Protein AF-0000000078645793 (afdb_homodimer)

Solvent-accessible surface area (backbone atoms only — not comparable to full-atom values): 38343 Å² total; per-residue (Å²): 142,78,81,73,80,82,79,77,81,80,77,80,79,75,75,80,79,77,73,80,72,75,76,46,71,48,50,70,85,75,34,79,73,70,82,73,74,86,77,78,80,79,82,84,76,81,78,76,81,72,83,63,52,64,26,74,40,41,60,50,63,38,78,36,68,53,36,38,90,42,68,82,79,38,34,53,32,68,38,63,77,50,53,54,65,65,53,55,33,25,36,64,69,59,82,46,79,78,39,45,24,48,43,32,33,39,36,25,44,46,21,88,83,21,25,64,30,40,50,33,31,49,29,41,52,50,51,35,42,76,71,64,75,44,47,68,75,63,25,34,40,36,41,58,41,74,51,57,53,40,47,22,38,24,31,48,26,14,47,60,44,33,51,38,40,30,18,24,30,57,71,55,28,64,60,51,51,50,54,37,39,47,20,59,34,42,77,45,69,31,58,48,91,54,33,63,63,44,8,44,53,49,34,52,50,47,46,74,71,34,88,55,42,43,69,67,48,77,39,62,30,67,39,30,21,46,40,21,35,71,39,56,19,52,47,52,38,56,29,36,62,64,54,62,39,32,41,31,31,54,33,34,40,19,19,60,55,30,10,22,35,54,38,47,33,70,76,39,72,80,43,40,25,34,37,30,30,34,56,50,15,25,49,93,79,72,51,52,60,46,81,72,73,39,64,78,31,38,74,57,65,84,36,73,36,39,49,70,83,59,46,73,44,75,46,68,37,42,48,68,58,9,46,52,37,18,47,47,34,9,35,36,42,34,40,82,45,9,38,39,25,10,31,20,49,49,50,46,46,59,53,20,43,36,76,93,33,55,77,35,31,34,38,28,50,34,22,44,105,135,82,76,74,79,78,80,75,79,80,77,80,78,78,74,81,77,79,72,84,68,75,82,63,71,62,64,70,84,64,67,76,76,70,83,74,80,84,78,80,81,83,83,83,77,82,78,76,81,74,83,57,58,66,29,74,47,40,64,52,68,38,79,36,69,51,39,35,92,42,69,85,78,38,33,53,33,71,38,63,76,56,56,56,64,71,51,56,33,26,36,65,68,59,83,44,79,78,39,46,23,48,43,33,32,38,36,24,44,46,20,89,83,20,26,64,32,40,48,33,32,49,29,42,52,49,50,35,41,75,70,63,75,45,44,67,75,64,24,32,40,35,41,58,41,76,51,58,54,39,48,20,37,23,31,48,27,13,48,60,44,34,49,38,40,29,18,24,31,58,64,56,30,66,67,53,50,52,55,37,40,47,20,58,32,42,75,46,70,31,57,49,91,54,33,64,63,43,8,44,54,50,35,52,50,46,45,75,70,35,87,54,40,44,69,67,48,77,37,63,30,67,38,30,21,45,41,20,35,72,40,56,18,51,47,54,38,55,29,37,62,64,53,61,39,32,41,32,31,53,32,32,40,20,18,61,54,31,10,23,33,53,39,46,32,72,76,39,71,81,42,40,25,33,35,30,31,33,57,50,15,26,47,92,78,71,51,53,60,46,81,72,74,39,63,79,31,37,75,58,67,84,36,72,36,39,49,71,83,60,47,73,45,76,46,70,37,43,47,67,58,9,45,53,38,18,46,46,34,11,35,35,43,34,40,82,45,9,38,38,25,9,31,20,48,49,52,46,45,59,54,20,43,35,75,94,31,52,77,35,33,34,37,28,50,33,22,43,107

Secondary structure (DSSP, 8-state):
-------------------GGGGGSS-SSS-------------------------------------SS--TT---BSSGGGG-S---EEE--TT-TT-SSEEEEEEGGGSTTSSTHHHHHHHHHHHHHHTTS--TTT-EEEEE--SHHHHHHHHHHHHHT-EEEEEEETTS-HHHHHHHHHTT-EEEEE-GGGHHHHHHHHHHHHHHHSTTEEE--TTT-THHHHHIIIIIHHHHHHHTTT---EEEEE-SSSHHHHHHHHHHHHH-TT-EEEEEEEGGG-GGGT------S-TTS--SS--TT--GGG-SEEEEE-HHHHHHHHHHHHHHH-----HHHHHHHHHHHHHHTSGGGTT-EEEEEE---/-------------------GGGGGSS-SS--------------------------------------SS--TT---BSSGGGG-S---EEE--TT-TT-SSEEEEEEGGGSTTSSTHHHHHHHHHHHHHHTTS--TTT-EEEEE--SHHHHHHHHHHHHHT-EEEEEEETTS-HHHHHHHHHTT-EEEEE-GGGHHHHHHHHHHHHHHHSTTEEE--TTT-THHHHHIIIIIHHHHHHHTTT---EEEEE-SSSHHHHHHHHHHHHH-TT-EEEEEEEGGG-GGGT------S-TTS--SS--TT--GGG-SEEEEE-HHHHHHHHHHHHHHH-----HHHHHHHHHHHHHHTSGGGTT-EEEEEE---

Foldseek 3Di:
DDCPDDPDDDDPCPPPPPPPPPVQAFDVPPGDPPVDDDPDDDDDPDPDDPDDDDDDDQDQDQPFDDDPVDPPPDPDHPFLLRQAASAAKDWDDQPQPLFQETEIARFCCPRPVWHPLLQLLSLLVVVCVVVVVADAPQAAEEEADQDPNLLSNLQVCLGRRHAYEYEFAPSHHPVSVVSSCVSPYHYDHDHVVVGSVRSVVVSVVCQVPDPRYDYSQCLAHLSLLQSLLVGVQVSVCVNCVLQAQEEFAEAASQNNLNNNLVNNCVVPVRRAGEYEAAPQQPVLVVDAGHDADQPRHRNGDRGNNHDNVSHPYYDHDHQVQLVVQCVVCCVGVVDNFGSRQSRRVVVQSVVSNDPVQRHGYYYYYTTHD/DPPDDDDDDDDPPPPPPPPPPPVPDFAPPPPPPPVDDDDDDDDDPDPDDPDDDDDDDQDQDQPFDDDPPDPPPDPDHPFLLRQAASAAKDWDDQPQPLFQETEIARFCCPRPVWHPLLQLLSLLVVVCVVVVVADAPQAAEEEADQDPNLLSNLQVCLGRRHAYEYEFAPSHHPVSVVSSCVSPYHYDHDHVVVGSVRSVVVSVVCQVPDPRYDYSQCLAHLSLLQSLLVGVQVSVCVNCVLQAQEEFAEAASQNNLNNNLVNNCVVPVRRAGEYEAAPQQPVLVPDAGHDADQPRHRNGDRGNNHDNVSHPYYDHDHQVQLVVQLVVCCVGVVDNFGSRQSRRVVVQSVVSSDPVQRHGYYYYYTTHD

Sequence (738 aa):
MASLPTPLPSAPQTRPNLSLENAIHGNLFLRSFVVFDGLKKPSPFSLSNRGIRVSRPVTCEAVSVTPQTEIEGLNIAEDVTQLIGKTPMVYLNGVVEGCVANIAAKLEIMEPCCSVKDRIGFSMISDAEQKGLITPGKSILVEPTSGNTGIGLAFIAASKGYQLILTMPASMSMERRVLLKAFGAELILTDPAKGMKAAVQKAEEILKKTPGAYMLQQFDNPANPKIHFETTGPEIWEDTNGKVDIFVAGIGTGGTVTGVGRYLKNKNPNIKVIGVEPSESNILSGGKPGPHKIQGIGAGFVPKNLDLDILDEILEISSDDAVQMAKQLALQEGLLVGISSGAAALAAIKVAKRPENAGKLVAVYVHIPMASLPTPLPSAPQTRPNLSLENAIHGNLFLRSFVVFDGLKKPSPFSLSNRGIRVSRPVTCEAVSVTPQTEIEGLNIAEDVTQLIGKTPMVYLNGVVEGCVANIAAKLEIMEPCCSVKDRIGFSMISDAEQKGLITPGKSILVEPTSGNTGIGLAFIAASKGYQLILTMPASMSMERRVLLKAFGAELILTDPAKGMKAAVQKAEEILKKTPGAYMLQQFDNPANPKIHFETTGPEIWEDTNGKVDIFVAGIGTGGTVTGVGRYLKNKNPNIKVIGVEPSESNILSGGKPGPHKIQGIGAGFVPKNLDLDILDEILEISSDDAVQMAKQLALQEGLLVGISSGAAALAAIKVAKRPENAGKLVAVYVHIP

Radius of gyration: 27.71 Å; Cα contacts (8 Å, |Δi|>4): 1630; chains: 2; bounding box: 92×67×104 Å

Organism: Amborella trichopoda (NCBI:txid13333)

InterPro domains:
  IPR001216 Cysteine synthase/cystathionine beta-synthase, pyridoxal-phosphate attachment site [PS00901] (106-124)
  IPR001926 Tryptophan synthase beta chain-like, PALP domain [PF00291] (80-364)
  IPR005856 Cysteine synthase [TIGR01136] (81-364)
  IPR005859 Cysteine synthase CysK [TIGR01139] (81-364)
  IPR036052 Tryptophan synthase beta chain-like, PALP domain superfamily [G3DSA:3.40.50.1100] (82-364)
  IPR036052 Tryptophan synthase beta chain-like, PALP domain superfamily [G3DSA:3.40.50.1100] (118-220)
  IPR036052 Tryptophan synthase beta chain-like, PALP domain superfamily [SSF53686] (76-365)
  IPR050214 Cysteine synthase/Cystathionine beta-synthase [PTHR10314] (76-365)

Structure (mmCIF, N/CA/C/O backbone):
data_AF-0000000078645793-model_v1
#
loop_
_entity.id
_entity.type
_entity.pdbx_description
1 polymer 'Cysteine synthase'
#
loop_
_atom_site.group_PDB
_atom_site.id
_atom_site.type_symbol
_atom_site.label_atom_id
_atom_site.label_alt_id
_atom_site.label_comp_id
_atom_site.label_asym_id
_atom_site.label_entity_id
_atom_site.label_seq_id
_atom_site.pdbx_PDB_ins_code
_atom_site.Cartn_x
_atom_site.Cartn_y
_atom_site.Cartn_z
_atom_site.occupancy
_atom_site.B_iso_or_equiv
_atom_site.auth_seq_id
_atom_site.auth_comp_id
_atom_site.auth_asym_id
_atom_site.auth_atom_id
_atom_site.pdbx_PDB_model_num
ATOM 1 N N . MET A 1 1 ? -16.766 -35.344 77.375 1 22.86 1 MET A N 1
ATOM 2 C CA . MET A 1 1 ? -17.266 -35.719 76 1 22.86 1 MET A CA 1
ATOM 3 C C . MET A 1 1 ? -16.891 -34.625 75 1 22.86 1 MET A C 1
ATOM 5 O O . MET A 1 1 ? -17.297 -34.688 73.812 1 22.86 1 MET A O 1
ATOM 9 N N . ALA A 1 2 ? -16.469 -33.5 75.375 1 22.14 2 ALA A N 1
ATOM 10 C CA . ALA A 1 2 ? -16.797 -32.094 75.125 1 22.14 2 ALA A CA 1
ATOM 11 C C . ALA A 1 2 ? -16.109 -31.625 73.875 1 22.14 2 ALA A C 1
ATOM 13 O O . ALA A 1 2 ? -16.391 -30.531 73.375 1 22.14 2 ALA A O 1
ATOM 14 N N . SER A 1 3 ? -14.945 -32.25 73.375 1 22.8 3 SER A N 1
ATOM 15 C CA . SER A 1 3 ? -13.766 -31.516 72.938 1 22.8 3 SER A CA 1
ATOM 16 C C . SER A 1 3 ? -13.883 -31.109 71.438 1 22.8 3 SER A C 1
ATOM 18 O O . SER A 1 3 ? -13.25 -31.703 70.562 1 22.8 3 SER A O 1
ATOM 20 N N . LEU A 1 4 ? -15.07 -30.609 71 1 26.56 4 LEU A N 1
ATOM 21 C CA . LEU A 1 4 ? -15.367 -30.641 69.625 1 26.56 4 LEU A CA 1
ATOM 22 C C . LEU A 1 4 ? -14.43 -29.734 68.812 1 26.56 4 LEU A C 1
ATOM 24 O O . LEU A 1 4 ? -14.18 -28.594 69.25 1 26.56 4 LEU A O 1
ATOM 28 N N . PRO A 1 5 ? -13.602 -30.25 67.812 1 26.31 5 PRO A N 1
ATOM 29 C CA . PRO A 1 5 ? -12.43 -29.703 67.125 1 26.31 5 PRO A CA 1
ATOM 30 C C . PRO A 1 5 ? -12.75 -28.453 66.312 1 26.31 5 PRO A C 1
ATOM 32 O O . PRO A 1 5 ? -13.914 -28.219 66 1 26.31 5 PRO A O 1
ATOM 35 N N . THR A 1 6 ? -11.836 -27.453 66.375 1 26.27 6 THR A N 1
ATOM 36 C CA . THR A 1 6 ? -11.688 -26.047 66 1 26.27 6 THR A CA 1
ATOM 37 C C . THR A 1 6 ? -11.766 -25.891 64.5 1 26.27 6 THR A C 1
ATOM 39 O O . THR A 1 6 ? -11.055 -26.578 63.75 1 26.27 6 THR A O 1
ATOM 42 N N . PRO A 1 7 ? -12.93 -25.469 63.906 1 24.33 7 PRO A N 1
ATOM 43 C CA . PRO A 1 7 ? -13.273 -25.438 62.5 1 24.33 7 PRO A CA 1
ATOM 44 C C . PRO A 1 7 ? -12.297 -24.594 61.656 1 24.33 7 PRO A C 1
ATOM 46 O O . PRO A 1 7 ? -11.719 -23.641 62.188 1 24.33 7 PRO A O 1
ATOM 49 N N . LEU A 1 8 ? -11.508 -25.203 60.75 1 25.03 8 LEU A N 1
ATOM 50 C CA . LEU A 1 8 ? -10.43 -24.75 59.906 1 25.03 8 LEU A CA 1
ATOM 51 C C . LEU A 1 8 ? -10.875 -23.547 59.062 1 25.03 8 LEU A C 1
ATOM 53 O O . LEU A 1 8 ? -11.969 -23.547 58.5 1 25.03 8 LEU A O 1
ATOM 57 N N . PRO A 1 9 ? -10.344 -22.359 59.344 1 22.59 9 PRO A N 1
ATOM 58 C CA . PRO A 1 9 ? -10.742 -21.078 58.75 1 22.59 9 PRO A CA 1
ATOM 59 C C . PRO A 1 9 ? -10.648 -21.078 57.219 1 22.59 9 PRO A C 1
ATOM 61 O O . PRO A 1 9 ? -9.836 -21.812 56.656 1 22.59 9 PRO A O 1
ATOM 64 N N . SER A 1 10 ? -11.773 -20.953 56.5 1 21.58 10 SER A N 1
ATOM 65 C CA . SER A 1 10 ? -12.062 -20.906 55.062 1 21.58 10 SER A CA 1
ATOM 66 C C . SER A 1 10 ? -11.227 -19.844 54.375 1 21.58 10 SER A C 1
ATOM 68 O O . SER A 1 10 ? -11.188 -18.703 54.781 1 21.58 10 SER A O 1
ATOM 70 N N . ALA A 1 11 ? -10.078 -20.234 53.719 1 22.81 11 ALA A N 1
ATOM 71 C CA . ALA A 1 11 ? -9.055 -19.5 52.969 1 22.81 11 ALA A CA 1
ATOM 72 C C . ALA A 1 11 ? -9.688 -18.609 51.906 1 22.81 11 ALA A C 1
ATOM 74 O O . ALA A 1 11 ? -10.508 -19.062 51.125 1 22.81 11 ALA A O 1
ATOM 75 N N . PRO A 1 12 ? -9.82 -17.297 52.156 1 21.67 12 PRO A N 1
ATOM 76 C CA . PRO A 1 12 ? -10.484 -16.359 51.25 1 21.67 12 PRO A CA 1
ATOM 77 C C . PRO A 1 12 ? -9.805 -16.281 49.875 1 21.67 12 PRO A C 1
ATOM 79 O O . PRO A 1 12 ? -8.578 -16.234 49.812 1 21.67 12 PRO A O 1
ATOM 82 N N . GLN A 1 13 ? -10.211 -17.047 48.844 1 20.7 13 GLN A N 1
ATOM 83 C CA . GLN A 1 13 ? -9.703 -17.156 47.5 1 20.7 13 GLN A CA 1
ATOM 84 C C . GLN A 1 13 ? -9.734 -15.805 46.781 1 20.7 13 GLN A C 1
ATOM 86 O O . GLN A 1 13 ? -10.805 -15.281 46.469 1 20.7 13 GLN A O 1
ATOM 91 N N . THR A 1 14 ? -8.992 -14.758 47.25 1 19.17 14 THR A N 1
ATOM 92 C CA . THR A 1 14 ? -9.055 -13.469 46.594 1 19.17 14 THR A CA 1
ATOM 93 C C . THR A 1 14 ? -8.586 -13.586 45.156 1 19.17 14 THR A C 1
ATOM 95 O O . THR A 1 14 ? -7.453 -14.008 44.875 1 19.17 14 THR A O 1
ATOM 98 N N . ARG A 1 15 ? -9.461 -13.922 44.188 1 20.86 15 ARG A N 1
ATOM 99 C CA . ARG A 1 15 ? -9.203 -14.047 42.75 1 20.86 15 ARG A CA 1
ATOM 100 C C . ARG A 1 15 ? -8.648 -12.742 42.188 1 20.86 15 ARG A C 1
ATOM 102 O O . ARG A 1 15 ? -9.281 -11.695 42.312 1 20.86 15 ARG A O 1
ATOM 109 N N . PRO A 1 16 ? -7.27 -12.578 42.188 1 20.11 16 PRO A N 1
ATOM 110 C CA . PRO A 1 16 ? -6.723 -11.336 41.656 1 20.11 16 PRO A CA 1
ATOM 111 C C . PRO A 1 16 ? -7.172 -11.062 40.219 1 20.11 16 PRO A C 1
ATOM 113 O O . PRO A 1 16 ? -7.168 -11.969 39.375 1 20.11 16 PRO A O 1
ATOM 116 N N . ASN A 1 17 ? -8.234 -10.211 39.969 1 19.77 17 ASN A N 1
ATOM 117 C CA . ASN A 1 17 ? -8.773 -9.734 38.688 1 19.77 17 ASN A CA 1
ATOM 118 C C . ASN A 1 17 ? -7.703 -9.047 37.844 1 19.77 17 ASN A C 1
ATOM 120 O O . ASN A 1 17 ? -7.234 -7.965 38.188 1 19.77 17 ASN A O 1
ATOM 124 N N . LEU A 1 18 ? -6.664 -9.789 37.406 1 21.02 18 LEU A N 1
ATOM 125 C CA . LEU A 1 18 ? -5.629 -9.219 36.531 1 21.02 18 LEU A CA 1
ATOM 126 C C . LEU A 1 18 ? -6.238 -8.578 35.281 1 21.02 18 LEU A C 1
ATOM 128 O O . LEU A 1 18 ? -6.891 -9.258 34.5 1 21.02 18 LEU A O 1
ATOM 132 N N . SER A 1 19 ? -6.648 -7.297 35.375 1 19.97 19 SER A N 1
ATOM 133 C CA . SER A 1 19 ? -7.188 -6.477 34.281 1 19.97 19 SER A CA 1
ATOM 134 C C . SER A 1 19 ? -6.223 -6.406 33.094 1 19.97 19 SER A C 1
ATOM 136 O O . SER A 1 19 ? -5.016 -6.227 33.312 1 19.97 19 SER A O 1
ATOM 138 N N . LEU A 1 20 ? -6.539 -7.016 31.922 1 20.88 20 LEU A N 1
ATOM 139 C CA . LEU A 1 20 ? -5.984 -7.129 30.578 1 20.88 20 LEU A CA 1
ATOM 140 C C . LEU A 1 20 ? -5.617 -5.754 30.031 1 20.88 20 LEU A C 1
ATOM 142 O O . LEU A 1 20 ? -5.297 -5.625 28.844 1 20.88 20 LEU A O 1
ATOM 146 N N . GLU A 1 21 ? -5.684 -4.598 30.828 1 21.8 21 GLU A N 1
ATOM 147 C CA . GLU A 1 21 ? -5.52 -3.262 30.266 1 21.8 21 GLU A CA 1
ATOM 148 C C . GLU A 1 21 ? -4.121 -3.076 29.688 1 21.8 21 GLU A C 1
ATOM 150 O O . GLU A 1 21 ? -3.883 -2.141 28.922 1 21.8 21 GLU A O 1
ATOM 155 N N . ASN A 1 22 ? -3.088 -3.701 30.203 1 21.06 22 ASN A N 1
ATOM 156 C CA . ASN A 1 22 ? -1.769 -3.121 29.984 1 21.06 22 ASN A CA 1
ATOM 157 C C . ASN A 1 22 ? -1.275 -3.389 28.562 1 21.06 22 ASN A C 1
ATOM 159 O O . ASN A 1 22 ? -0.122 -3.1 28.234 1 21.06 22 ASN A O 1
ATOM 163 N N . ALA A 1 23 ? -1.836 -4.504 28 1 23.16 23 ALA A N 1
ATOM 164 C CA . ALA A 1 23 ? -1.032 -4.949 26.875 1 23.16 23 ALA A CA 1
ATOM 165 C C . ALA A 1 23 ? -1.117 -3.951 25.719 1 23.16 23 ALA A C 1
ATOM 167 O O . ALA A 1 23 ? -0.782 -4.281 24.578 1 23.16 23 ALA A O 1
ATOM 168 N N . ILE A 1 24 ? -1.78 -2.709 25.922 1 24.02 24 ILE A N 1
ATOM 169 C CA . ILE A 1 24 ? -2.236 -1.948 24.766 1 24.02 24 ILE A CA 1
ATOM 170 C C . ILE A 1 24 ? -1.036 -1.37 24.031 1 24.02 24 ILE A C 1
ATOM 172 O O . ILE A 1 24 ? -1.195 -0.695 23 1 24.02 24 ILE A O 1
ATOM 176 N N . HIS A 1 25 ? 0.151 -1.285 24.719 1 21.39 25 HIS A N 1
ATOM 177 C CA . HIS A 1 25 ? 0.931 -0.181 24.172 1 21.39 25 HIS A CA 1
ATOM 178 C C . HIS A 1 25 ? 1.44 -0.507 22.781 1 21.39 25 HIS A C 1
ATOM 180 O O . HIS A 1 25 ? 1.477 0.366 21.906 1 21.39 25 HIS A O 1
ATOM 186 N N . GLY A 1 26 ? 2.41 -1.489 22.766 1 22.55 26 GLY A N 1
ATOM 187 C CA . GLY A 1 26 ? 3.484 -1.388 21.797 1 22.55 26 GLY A CA 1
ATOM 188 C C . GLY A 1 26 ? 3.033 -1.676 20.375 1 22.55 26 GLY A C 1
ATOM 189 O O . GLY A 1 26 ? 3.844 -1.658 19.453 1 22.55 26 GLY A O 1
ATOM 190 N N . ASN A 1 27 ? 2.014 -2.557 20.188 1 23.52 27 ASN A N 1
ATOM 191 C CA . ASN A 1 27 ? 1.844 -3.178 18.875 1 23.52 27 ASN A CA 1
ATOM 192 C C . ASN A 1 27 ? 1.309 -2.186 17.844 1 23.52 27 ASN A C 1
ATOM 194 O O . ASN A 1 27 ? 0.218 -1.637 18.016 1 23.52 27 ASN A O 1
ATOM 198 N N . LEU A 1 28 ? 2.158 -1.495 16.969 1 24.2 28 LEU A N 1
ATOM 199 C CA . LEU A 1 28 ? 1.743 -0.366 16.141 1 24.2 28 LEU A CA 1
ATOM 200 C C . LEU A 1 28 ? 0.397 -0.643 15.484 1 24.2 28 LEU A C 1
ATOM 202 O O . LEU A 1 28 ? -0.466 0.237 15.43 1 24.2 28 LEU A O 1
ATOM 206 N N . PHE A 1 29 ? 0.265 -1.67 14.523 1 23.36 29 PHE A N 1
ATOM 207 C CA . PHE A 1 29 ? -1.077 -1.676 13.953 1 23.36 29 PHE A CA 1
ATOM 208 C C . PHE A 1 29 ? -2.115 -2.014 15.016 1 23.36 29 PHE A C 1
ATOM 210 O O . PHE A 1 29 ? -3.158 -1.361 15.109 1 23.36 29 PHE A O 1
ATOM 217 N N . LEU A 1 30 ? -2.021 -3.299 15.609 1 24.69 30 LEU A N 1
ATOM 218 C CA . LEU A 1 30 ? -3.23 -4.012 16.016 1 24.69 30 LEU A CA 1
ATOM 219 C C . LEU A 1 30 ? -3.676 -3.584 17.406 1 24.69 30 LEU A C 1
ATOM 221 O O . LEU A 1 30 ? -3.949 -4.43 18.266 1 24.69 30 LEU A O 1
ATOM 225 N N . ARG A 1 31 ? -3.18 -2.514 18.062 1 22.31 31 ARG A N 1
ATOM 226 C CA . ARG A 1 31 ? -3.354 -2.689 19.5 1 22.31 31 ARG A CA 1
ATOM 227 C C . ARG A 1 31 ? -4.816 -2.943 19.844 1 22.31 31 ARG A C 1
ATOM 229 O O . ARG A 1 31 ? -5.133 -3.883 20.578 1 22.31 31 ARG A O 1
ATOM 236 N N . SER A 1 32 ? -5.582 -1.78 20.094 1 23.19 32 SER A N 1
ATOM 237 C CA . SER A 1 32 ? -6.574 -1.719 21.172 1 23.19 32 SER A CA 1
ATOM 238 C C . SER A 1 32 ? -7.832 -2.5 20.797 1 23.19 32 SER A C 1
ATOM 240 O O . SER A 1 32 ? -8.555 -2.123 19.875 1 23.19 32 SER A O 1
ATOM 242 N N . PHE A 1 33 ? -7.715 -3.746 20.891 1 24.5 33 PHE A N 1
ATOM 243 C CA . PHE A 1 33 ? -8.828 -4.66 20.656 1 24.5 33 PHE A CA 1
ATOM 244 C C . PHE A 1 33 ? -10 -4.316 21.578 1 24.5 33 PHE A C 1
ATOM 246 O O . PHE A 1 33 ? -9.914 -4.473 22.797 1 24.5 33 PHE A O 1
ATOM 253 N N . VAL A 1 34 ? -10.578 -3.133 21.422 1 22.8 34 VAL A N 1
ATOM 254 C CA . VAL A 1 34 ? -11.805 -2.977 22.188 1 22.8 34 VAL A CA 1
ATOM 255 C C . VAL A 1 34 ? -12.758 -4.133 21.891 1 22.8 34 VAL A C 1
ATOM 257 O O . VAL A 1 34 ? -12.922 -4.52 20.734 1 22.8 34 VAL A O 1
ATOM 260 N N . VAL A 1 35 ? -12.961 -4.973 22.844 1 22.67 35 VAL A N 1
ATOM 261 C CA . VAL A 1 35 ? -13.906 -6.086 22.875 1 22.67 35 VAL A CA 1
ATOM 262 C C . VAL A 1 35 ? -15.297 -5.586 22.516 1 22.67 35 VAL A C 1
ATOM 264 O O . VAL A 1 35 ? -15.875 -4.762 23.234 1 22.67 35 VAL A O 1
ATOM 267 N N . PHE A 1 36 ? -15.492 -5.16 21.266 1 22.19 36 PHE A N 1
ATOM 268 C CA . PHE A 1 36 ? -16.828 -4.707 20.906 1 22.19 36 PHE A CA 1
ATOM 269 C C . PHE A 1 36 ? -17.844 -5.84 21.047 1 22.19 36 PHE A C 1
ATOM 271 O O . PHE A 1 36 ? -17.547 -6.984 20.688 1 22.19 36 PHE A O 1
ATOM 278 N N . ASP A 1 37 ? -18.781 -5.664 22.047 1 22.91 37 ASP A N 1
ATOM 279 C CA . ASP A 1 37 ? -20 -6.461 22.234 1 22.91 37 ASP A CA 1
ATOM 280 C C . ASP A 1 37 ? -20.75 -6.629 20.922 1 22.91 37 ASP A C 1
ATOM 282 O O . ASP A 1 37 ? -20.547 -5.871 19.969 1 22.91 37 ASP A O 1
ATOM 286 N N . GLY A 1 38 ? -21.859 -7.438 20.875 1 23.92 38 GLY A N 1
ATOM 287 C CA . GLY A 1 38 ? -22.703 -8.234 19.984 1 23.92 38 GLY A CA 1
ATOM 288 C C . GLY A 1 38 ? -23.531 -7.391 19.047 1 23.92 38 GLY A C 1
ATOM 289 O O . GLY A 1 38 ? -24.547 -6.816 19.453 1 23.92 38 GLY A O 1
ATOM 290 N N . LEU A 1 39 ? -23.031 -6.426 18.297 1 21.33 39 LEU A N 1
ATOM 291 C CA . LEU A 1 39 ? -24.047 -5.656 17.578 1 21.33 39 LEU A CA 1
ATOM 292 C C . LEU A 1 39 ? -24.781 -6.539 16.578 1 21.33 39 LEU A C 1
ATOM 294 O O . LEU A 1 39 ? -24.156 -7.324 15.859 1 21.33 39 LEU A O 1
ATOM 298 N N . LYS A 1 40 ? -26.125 -6.707 16.797 1 25.86 40 LYS A N 1
ATOM 299 C CA . LYS A 1 40 ? -27.141 -7.375 15.992 1 25.86 40 LYS A CA 1
ATOM 300 C C . LYS A 1 40 ? -27.172 -6.812 14.57 1 25.86 40 LYS A C 1
ATOM 302 O O . LYS A 1 40 ? -27.125 -5.598 14.375 1 25.86 40 LYS A O 1
ATOM 307 N N . LYS A 1 41 ? -26.969 -7.645 13.586 1 26.84 41 LYS A N 1
ATOM 308 C CA . LYS A 1 41 ? -26.922 -7.438 12.148 1 26.84 41 LYS A CA 1
ATOM 309 C C . LYS A 1 41 ? -28.203 -6.766 11.641 1 26.84 41 LYS A C 1
ATOM 311 O O . LYS A 1 41 ? -29.297 -7.246 11.898 1 26.84 41 LYS A O 1
ATOM 316 N N . PRO A 1 42 ? -28.219 -5.359 11.344 1 24.3 42 PRO A N 1
ATOM 317 C CA . PRO A 1 42 ? -29.469 -4.781 10.852 1 24.3 42 PRO A CA 1
ATOM 318 C C . PRO A 1 42 ? -29.969 -5.461 9.578 1 24.3 42 PRO A C 1
ATOM 320 O O . PRO A 1 42 ? -29.203 -6.117 8.875 1 24.3 42 PRO A O 1
ATOM 323 N N . SER A 1 43 ? -31.359 -5.41 9.43 1 25.02 43 SER A N 1
ATOM 324 C CA . SER A 1 43 ? -32.281 -6.004 8.469 1 25.02 43 SER A CA 1
ATOM 325 C C . SER A 1 43 ? -31.984 -5.543 7.047 1 25.02 43 SER A C 1
ATOM 327 O O . SER A 1 43 ? -31.469 -4.438 6.844 1 25.02 43 SER A O 1
ATOM 329 N N . PRO A 1 44 ? -32 -6.441 6.047 1 27.03 44 PRO A N 1
ATOM 330 C CA . PRO A 1 44 ? -31.641 -6.477 4.629 1 27.03 44 PRO A CA 1
ATOM 331 C C . PRO A 1 44 ? -32.406 -5.457 3.793 1 27.03 44 PRO A C 1
ATOM 333 O O . PRO A 1 44 ? -33.656 -5.445 3.818 1 27.03 44 PRO A O 1
ATOM 336 N N . PHE A 1 45 ? -32.062 -4.145 3.781 1 25.78 45 PHE A N 1
ATOM 337 C CA . PHE A 1 45 ? -32.812 -3.221 2.93 1 25.78 45 PHE A CA 1
ATOM 338 C C . PHE A 1 45 ? -32.812 -3.705 1.484 1 25.78 45 PHE A C 1
ATOM 340 O O . PHE A 1 45 ? -31.859 -4.348 1.034 1 25.78 45 PHE A O 1
ATOM 347 N N . SER A 1 46 ? -34 -3.762 0.867 1 24.17 46 SER A N 1
ATOM 348 C CA . SER A 1 46 ? -34.5 -4.156 -0.449 1 24.17 46 SER A CA 1
ATOM 349 C C . SER A 1 46 ? -33.875 -3.293 -1.548 1 24.17 46 SER A C 1
ATOM 351 O O . SER A 1 46 ? -34.062 -2.072 -1.554 1 24.17 46 SER A O 1
ATOM 353 N N . LEU A 1 47 ? -32.719 -3.605 -1.997 1 25.23 47 LEU A N 1
ATOM 354 C CA . LEU A 1 47 ? -32 -2.889 -3.049 1 25.23 47 LEU A CA 1
ATOM 355 C C . LEU A 1 47 ? -32.781 -2.928 -4.359 1 25.23 47 LEU A C 1
ATOM 357 O O . LEU A 1 47 ? -33.062 -4.008 -4.875 1 25.23 47 LEU A O 1
ATOM 361 N N . SER A 1 48 ? -33.625 -1.875 -4.551 1 22.12 48 SER A N 1
ATOM 362 C CA . SER A 1 48 ? -34.281 -1.655 -5.84 1 22.12 48 SER A CA 1
ATOM 363 C C . SER A 1 48 ? -33.25 -1.591 -6.965 1 22.12 48 SER A C 1
ATOM 365 O O . SER A 1 48 ? -32.125 -1.176 -6.75 1 22.12 48 SER A O 1
ATOM 367 N N . ASN A 1 49 ? -33.5 -2.262 -8.055 1 23.12 49 ASN A N 1
ATOM 368 C CA . ASN A 1 49 ? -32.812 -2.717 -9.266 1 23.12 49 ASN A CA 1
ATOM 369 C C . ASN A 1 49 ? -32.406 -1.545 -10.156 1 23.12 49 ASN A C 1
ATOM 371 O O . ASN A 1 49 ? -33.156 -1.143 -11.039 1 23.12 49 ASN A O 1
ATOM 375 N N . ARG A 1 50 ? -32.031 -0.312 -9.688 1 23.88 50 ARG A N 1
ATOM 376 C CA . ARG A 1 50 ? -31.828 0.658 -10.766 1 23.88 50 ARG A CA 1
ATOM 377 C C . ARG A 1 50 ? -30.672 0.236 -11.664 1 23.88 50 ARG A C 1
ATOM 379 O O . ARG A 1 50 ? -29.75 -0.452 -11.227 1 23.88 50 ARG A O 1
ATOM 386 N N . GLY A 1 51 ? -30.859 0.261 -12.961 1 22.56 51 GLY A N 1
ATOM 387 C CA . GLY A 1 51 ? -30.141 -0.053 -14.188 1 22.56 51 GLY A CA 1
ATOM 388 C C . GLY A 1 51 ? -28.75 0.546 -14.234 1 22.56 51 GLY A C 1
ATOM 389 O O . GLY A 1 51 ? -28.578 1.757 -14.07 1 22.56 51 GLY A O 1
ATOM 390 N N . ILE A 1 52 ? -27.734 -0.225 -13.812 1 24.16 52 ILE A N 1
ATOM 391 C CA . ILE A 1 52 ? -26.344 0.125 -13.523 1 24.16 52 ILE A CA 1
ATOM 392 C C . ILE A 1 52 ? -25.625 0.454 -14.828 1 24.16 52 ILE A C 1
ATOM 394 O O . ILE A 1 52 ? -25.5 -0.4 -15.711 1 24.16 52 ILE A O 1
ATOM 398 N N . ARG A 1 53 ? -25.734 1.751 -15.367 1 21.75 53 ARG A N 1
ATOM 399 C CA . ARG A 1 53 ? -24.984 2.203 -16.531 1 21.75 53 ARG A CA 1
ATOM 400 C C . ARG A 1 53 ? -23.484 2.16 -16.266 1 21.75 53 ARG A C 1
ATOM 402 O O . ARG A 1 53 ? -23.031 2.58 -15.203 1 21.75 53 ARG A O 1
ATOM 409 N N . VAL A 1 54 ? -22.672 1.42 -17 1 25.03 54 VAL A N 1
ATOM 410 C CA . VAL A 1 54 ? -21.266 1.013 -16.984 1 25.03 54 VAL A CA 1
ATOM 411 C C . VAL A 1 54 ? -20.375 2.23 -17.203 1 25.03 54 VAL A C 1
ATOM 413 O O . VAL A 1 54 ? -20.453 2.887 -18.25 1 25.03 54 VAL A O 1
ATOM 416 N N . SER A 1 55 ? -20.078 3.066 -16.141 1 24.39 55 SER A N 1
ATOM 417 C CA . SER A 1 55 ? -19.234 4.25 -16.25 1 24.39 55 SER A CA 1
ATOM 418 C C . SER A 1 55 ? -17.812 3.881 -16.688 1 24.39 55 SER A C 1
ATOM 420 O O . SER A 1 55 ? -17.375 2.756 -16.453 1 24.39 55 SER A O 1
ATOM 422 N N . ARG A 1 56 ? -17.094 4.809 -17.547 1 27.56 56 ARG A N 1
ATOM 423 C CA . ARG A 1 56 ? -15.773 4.824 -18.188 1 27.56 56 ARG A CA 1
ATOM 424 C C . ARG A 1 56 ? -14.656 4.77 -17.156 1 27.56 56 ARG A C 1
ATOM 426 O O . ARG A 1 56 ? -14.773 5.363 -16.078 1 27.56 56 ARG A O 1
ATOM 433 N N . PRO A 1 57 ? -13.648 3.91 -17.281 1 29.48 57 PRO A N 1
ATOM 434 C CA . PRO A 1 57 ? -12.477 3.725 -16.422 1 29.48 57 PRO A CA 1
ATOM 435 C C . PRO A 1 57 ? -11.75 5.035 -16.125 1 29.48 57 PRO A C 1
ATOM 437 O O . PRO A 1 57 ? -11.688 5.918 -16.984 1 29.48 57 PRO A O 1
ATOM 440 N N . VAL A 1 58 ? -11.766 5.527 -14.906 1 27.67 58 VAL A N 1
ATOM 441 C CA . VAL A 1 58 ? -10.969 6.652 -14.438 1 27.67 58 VAL A CA 1
ATOM 442 C C . VAL A 1 58 ? -9.492 6.418 -14.758 1 27.67 58 VAL A C 1
ATOM 444 O O . VAL A 1 58 ? -8.914 5.406 -14.359 1 27.67 58 VAL A O 1
ATOM 447 N N . THR A 1 59 ? -8.945 7.039 -15.812 1 26.5 59 THR A N 1
ATOM 448 C CA . THR A 1 59 ? -7.539 6.988 -16.219 1 26.5 59 THR A CA 1
ATOM 449 C C . THR A 1 59 ? -6.691 7.91 -15.344 1 26.5 59 THR A C 1
ATOM 451 O O . THR A 1 59 ? -6.984 9.102 -15.227 1 26.5 59 THR A O 1
ATOM 454 N N . CYS A 1 60 ? -6.156 7.473 -14.297 1 24.98 60 CYS A N 1
ATOM 455 C CA . CYS A 1 60 ? -5.207 8.266 -13.523 1 24.98 60 CYS A CA 1
ATOM 456 C C . CYS A 1 60 ? -3.904 8.453 -14.297 1 24.98 60 CYS A C 1
ATOM 458 O O . CYS A 1 60 ? -3.236 7.473 -14.641 1 24.98 60 CYS A O 1
ATOM 460 N N . GLU A 1 61 ? -3.719 9.562 -14.891 1 26.28 61 GLU A N 1
ATOM 461 C CA . GLU A 1 61 ? -2.459 9.891 -15.547 1 26.28 61 GLU A CA 1
ATOM 462 C C . GLU A 1 61 ? -1.374 10.234 -14.531 1 26.28 61 GLU A C 1
ATOM 464 O O . GLU A 1 61 ? -1.513 11.195 -13.773 1 26.28 61 GLU A O 1
ATOM 469 N N . ALA A 1 62 ? -0.462 9.289 -14.211 1 29.12 62 ALA A N 1
ATOM 470 C CA . ALA A 1 62 ? 0.704 9.578 -13.383 1 29.12 62 ALA A CA 1
ATOM 471 C C . ALA A 1 62 ? 1.565 10.672 -14.008 1 29.12 62 ALA A C 1
ATOM 473 O O . ALA A 1 62 ? 1.928 10.586 -15.188 1 29.12 62 ALA A O 1
ATOM 474 N N . VAL A 1 63 ? 1.591 11.867 -13.438 1 26.08 63 VAL A N 1
ATOM 475 C CA . VAL A 1 63 ? 2.557 12.891 -13.828 1 26.08 63 VAL A CA 1
ATOM 476 C C . VAL A 1 63 ? 3.973 12.406 -13.539 1 26.08 63 VAL A C 1
ATOM 478 O O . VAL A 1 63 ? 4.34 12.203 -12.375 1 26.08 63 VAL A O 1
ATOM 481 N N . SER A 1 64 ? 4.594 11.602 -14.344 1 28.39 64 SER A N 1
ATOM 482 C CA . SER A 1 64 ? 5.961 11.109 -14.227 1 28.39 64 SER A CA 1
ATOM 483 C C . SER A 1 64 ? 6.973 12.242 -14.312 1 28.39 64 SER A C 1
ATOM 485 O O . SER A 1 64 ? 6.859 13.117 -15.172 1 28.39 64 SER A O 1
ATOM 487 N N . VAL A 1 65 ? 7.664 12.484 -13.273 1 28.98 65 VAL A N 1
ATOM 488 C CA . VAL A 1 65 ? 8.906 13.242 -13.375 1 28.98 65 VAL A CA 1
ATOM 489 C C . VAL A 1 65 ? 9.844 12.578 -14.375 1 28.98 65 VAL A C 1
ATOM 491 O O . VAL A 1 65 ? 9.828 11.352 -14.531 1 28.98 65 VAL A O 1
ATOM 494 N N . THR A 1 66 ? 10.539 13.273 -15.328 1 30.42 66 THR A N 1
ATOM 495 C CA . THR A 1 66 ? 11.32 12.891 -16.5 1 30.42 66 THR A CA 1
ATOM 496 C C . THR A 1 66 ? 12.484 11.992 -16.094 1 30.42 66 THR A C 1
ATOM 498 O O . THR A 1 66 ? 13.391 12.422 -15.367 1 30.42 66 THR A O 1
ATOM 501 N N . PRO A 1 67 ? 12.336 10.664 -15.969 1 33.12 67 PRO A N 1
ATOM 502 C CA . PRO A 1 67 ? 13.516 9.867 -15.617 1 33.12 67 PRO A CA 1
ATOM 503 C C . PRO A 1 67 ? 14.609 9.93 -16.672 1 33.12 67 PRO A C 1
ATOM 505 O O . PRO A 1 67 ? 14.312 10.133 -17.859 1 33.12 67 PRO A O 1
ATOM 508 N N . GLN A 1 68 ? 15.914 9.945 -16.359 1 31.33 68 GLN A N 1
ATOM 509 C CA . GLN A 1 68 ? 17.109 10.039 -17.188 1 31.33 68 GLN A CA 1
ATOM 510 C C . GLN A 1 68 ? 17.203 8.859 -18.156 1 31.33 68 GLN A C 1
ATOM 512 O O . GLN A 1 68 ? 17.562 9.039 -19.328 1 31.33 68 GLN A O 1
ATOM 517 N N . THR A 1 69 ? 17.594 7.672 -17.797 1 36.78 69 THR A N 1
ATOM 518 C CA . THR A 1 69 ? 18.031 6.652 -18.75 1 36.78 69 THR A CA 1
ATOM 519 C C . THR A 1 69 ? 16.844 6.07 -19.5 1 36.78 69 THR A C 1
ATOM 521 O O . THR A 1 69 ? 16.156 5.176 -19 1 36.78 69 THR A O 1
ATOM 524 N N . GLU A 1 70 ? 15.938 6.883 -20.078 1 40.12 70 GLU A N 1
ATOM 525 C CA . GLU A 1 70 ? 14.625 6.504 -20.578 1 40.12 70 GLU A CA 1
ATOM 526 C C . GLU A 1 70 ? 14.734 5.605 -21.797 1 40.12 70 GLU A C 1
ATOM 528 O O . GLU A 1 70 ? 15.344 5.988 -22.797 1 40.12 70 GLU A O 1
ATOM 533 N N . ILE A 1 71 ? 15.078 4.355 -21.734 1 44.66 71 ILE A N 1
ATOM 534 C CA . ILE A 1 71 ? 14.617 3.67 -22.938 1 44.66 71 ILE A CA 1
ATOM 535 C C . ILE A 1 71 ? 13.289 4.277 -23.406 1 44.66 71 ILE A C 1
ATOM 537 O O . ILE A 1 71 ? 12.312 4.293 -22.656 1 44.66 71 ILE A O 1
ATOM 541 N N . GLU A 1 72 ? 13.25 5.207 -24.391 1 55.03 72 GLU A N 1
ATOM 542 C CA . GLU A 1 72 ? 12.172 5.961 -25.016 1 55.03 72 GLU A CA 1
ATOM 543 C C . GLU A 1 72 ? 10.922 5.102 -25.203 1 55.03 72 GLU A C 1
ATOM 545 O O . GLU A 1 72 ? 11.016 3.967 -25.672 1 55.03 72 GLU A O 1
ATOM 550 N N . GLY A 1 73 ? 9.883 5.238 -24.469 1 71.19 73 GLY A N 1
ATOM 551 C CA . GLY A 1 73 ? 8.57 4.695 -24.797 1 71.19 73 GLY A CA 1
ATOM 552 C C . GLY A 1 73 ? 8.062 3.719 -23.75 1 71.19 73 GLY A C 1
ATOM 553 O O . GLY A 1 73 ? 6.914 3.273 -23.812 1 71.19 73 GLY A O 1
ATOM 554 N N . LEU A 1 74 ? 9.039 3.439 -22.641 1 90.06 74 LEU A N 1
ATOM 555 C CA . LEU A 1 74 ? 8.562 2.449 -21.688 1 90.06 74 LEU A CA 1
ATOM 556 C C . LEU A 1 74 ? 7.902 3.125 -20.484 1 90.06 74 LEU A C 1
ATOM 558 O O . LEU A 1 74 ? 8.32 4.207 -20.078 1 90.06 74 LEU A O 1
ATOM 562 N N . ASN A 1 75 ? 6.844 2.592 -20.078 1 95.31 75 ASN A N 1
ATOM 563 C CA . ASN A 1 75 ? 6.168 3.035 -18.859 1 95.31 75 ASN A CA 1
ATOM 564 C C . ASN A 1 75 ? 6.723 2.332 -17.625 1 95.31 75 ASN A C 1
ATOM 566 O O . ASN A 1 75 ? 5.996 1.608 -16.938 1 95.31 75 ASN A O 1
ATOM 570 N N . ILE A 1 76 ? 8.047 2.498 -17.375 1 97.69 76 ILE A N 1
ATOM 571 C CA . ILE A 1 76 ? 8.766 1.947 -16.234 1 97.69 76 ILE A CA 1
ATOM 572 C C . ILE A 1 76 ? 9.445 3.074 -15.461 1 97.69 76 ILE A C 1
ATOM 574 O O . ILE A 1 76 ? 10.227 3.842 -16.031 1 97.69 76 ILE A O 1
ATOM 578 N N . ALA A 1 77 ? 9.102 3.213 -14.195 1 97.81 77 ALA A N 1
ATOM 579 C CA . ALA A 1 77 ? 9.711 4.25 -13.367 1 97.81 77 ALA A CA 1
ATOM 580 C C . ALA A 1 77 ? 11.211 4.004 -13.203 1 97.81 77 ALA A C 1
ATOM 582 O O . ALA A 1 77 ? 11.648 2.859 -13.047 1 97.81 77 ALA A O 1
ATOM 583 N N . GLU A 1 78 ? 11.992 5.066 -13.18 1 96.62 78 GLU A N 1
ATOM 584 C CA . GLU A 1 78 ? 13.438 4.949 -13.008 1 96.62 78 GLU A CA 1
ATOM 585 C C . GLU A 1 78 ? 13.781 4.5 -11.586 1 96.62 78 GLU A C 1
ATOM 587 O O . GLU A 1 78 ? 14.758 3.779 -11.383 1 96.62 78 GLU A O 1
ATOM 592 N N . ASP A 1 79 ? 13.055 5.023 -10.656 1 95.75 79 ASP A N 1
ATOM 593 C CA . ASP A 1 79 ? 13.117 4.602 -9.258 1 95.75 79 ASP A CA 1
ATOM 594 C C . ASP A 1 79 ? 11.773 4.781 -8.57 1 95.75 79 ASP A C 1
ATOM 596 O O . ASP A 1 79 ? 10.852 5.383 -9.133 1 95.75 79 ASP A O 1
ATOM 600 N N . VAL A 1 80 ? 11.672 4.277 -7.398 1 96.44 80 VAL A N 1
ATOM 601 C CA . VAL A 1 80 ? 10.383 4.156 -6.73 1 96.44 80 VAL A CA 1
ATOM 602 C C . VAL A 1 80 ? 9.852 5.547 -6.379 1 96.44 80 VAL A C 1
ATOM 604 O O . VAL A 1 80 ? 8.648 5.727 -6.191 1 96.44 80 VAL A O 1
ATOM 607 N N . THR A 1 81 ? 10.719 6.586 -6.242 1 97.12 81 THR A N 1
ATOM 608 C CA . THR A 1 81 ? 10.266 7.922 -5.871 1 97.12 81 THR A CA 1
ATOM 609 C C . THR A 1 81 ? 9.406 8.531 -6.973 1 97.12 81 THR A C 1
ATOM 611 O O . THR A 1 81 ? 8.594 9.422 -6.715 1 97.12 81 THR A O 1
ATOM 614 N N . GLN A 1 82 ? 9.523 7.969 -8.227 1 97.19 82 GLN A N 1
ATOM 615 C CA . GLN A 1 82 ? 8.75 8.469 -9.359 1 97.19 82 GLN A CA 1
ATOM 616 C C . GLN A 1 82 ? 7.305 7.984 -9.297 1 97.19 82 GLN A C 1
ATOM 618 O O . GLN A 1 82 ? 6.453 8.453 -10.047 1 97.19 82 GLN A O 1
ATOM 623 N N . LEU A 1 83 ? 7.074 7.109 -8.352 1 97.44 83 LEU A N 1
ATOM 624 C CA . LEU A 1 83 ? 5.742 6.527 -8.258 1 97.44 83 LEU A CA 1
ATOM 625 C C . LEU A 1 83 ? 4.922 7.223 -7.18 1 97.44 83 LEU A C 1
ATOM 627 O O . LEU A 1 83 ? 3.777 6.84 -6.918 1 97.44 83 LEU A O 1
ATOM 631 N N . ILE A 1 84 ? 5.461 8.242 -6.586 1 98 84 ILE A N 1
ATOM 632 C CA . ILE A 1 84 ? 4.75 9.023 -5.582 1 98 84 ILE A CA 1
ATOM 633 C C . ILE A 1 84 ? 3.705 9.906 -6.262 1 98 84 ILE A C 1
ATOM 635 O O . ILE A 1 84 ? 4.012 10.609 -7.227 1 98 84 ILE A O 1
ATOM 639 N N . GLY A 1 85 ? 2.463 9.82 -5.789 1 97.31 85 GLY A N 1
ATOM 640 C CA . GLY A 1 85 ? 1.388 10.641 -6.32 1 97.31 85 GLY A CA 1
ATOM 641 C C . GLY A 1 85 ? 0.467 9.891 -7.262 1 97.31 85 GLY A C 1
ATOM 642 O O . GLY A 1 85 ? 0.544 8.664 -7.363 1 97.31 85 GLY A O 1
ATOM 643 N N . LYS A 1 86 ? -0.553 10.594 -7.758 1 96.94 86 LYS A N 1
ATOM 644 C CA . LYS A 1 86 ? -1.588 10.078 -8.648 1 96.94 86 LYS A CA 1
ATOM 645 C C . LYS A 1 86 ? -2.34 8.914 -8.008 1 96.94 86 LYS A C 1
ATOM 647 O O . LYS A 1 86 ? -2.592 7.898 -8.656 1 96.94 86 LYS A O 1
ATOM 652 N N . THR A 1 87 ? -2.518 9.102 -6.73 1 97.31 87 THR A N 1
ATOM 653 C CA . THR A 1 87 ? -3.32 8.102 -6.031 1 97.31 87 THR A CA 1
ATOM 654 C C . THR A 1 87 ? -4.785 8.203 -6.449 1 97.31 87 THR A C 1
ATOM 656 O O . THR A 1 87 ? -5.266 9.281 -6.797 1 97.31 87 THR A O 1
ATOM 659 N N . PRO A 1 88 ? -5.531 7.117 -6.422 1 97.69 88 PRO A N 1
ATOM 660 C CA . PRO A 1 88 ? -6.922 7.125 -6.883 1 97.69 88 PRO A CA 1
ATOM 661 C C . PRO A 1 88 ? -7.891 7.668 -5.832 1 97.69 88 PRO A C 1
ATOM 663 O O . PRO A 1 88 ? -7.492 7.914 -4.691 1 97.69 88 PRO A O 1
ATOM 666 N N . MET A 1 89 ? -9.086 7.969 -6.281 1 98.25 89 MET A N 1
ATOM 667 C CA . MET A 1 89 ? -10.203 8.266 -5.391 1 98.25 89 MET A CA 1
ATOM 668 C C . MET A 1 89 ? -11.258 7.172 -5.457 1 98.25 89 MET A C 1
ATOM 670 O O . MET A 1 89 ? -11.43 6.527 -6.492 1 98.25 89 MET A O 1
ATOM 674 N N . VAL A 1 90 ? -11.914 6.973 -4.352 1 97.81 90 VAL A N 1
ATOM 675 C CA . VAL A 1 90 ? -12.969 5.961 -4.285 1 97.81 90 VAL A CA 1
ATOM 676 C C . VAL A 1 90 ? -14.133 6.484 -3.449 1 97.81 90 VAL A C 1
ATOM 678 O O . VAL A 1 90 ? -13.93 7.141 -2.428 1 97.81 90 VAL A O 1
ATOM 681 N N . TYR A 1 91 ? -15.344 6.215 -3.898 1 98 91 TYR A N 1
ATOM 682 C CA . TYR A 1 91 ? -16.516 6.59 -3.117 1 98 91 TYR A CA 1
ATOM 683 C C . TYR A 1 91 ? -16.641 5.73 -1.864 1 98 91 TYR A C 1
ATOM 685 O O . TYR A 1 91 ? -16.344 4.535 -1.894 1 98 91 TYR A O 1
ATOM 693 N N . LEU A 1 92 ? -17.031 6.352 -0.775 1 97.75 92 LEU A N 1
ATOM 694 C CA . LEU A 1 92 ? -17.484 5.602 0.39 1 97.75 92 LEU A CA 1
ATOM 695 C C . LEU A 1 92 ? -18.969 5.246 0.265 1 97.75 92 LEU A C 1
ATOM 697 O O . LEU A 1 92 ? -19.766 6.066 -0.184 1 97.75 92 LEU A O 1
ATOM 701 N N . ASN A 1 93 ? -19.312 3.988 0.663 1 96.06 93 ASN A N 1
ATOM 702 C CA . ASN A 1 93 ? -20.672 3.5 0.427 1 96.06 93 ASN A CA 1
ATOM 703 C C . ASN A 1 93 ? -21.297 2.938 1.702 1 96.06 93 ASN A C 1
ATOM 705 O O . ASN A 1 93 ? -22.438 3.238 2.021 1 96.06 93 ASN A O 1
ATOM 709 N N . GLY A 1 94 ? -20.531 2.213 2.373 1 95.56 94 GLY A N 1
ATOM 710 C CA . GLY A 1 94 ? -21.062 1.465 3.498 1 95.56 94 GLY A CA 1
ATOM 711 C C . GLY A 1 94 ? -21.266 2.312 4.742 1 95.56 94 GLY A C 1
ATOM 712 O O . GLY A 1 94 ? -22.188 2.088 5.516 1 95.56 94 GLY A O 1
ATOM 713 N N . VAL A 1 95 ? -20.469 3.344 4.871 1 97.38 95 VAL A N 1
ATOM 714 C CA . VAL A 1 95 ? -20.438 4.09 6.125 1 97.38 95 VAL A CA 1
ATOM 715 C C . VAL A 1 95 ? -21.203 5.395 5.973 1 97.38 95 VAL A C 1
ATOM 717 O O . VAL A 1 95 ? -21.141 6.27 6.84 1 97.38 95 VAL A O 1
ATOM 720 N N . VAL A 1 96 ? -22.016 5.57 4.965 1 98 96 VAL A N 1
ATOM 721 C CA . VAL A 1 96 ? -22.516 6.902 4.648 1 98 96 VAL A CA 1
ATOM 722 C C . VAL A 1 96 ? -24.031 6.953 4.914 1 98 96 VAL A C 1
ATOM 724 O O . VAL A 1 96 ? -24.75 7.73 4.281 1 98 96 VAL A O 1
ATOM 727 N N . GLU A 1 97 ? -24.484 6.133 5.785 1 97 97 GLU A N 1
ATOM 728 C CA . GLU A 1 97 ? -25.906 6.188 6.109 1 97 97 GLU A CA 1
ATOM 729 C C . GLU A 1 97 ? -26.312 7.57 6.621 1 97 97 GLU A C 1
ATOM 731 O O . GLU A 1 97 ? -25.641 8.125 7.496 1 97 97 GLU A O 1
ATOM 736 N N . GLY A 1 98 ? -27.359 8.102 6.027 1 98.06 98 GLY A N 1
ATOM 737 C CA . GLY A 1 98 ? -27.875 9.391 6.461 1 98.06 98 GLY A CA 1
ATOM 738 C C . GLY A 1 98 ? -27.234 10.562 5.75 1 98.06 98 GLY A C 1
ATOM 739 O O . GLY A 1 98 ? -27.656 11.711 5.918 1 98.06 98 GLY A O 1
ATOM 740 N N . CYS A 1 99 ? -26.234 10.305 5.008 1 98.5 99 CYS A N 1
ATOM 741 C CA . CYS A 1 99 ? -25.562 11.383 4.285 1 98.5 99 CYS A CA 1
ATOM 742 C C 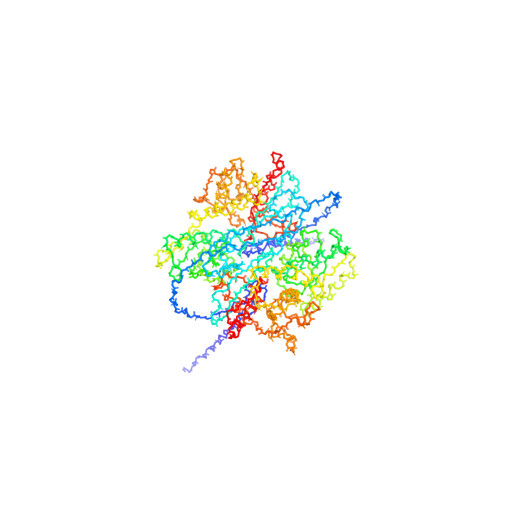. CYS A 1 99 ? -26.391 11.82 3.082 1 98.5 99 CYS A C 1
ATOM 744 O O . CYS A 1 99 ? -27.016 11 2.414 1 98.5 99 CYS A O 1
ATOM 746 N N . VAL A 1 100 ? -26.375 13.109 2.846 1 98.62 100 VAL A N 1
ATOM 747 C CA . VAL A 1 100 ? -27.094 13.664 1.705 1 98.62 100 VAL A CA 1
ATOM 748 C C . VAL A 1 100 ? -26.094 14.18 0.666 1 98.62 100 VAL A C 1
ATOM 750 O O . VAL A 1 100 ? -26.5 14.656 -0.399 1 98.62 100 VAL A O 1
ATOM 753 N N . ALA A 1 101 ? -24.828 14.188 0.927 1 98.62 101 ALA A N 1
ATOM 754 C CA . ALA A 1 101 ? -23.719 14.438 0.003 1 98.62 101 ALA A CA 1
ATOM 755 C C . ALA A 1 101 ? -22.938 13.164 -0.273 1 98.62 101 ALA A C 1
ATOM 757 O O . ALA A 1 101 ? -23 12.203 0.504 1 98.62 101 ALA A O 1
ATOM 758 N N . ASN A 1 102 ? -22.281 13.125 -1.421 1 98.31 102 ASN A N 1
ATOM 759 C CA . ASN A 1 102 ? -21.375 12.023 -1.722 1 98.31 102 ASN A CA 1
ATOM 760 C C . ASN A 1 102 ? -20 12.242 -1.109 1 98.31 102 ASN A C 1
ATOM 762 O O . ASN A 1 102 ? -19.531 13.375 -0.994 1 98.31 102 ASN A O 1
ATOM 766 N N . ILE A 1 103 ? -19.391 11.211 -0.694 1 98.69 103 ILE A N 1
ATOM 767 C CA . ILE A 1 103 ? -18.047 11.281 -0.126 1 98.69 103 ILE A CA 1
ATOM 768 C C . ILE A 1 103 ? -17.094 10.438 -0.96 1 98.69 103 ILE A C 1
ATOM 770 O O . ILE A 1 103 ? -17.359 9.266 -1.222 1 98.69 103 ILE A O 1
ATOM 774 N N . ALA A 1 104 ? -16.031 11.031 -1.414 1 98.62 104 ALA A N 1
ATOM 775 C CA . ALA A 1 104 ? -14.961 10.336 -2.119 1 98.62 104 ALA A CA 1
ATOM 776 C C . ALA A 1 104 ? -13.641 10.445 -1.357 1 98.62 104 ALA A C 1
ATOM 778 O O . ALA A 1 104 ? -13.234 11.539 -0.963 1 98.62 104 ALA A O 1
ATOM 779 N N . ALA A 1 105 ? -13.016 9.328 -1.139 1 98.25 105 ALA A N 1
ATOM 780 C CA . ALA A 1 105 ? -11.742 9.289 -0.425 1 98.25 105 ALA A CA 1
ATOM 781 C C . ALA A 1 105 ? -10.562 9.297 -1.397 1 98.25 105 ALA A C 1
ATOM 783 O O . ALA A 1 105 ? -10.547 8.539 -2.369 1 98.25 105 ALA A O 1
ATOM 784 N N . LYS A 1 106 ? -9.641 10.266 -1.231 1 98.31 106 LYS A N 1
ATOM 785 C CA . LYS A 1 106 ? -8.328 10.203 -1.87 1 98.31 106 LYS A CA 1
ATOM 786 C C . LYS A 1 106 ? -7.441 9.156 -1.2 1 98.31 106 LYS A C 1
ATOM 788 O O . LYS A 1 106 ? -7.043 9.32 -0.046 1 98.31 106 LYS A O 1
ATOM 793 N N . LEU A 1 107 ? -7.07 8.047 -1.888 1 97 107 LEU A N 1
ATOM 794 C CA . LEU A 1 107 ? -6.492 6.859 -1.26 1 97 107 LEU A CA 1
ATOM 795 C C . LEU A 1 107 ? -4.969 6.945 -1.238 1 97 107 LEU A C 1
ATOM 797 O O . LEU A 1 107 ? -4.293 6.215 -1.967 1 97 107 LEU A O 1
ATOM 801 N N . GLU A 1 108 ? -4.48 7.641 -0.275 1 96.81 108 GLU A N 1
ATOM 802 C CA . GLU A 1 108 ? -3.039 7.801 -0.111 1 96.81 108 GLU A CA 1
ATOM 803 C C . GLU A 1 108 ? -2.398 6.523 0.42 1 96.81 108 GLU A C 1
ATOM 805 O O . GLU A 1 108 ? -1.171 6.41 0.469 1 96.81 108 GLU A O 1
ATOM 810 N N . ILE A 1 109 ? -3.205 5.5 0.756 1 94 109 ILE A N 1
ATOM 811 C CA . ILE A 1 109 ? -2.693 4.188 1.14 1 94 109 ILE A CA 1
ATOM 812 C C . ILE A 1 109 ? -2.016 3.527 -0.059 1 94 109 ILE A C 1
ATOM 814 O O . ILE A 1 109 ? -1.284 2.547 0.096 1 94 109 ILE A O 1
ATOM 818 N N . MET A 1 110 ? -2.275 4.066 -1.193 1 94.81 110 MET A N 1
ATOM 819 C CA . MET A 1 110 ? -1.712 3.471 -2.402 1 94.81 110 MET A CA 1
ATOM 820 C C . MET A 1 110 ? -0.467 4.227 -2.852 1 94.81 110 MET A C 1
ATOM 822 O O . MET A 1 110 ? -0.055 4.121 -4.008 1 94.81 110 MET A O 1
ATOM 826 N N . GLU A 1 111 ? 0.116 5.02 -1.979 1 95.88 111 GLU A N 1
ATOM 827 C CA . GLU A 1 111 ? 1.494 5.48 -2.123 1 95.88 111 GLU A CA 1
ATOM 828 C C . GLU A 1 111 ? 2.482 4.336 -1.931 1 95.88 111 GLU A C 1
ATOM 830 O O . GLU A 1 111 ? 2.141 3.307 -1.342 1 95.88 111 GLU A O 1
ATOM 835 N N . PRO A 1 112 ? 3.748 4.488 -2.375 1 94.5 112 PRO A N 1
ATOM 836 C CA . PRO A 1 112 ? 4.73 3.412 -2.229 1 94.5 112 PRO A CA 1
ATOM 837 C C . PRO A 1 112 ? 4.863 2.928 -0.786 1 94.5 112 PRO A C 1
ATOM 839 O O . PRO A 1 112 ? 5.008 1.726 -0.545 1 94.5 112 PRO A O 1
ATOM 842 N N . CYS A 1 113 ? 4.785 3.85 0.136 1 93.75 113 CYS A N 1
ATOM 843 C CA . CYS A 1 113 ? 4.863 3.457 1.538 1 93.75 113 CYS A CA 1
ATOM 844 C C . CYS A 1 113 ? 3.541 3.717 2.252 1 93.75 113 CYS A C 1
ATOM 846 O O . CYS A 1 113 ? 3.516 3.928 3.465 1 93.75 113 CYS A O 1
ATOM 848 N N . CYS A 1 114 ? 2.459 3.912 1.487 1 93.38 114 CYS A N 1
ATOM 849 C CA . CYS A 1 114 ? 1.065 3.801 1.904 1 93.38 114 CYS A CA 1
ATOM 850 C C . CYS A 1 114 ? 0.646 5.012 2.732 1 93.38 114 CYS A C 1
ATOM 852 O O . CYS A 1 114 ? -0.199 4.895 3.621 1 93.38 114 CYS A O 1
ATOM 854 N N . SER A 1 115 ? 1.303 6.16 2.521 1 95.06 115 SER A N 1
ATOM 855 C CA . SER A 1 115 ? 0.865 7.332 3.27 1 95.06 115 SER A CA 1
ATOM 856 C C . SER A 1 115 ? 1.12 8.617 2.486 1 95.06 115 SER A C 1
ATOM 858 O O . SER A 1 115 ? 1.986 8.656 1.61 1 95.06 115 SER A O 1
ATOM 860 N N . VAL A 1 116 ? 0.405 9.609 2.879 1 96.69 116 VAL A N 1
ATOM 861 C CA . VAL A 1 116 ? 0.507 10.93 2.271 1 96.69 116 VAL A CA 1
ATOM 862 C C . VAL A 1 116 ? 1.894 11.516 2.535 1 96.69 116 VAL A C 1
ATOM 864 O O . VAL A 1 116 ? 2.346 12.406 1.815 1 96.69 116 VAL A O 1
ATOM 867 N N . LYS A 1 117 ? 2.605 10.93 3.51 1 97.38 117 LYS A N 1
ATOM 868 C CA . LYS A 1 117 ? 3.889 11.5 3.916 1 97.38 117 LYS A CA 1
ATOM 869 C C . LYS A 1 117 ? 4.984 11.156 2.908 1 97.38 117 LYS A C 1
ATOM 871 O O . LYS A 1 117 ? 6.047 11.781 2.902 1 97.38 117 LYS A O 1
ATOM 876 N N . ASP A 1 118 ? 4.707 10.172 2.045 1 97.62 118 ASP A N 1
ATOM 877 C CA . ASP A 1 118 ? 5.617 9.945 0.928 1 97.62 118 ASP A CA 1
ATOM 878 C C . ASP A 1 118 ? 5.809 11.219 0.109 1 97.62 118 ASP A C 1
ATOM 880 O O . ASP A 1 118 ? 6.922 11.531 -0.32 1 97.62 118 ASP A O 1
ATOM 884 N N . ARG A 1 119 ? 4.734 11.961 -0.031 1 98.44 119 ARG A N 1
ATOM 885 C CA . ARG A 1 119 ? 4.754 13.172 -0.839 1 98.44 119 ARG A CA 1
ATOM 886 C C . ARG A 1 119 ? 5.672 14.227 -0.222 1 98.44 119 ARG A C 1
ATOM 888 O O . ARG A 1 119 ? 6.523 14.797 -0.907 1 98.44 119 ARG A O 1
ATOM 895 N N . ILE A 1 120 ? 5.523 14.461 1.034 1 98.38 120 ILE A N 1
ATOM 896 C CA . ILE A 1 120 ? 6.281 15.555 1.629 1 98.38 120 ILE A CA 1
ATOM 897 C C . ILE A 1 120 ? 7.738 15.141 1.806 1 98.38 120 ILE A C 1
ATOM 899 O O . ILE A 1 120 ? 8.648 15.969 1.688 1 98.38 120 ILE A O 1
ATOM 903 N N . GLY A 1 121 ? 7.957 13.836 2.137 1 98.31 121 GLY A N 1
ATOM 904 C CA . GLY A 1 121 ? 9.336 13.367 2.146 1 98.31 121 GLY A CA 1
ATOM 905 C C . GLY A 1 121 ? 10.055 13.617 0.838 1 98.31 121 GLY A C 1
ATOM 906 O O . GLY A 1 121 ? 11.164 14.164 0.829 1 98.31 121 GLY A O 1
ATOM 907 N N . PHE A 1 122 ? 9.414 13.289 -0.232 1 98.69 122 PHE A N 1
ATOM 908 C CA . PHE A 1 122 ? 9.984 13.484 -1.56 1 98.69 122 PHE A CA 1
ATOM 909 C C . PHE A 1 122 ? 10.203 14.969 -1.84 1 98.69 122 PHE A C 1
ATOM 911 O O . PHE A 1 122 ? 11.266 15.367 -2.309 1 98.69 122 PHE A O 1
ATOM 918 N N . SER A 1 123 ? 9.242 15.773 -1.558 1 98.88 123 SER A N 1
ATOM 919 C CA . SER A 1 123 ? 9.266 17.203 -1.858 1 98.88 123 SER A CA 1
ATOM 920 C C . SER A 1 123 ? 10.375 17.906 -1.085 1 98.88 123 SER A C 1
ATOM 922 O O . SER A 1 123 ? 11.148 18.688 -1.66 1 98.88 123 SER A O 1
ATOM 924 N N . MET A 1 124 ? 10.492 17.625 0.209 1 98.81 124 MET A N 1
ATOM 925 C CA . MET A 1 124 ? 11.469 18.328 1.049 1 98.81 124 MET A CA 1
ATOM 926 C C . MET A 1 124 ? 12.891 17.938 0.663 1 98.81 124 MET A C 1
ATOM 928 O O . MET A 1 124 ? 13.773 18.797 0.579 1 98.81 124 MET A O 1
ATOM 932 N N . ILE A 1 125 ? 13.109 16.672 0.377 1 98.69 125 ILE A N 1
ATOM 933 C CA . ILE A 1 125 ? 14.438 16.219 -0.016 1 98.69 125 ILE A CA 1
ATOM 934 C C . ILE A 1 125 ? 14.773 16.766 -1.404 1 98.69 125 ILE A C 1
ATOM 936 O O . ILE A 1 125 ? 15.867 17.297 -1.621 1 98.69 125 ILE A O 1
ATOM 940 N N . SER A 1 126 ? 13.852 16.672 -2.365 1 98.5 126 SER A N 1
ATOM 941 C CA . SER A 1 126 ? 14.086 17.172 -3.719 1 98.5 126 SER A CA 1
ATOM 942 C C . SER A 1 126 ? 14.359 18.672 -3.719 1 98.5 126 SER A C 1
ATOM 944 O O . SER A 1 126 ? 15.234 19.141 -4.438 1 98.5 126 SER A O 1
ATOM 946 N N . ASP A 1 127 ? 13.562 19.406 -2.967 1 98.75 127 ASP A N 1
ATOM 947 C CA . ASP A 1 127 ? 13.75 20.844 -2.865 1 98.75 127 ASP A CA 1
ATOM 948 C C . ASP A 1 127 ? 15.148 21.188 -2.342 1 98.75 127 ASP A C 1
ATOM 950 O O . ASP A 1 127 ? 15.82 22.062 -2.879 1 98.75 127 ASP A O 1
ATOM 954 N N . ALA A 1 128 ? 15.57 20.484 -1.296 1 98.75 128 ALA A N 1
ATOM 955 C CA . ALA A 1 128 ? 16.906 20.703 -0.731 1 98.75 128 ALA A CA 1
ATOM 956 C C . ALA A 1 128 ? 17.984 20.375 -1.751 1 98.75 128 ALA A C 1
ATOM 958 O O . ALA A 1 128 ? 19 21.062 -1.833 1 98.75 128 ALA A O 1
ATOM 959 N N . GLU A 1 129 ? 17.781 19.297 -2.537 1 98.5 129 GLU A N 1
ATOM 960 C CA . GLU A 1 129 ? 18.719 18.938 -3.598 1 98.5 129 GLU A CA 1
ATOM 961 C C . GLU A 1 129 ? 18.812 20.031 -4.656 1 98.5 129 GLU A C 1
ATOM 963 O O . GLU A 1 129 ? 19.906 20.438 -5.047 1 98.5 129 GLU A O 1
ATOM 968 N N . GLN A 1 130 ? 17.703 20.469 -5.055 1 98.31 130 GLN A N 1
ATOM 969 C CA . GLN A 1 130 ? 17.625 21.484 -6.109 1 98.31 130 GLN A CA 1
ATOM 970 C C . GLN A 1 130 ? 18.312 22.781 -5.684 1 98.31 130 GLN A C 1
ATOM 972 O O . GLN A 1 130 ? 18.906 23.469 -6.508 1 98.31 130 GLN A O 1
ATOM 977 N N . LYS A 1 131 ? 18.266 23.078 -4.43 1 98.31 131 LYS A N 1
ATOM 978 C CA . LYS A 1 131 ? 18.844 24.297 -3.895 1 98.31 131 LYS A CA 1
ATOM 979 C C . LYS A 1 131 ? 20.328 24.094 -3.553 1 98.31 131 LYS A C 1
ATOM 981 O O . LYS A 1 131 ? 21 25.016 -3.088 1 98.31 131 LYS A O 1
ATOM 986 N N . GLY A 1 132 ? 20.797 22.844 -3.672 1 98.06 132 GLY A N 1
ATOM 987 C CA . GLY A 1 132 ? 22.188 22.547 -3.422 1 98.06 132 GLY A CA 1
ATOM 988 C C . GLY A 1 132 ? 22.531 22.422 -1.945 1 98.06 132 GLY A C 1
ATOM 989 O O . GLY A 1 132 ? 23.688 22.484 -1.559 1 98.06 132 GLY A O 1
ATOM 990 N N . LEU A 1 133 ? 21.531 22.25 -1.123 1 98.31 133 LEU A N 1
ATOM 991 C CA . LEU A 1 133 ? 21.734 22.188 0.321 1 98.31 133 LEU A CA 1
ATOM 992 C C . LEU A 1 133 ? 22.188 20.812 0.758 1 98.31 133 LEU A C 1
ATOM 994 O O . LEU A 1 133 ? 22.812 20.656 1.812 1 98.31 133 LEU A O 1
ATOM 998 N N . ILE A 1 134 ? 21.828 19.766 -0.103 1 98.56 134 ILE A N 1
ATOM 999 C CA . ILE A 1 134 ? 22.219 18.406 0.226 1 98.56 134 ILE A CA 1
ATOM 1000 C C . ILE A 1 134 ? 22.672 17.672 -1.038 1 98.56 134 ILE A C 1
ATOM 1002 O O . ILE A 1 134 ? 22.312 18.062 -2.15 1 98.56 134 ILE A O 1
ATOM 1006 N N . THR A 1 135 ? 23.484 16.688 -0.804 1 98 135 THR A N 1
ATOM 1007 C CA . THR A 1 135 ? 24.016 15.828 -1.853 1 98 135 THR A CA 1
ATOM 1008 C C . THR A 1 135 ? 24.047 14.375 -1.396 1 98 135 THR A C 1
ATOM 1010 O O . THR A 1 135 ? 24.562 14.062 -0.312 1 98 135 THR A O 1
ATOM 1013 N N . PRO A 1 136 ? 23.469 13.484 -2.264 1 96.19 136 PRO A N 1
ATOM 1014 C CA . PRO A 1 136 ? 23.516 12.062 -1.905 1 96.19 136 PRO A CA 1
ATOM 1015 C C . PRO A 1 136 ? 24.938 11.578 -1.633 1 96.19 136 PRO A C 1
ATOM 1017 O O . PRO A 1 136 ? 25.875 11.977 -2.326 1 96.19 136 PRO A O 1
ATOM 1020 N N . GLY A 1 137 ? 25.062 10.703 -0.639 1 95.06 137 GLY A N 1
ATOM 1021 C CA . GLY A 1 137 ? 26.359 10.141 -0.303 1 95.06 137 GLY A CA 1
ATOM 1022 C C . GLY A 1 137 ? 27.219 11.078 0.525 1 95.06 137 GLY A C 1
ATOM 1023 O O . GLY A 1 137 ? 28.234 10.664 1.087 1 95.06 137 GLY A O 1
ATOM 1024 N N . LYS A 1 138 ? 26.844 12.258 0.651 1 97 138 LYS A N 1
ATOM 1025 C CA . LYS A 1 138 ? 27.641 13.242 1.372 1 97 138 LYS A CA 1
ATOM 1026 C C . LYS A 1 138 ? 26.875 13.805 2.568 1 97 138 LYS A C 1
ATOM 1028 O O . LYS A 1 138 ? 27.422 13.891 3.672 1 97 138 LYS A O 1
ATOM 1033 N N . SER A 1 139 ? 25.719 14.195 2.285 1 98.38 139 SER A N 1
ATOM 1034 C CA . SER A 1 139 ? 24.906 14.828 3.326 1 98.38 139 SER A CA 1
ATOM 1035 C C . SER A 1 139 ? 24.203 13.781 4.184 1 98.38 139 SER A C 1
ATOM 1037 O O . SER A 1 139 ? 23.906 12.68 3.713 1 98.38 139 SER A O 1
ATOM 1039 N N . ILE A 1 140 ? 23.969 14.164 5.434 1 98.62 140 ILE A N 1
ATOM 1040 C CA . ILE A 1 140 ? 23.234 13.344 6.383 1 98.62 140 ILE A CA 1
ATOM 1041 C C . ILE A 1 140 ? 21.922 14.031 6.742 1 98.62 140 ILE A C 1
ATOM 1043 O O . ILE A 1 140 ? 21.922 15.164 7.23 1 98.62 140 ILE A O 1
ATOM 1047 N N . LEU A 1 141 ? 20.828 13.383 6.477 1 98.88 141 LEU A N 1
ATOM 1048 C CA . LEU A 1 141 ? 19.531 13.938 6.836 1 98.88 141 LEU A CA 1
ATOM 1049 C C . LEU A 1 141 ? 19.188 13.641 8.289 1 98.88 141 LEU A C 1
ATOM 1051 O O . LEU A 1 141 ? 19.453 12.539 8.781 1 98.88 141 LEU A O 1
ATOM 1055 N N . VAL A 1 142 ? 18.641 14.625 9 1 98.81 142 VAL A N 1
ATOM 1056 C CA . VAL A 1 142 ? 18.25 14.492 10.398 1 98.81 142 VAL A CA 1
ATOM 1057 C C . VAL A 1 142 ? 16.812 14.984 10.578 1 98.81 142 VAL A C 1
ATOM 1059 O O . VAL A 1 142 ? 16.438 16.031 10.047 1 98.81 142 VAL A O 1
ATOM 1062 N N . GLU A 1 143 ? 16 14.227 11.234 1 98.75 143 GLU A N 1
ATOM 1063 C CA . GLU A 1 143 ? 14.617 14.656 11.469 1 98.75 143 GLU A CA 1
ATOM 1064 C C . GLU A 1 143 ? 14.055 14.031 12.742 1 98.75 143 GLU A C 1
ATOM 1066 O O . GLU A 1 143 ? 14.18 12.828 12.953 1 98.75 143 GLU A O 1
ATOM 1071 N N . PRO A 1 144 ? 13.469 14.859 13.664 1 97.75 144 PRO A N 1
ATOM 1072 C CA . PRO A 1 144 ? 12.719 14.305 14.797 1 97.75 144 PRO A CA 1
ATOM 1073 C C . PRO A 1 144 ? 11.328 13.828 14.398 1 97.75 144 PRO A C 1
ATOM 1075 O O . PRO A 1 144 ? 10.422 14.641 14.195 1 97.75 144 PRO A O 1
ATOM 1078 N N . THR A 1 145 ? 11.125 12.547 14.219 1 94.94 145 THR A N 1
ATOM 1079 C CA . THR A 1 145 ? 9.852 11.969 13.828 1 94.94 145 THR A CA 1
ATOM 1080 C C . THR A 1 145 ? 9.844 10.461 14.047 1 94.94 145 THR A C 1
ATOM 1082 O O . THR A 1 145 ? 10.898 9.82 14.016 1 94.94 145 THR A O 1
ATOM 1085 N N . SER A 1 146 ? 8.703 9.906 14.352 1 86.62 146 SER A N 1
ATOM 1086 C CA . SER A 1 146 ? 8.594 8.469 14.578 1 86.62 146 SER A CA 1
ATOM 1087 C C . SER A 1 146 ? 7.461 7.863 13.758 1 86.62 146 SER A C 1
ATOM 1089 O O . SER A 1 146 ? 7.254 6.648 13.781 1 86.62 146 SER A O 1
ATOM 1091 N N . GLY A 1 147 ? 6.754 8.625 13.023 1 89.88 147 GLY A N 1
ATOM 1092 C CA . GLY A 1 147 ? 5.559 8.148 12.344 1 89.88 147 GLY A CA 1
ATOM 1093 C C . GLY A 1 147 ? 5.734 8.016 10.844 1 89.88 147 GLY A C 1
ATOM 1094 O O . GLY A 1 147 ? 6.797 7.609 10.375 1 89.88 147 GLY A O 1
ATOM 1095 N N . ASN A 1 148 ? 4.672 8.312 10.156 1 93.81 148 ASN A N 1
ATOM 1096 C CA . ASN A 1 148 ? 4.617 8.133 8.703 1 93.81 148 ASN A CA 1
ATOM 1097 C C . ASN A 1 148 ? 5.609 9.039 7.988 1 93.81 148 ASN A C 1
ATOM 1099 O O . ASN A 1 148 ? 6.141 8.672 6.934 1 93.81 148 ASN A O 1
ATOM 1103 N N . THR A 1 149 ? 5.891 10.203 8.562 1 96.44 149 THR A N 1
ATOM 1104 C CA . THR A 1 149 ? 6.918 11.047 7.961 1 96.44 149 THR A CA 1
ATOM 1105 C C . THR A 1 149 ? 8.273 10.344 7.988 1 96.44 149 THR A C 1
ATOM 1107 O O . THR A 1 149 ? 9.016 10.383 7.004 1 96.44 149 THR A O 1
ATOM 1110 N N . GLY A 1 150 ? 8.578 9.75 9.133 1 96.88 150 GLY A N 1
ATOM 1111 C CA . GLY A 1 150 ? 9.812 8.992 9.234 1 96.88 150 GLY A CA 1
ATOM 1112 C C . GLY A 1 150 ? 9.93 7.902 8.18 1 96.88 150 GLY A C 1
ATOM 1113 O O . GLY A 1 150 ? 10.977 7.754 7.551 1 96.88 150 GLY A O 1
ATOM 1114 N N . ILE A 1 151 ? 8.883 7.207 7.977 1 96.25 151 ILE A N 1
ATOM 1115 C CA . ILE A 1 151 ? 8.859 6.133 6.988 1 96.25 151 ILE A CA 1
ATOM 1116 C C . ILE A 1 151 ? 9.039 6.719 5.586 1 96.25 151 ILE A C 1
ATOM 1118 O O . ILE A 1 151 ? 9.844 6.215 4.797 1 96.25 151 ILE A O 1
ATOM 1122 N N . GLY A 1 152 ? 8.328 7.797 5.297 1 97.12 152 GLY A N 1
ATOM 1123 C CA . GLY A 1 152 ? 8.477 8.477 4.02 1 97.12 152 GLY A CA 1
ATOM 1124 C C . GLY A 1 152 ? 9.898 8.938 3.75 1 97.12 152 GLY A C 1
ATOM 1125 O O . GLY A 1 152 ? 10.43 8.711 2.662 1 97.12 152 GLY A O 1
ATOM 1126 N N . LEU A 1 153 ? 10.508 9.492 4.75 1 98.44 153 LEU A N 1
ATOM 1127 C CA . LEU A 1 153 ? 11.891 9.953 4.609 1 98.44 153 LEU A CA 1
ATOM 1128 C C . LEU A 1 153 ? 12.844 8.773 4.438 1 98.44 153 LEU A C 1
ATOM 1130 O O . LEU A 1 153 ? 13.781 8.836 3.645 1 98.44 153 LEU A O 1
ATOM 1134 N N . ALA A 1 154 ? 12.586 7.727 5.152 1 97.81 154 ALA A N 1
ATOM 1135 C CA . ALA A 1 154 ? 13.477 6.574 5.145 1 97.81 154 ALA A CA 1
ATOM 1136 C C . ALA A 1 154 ? 13.508 5.91 3.773 1 97.81 154 ALA A C 1
ATOM 1138 O O . ALA A 1 154 ? 14.586 5.586 3.258 1 97.81 154 ALA A O 1
ATOM 1139 N N . PHE A 1 155 ? 12.367 5.652 3.107 1 95.75 155 PHE A N 1
ATOM 1140 C CA . PHE A 1 155 ? 12.398 4.961 1.823 1 95.75 155 PHE A CA 1
ATOM 1141 C C . PHE A 1 155 ? 13.008 5.855 0.746 1 95.75 155 PHE A C 1
ATOM 1143 O O . PHE A 1 155 ? 13.719 5.371 -0.141 1 95.75 155 PHE A O 1
ATOM 1150 N N . ILE A 1 156 ? 12.773 7.223 0.887 1 97.5 156 ILE A N 1
ATOM 1151 C CA . ILE A 1 156 ? 13.352 8.133 -0.094 1 97.5 156 ILE A CA 1
ATOM 1152 C C . ILE A 1 156 ? 14.867 8.211 0.102 1 97.5 156 ILE A C 1
ATOM 1154 O O . ILE A 1 156 ? 15.625 8.195 -0.87 1 97.5 156 ILE A O 1
ATOM 1158 N N . ALA A 1 157 ? 15.281 8.328 1.354 1 97.94 157 ALA A N 1
ATOM 1159 C CA . ALA A 1 157 ? 16.703 8.352 1.649 1 97.94 157 ALA A CA 1
ATOM 1160 C C . ALA A 1 157 ? 17.406 7.098 1.126 1 97.94 157 ALA A C 1
ATOM 1162 O O . ALA A 1 157 ? 18.469 7.18 0.512 1 97.94 157 ALA A O 1
ATOM 1163 N N . ALA A 1 158 ? 16.781 5.965 1.362 1 96.12 158 ALA A N 1
ATOM 1164 C CA . ALA A 1 158 ? 17.312 4.699 0.868 1 96.12 158 ALA A CA 1
ATOM 1165 C C . ALA A 1 158 ? 17.406 4.699 -0.655 1 96.12 158 ALA A C 1
ATOM 1167 O O . ALA A 1 158 ? 18.438 4.34 -1.222 1 96.12 158 ALA A O 1
ATOM 1168 N N . SER A 1 159 ? 16.406 5.133 -1.289 1 95.75 159 SER A N 1
ATOM 1169 C CA . SER A 1 159 ? 16.328 5.133 -2.746 1 95.75 159 SER A CA 1
ATOM 1170 C C . SER A 1 159 ? 17.359 6.07 -3.354 1 95.75 159 SER A C 1
ATOM 1172 O O . SER A 1 159 ? 17.938 5.77 -4.402 1 95.75 159 SER A O 1
ATOM 1174 N N . LYS A 1 160 ? 17.656 7.184 -2.635 1 95.94 160 LYS A N 1
ATOM 1175 C CA . LYS A 1 160 ? 18.516 8.219 -3.213 1 95.94 160 LYS A CA 1
ATOM 1176 C C . LYS A 1 160 ? 19.938 8.109 -2.68 1 95.94 160 LYS A C 1
ATOM 1178 O O . LYS A 1 160 ? 20.828 8.836 -3.133 1 95.94 160 LYS A O 1
ATOM 1183 N N . GLY A 1 161 ? 20.125 7.293 -1.707 1 95.06 161 GLY A N 1
ATOM 1184 C CA . GLY A 1 161 ? 21.469 7.078 -1.202 1 95.06 161 GLY A CA 1
ATOM 1185 C C . GLY A 1 161 ? 21.859 8.055 -0.113 1 95.06 161 GLY A C 1
ATOM 1186 O O . GLY A 1 161 ? 23.016 8.5 -0.054 1 95.06 161 GLY A O 1
ATOM 1187 N N . TYR A 1 162 ? 20.922 8.508 0.705 1 97.81 162 TYR A N 1
ATOM 1188 C CA . TYR A 1 162 ? 21.203 9.375 1.845 1 97.81 162 TYR A CA 1
ATOM 1189 C C . TYR A 1 162 ? 21.281 8.562 3.135 1 97.81 162 TYR A C 1
ATOM 1191 O O . TYR A 1 162 ? 20.547 7.59 3.316 1 97.81 162 TYR A O 1
ATOM 1199 N N . GLN A 1 163 ? 22.172 8.969 3.969 1 97.94 163 GLN A N 1
ATOM 1200 C CA . GLN A 1 163 ? 22.047 8.57 5.367 1 97.94 163 GLN A CA 1
ATOM 1201 C C . GLN A 1 163 ? 20.938 9.344 6.07 1 97.94 163 GLN A C 1
ATOM 1203 O O . GLN A 1 163 ? 20.766 10.547 5.84 1 97.94 163 GLN A O 1
ATOM 1208 N N . LEU A 1 164 ? 20.219 8.672 6.926 1 98.69 164 LEU A N 1
ATOM 1209 C CA . LEU A 1 164 ? 19.109 9.289 7.645 1 98.69 164 LEU A CA 1
ATOM 1210 C C . LEU A 1 164 ? 19.172 8.953 9.133 1 98.69 164 LEU A C 1
ATOM 1212 O O . LEU A 1 164 ? 19.266 7.785 9.508 1 98.69 164 LEU A O 1
ATOM 1216 N N . ILE A 1 165 ? 19.156 9.977 9.906 1 98.75 165 ILE A N 1
ATOM 1217 C CA . ILE A 1 165 ? 19.062 9.844 11.359 1 98.75 165 ILE A CA 1
ATOM 1218 C C . ILE A 1 165 ? 17.703 10.336 11.828 1 98.75 165 ILE A C 1
ATOM 1220 O O . ILE A 1 165 ? 17.328 11.484 11.578 1 98.75 165 ILE A O 1
ATOM 1224 N N . LEU A 1 166 ? 17.031 9.492 12.492 1 98.69 166 LEU A N 1
ATOM 1225 C CA . LEU A 1 166 ? 15.75 9.852 13.102 1 98.69 166 LEU A CA 1
ATOM 1226 C C . LEU A 1 166 ? 15.852 9.852 14.617 1 98.69 166 LEU A C 1
ATOM 1228 O O . LEU A 1 166 ? 16.344 8.891 15.211 1 98.69 166 LEU A O 1
ATOM 1232 N N . THR A 1 167 ? 15.406 10.93 15.242 1 98.56 167 THR A N 1
ATOM 1233 C CA . THR A 1 167 ? 15.297 10.969 16.703 1 98.56 167 THR A CA 1
ATOM 1234 C C . THR A 1 167 ? 13.844 10.781 17.125 1 98.56 167 THR A C 1
ATOM 1236 O O . THR A 1 167 ? 12.93 11.312 16.5 1 98.56 167 THR A O 1
ATOM 1239 N N . MET A 1 168 ? 13.656 9.961 18.109 1 97.12 168 MET A N 1
ATOM 1240 C CA . MET A 1 168 ? 12.312 9.664 18.594 1 97.12 168 MET A CA 1
ATOM 1241 C C . MET A 1 168 ? 12.352 9.188 20.031 1 97.12 168 MET A C 1
ATOM 1243 O O . MET A 1 168 ? 13.375 8.688 20.5 1 97.12 168 MET A O 1
ATOM 1247 N N . PRO A 1 169 ? 11.219 9.336 20.734 1 95.19 169 PRO A N 1
ATOM 1248 C CA . PRO A 1 169 ? 11.172 8.789 22.078 1 95.19 169 PRO A CA 1
ATOM 1249 C C . PRO A 1 169 ? 11.305 7.27 22.109 1 95.19 169 PRO A C 1
ATOM 1251 O O . PRO A 1 169 ? 10.797 6.586 21.219 1 95.19 169 PRO A O 1
ATOM 1254 N N . ALA A 1 170 ? 11.828 6.734 23.156 1 95.38 170 ALA A N 1
ATOM 1255 C CA . ALA A 1 170 ? 12.047 5.297 23.312 1 95.38 170 ALA A CA 1
ATOM 1256 C C . ALA A 1 170 ? 10.727 4.559 23.484 1 95.38 170 ALA A C 1
ATOM 1258 O O . ALA A 1 170 ? 10.68 3.328 23.406 1 95.38 170 ALA A O 1
ATOM 1259 N N . SER A 1 171 ? 9.688 5.316 23.734 1 90.5 171 SER A N 1
ATOM 1260 C CA . SER A 1 171 ? 8.367 4.715 23.906 1 90.5 171 SER A CA 1
ATOM 1261 C C . SER A 1 171 ? 7.777 4.266 22.578 1 90.5 171 SER A C 1
ATOM 1263 O O . SER A 1 171 ? 6.789 3.523 22.547 1 90.5 171 SER A O 1
ATOM 1265 N N . MET A 1 172 ? 8.383 4.637 21.484 1 89.94 172 MET A N 1
ATOM 1266 C CA . MET A 1 172 ? 7.867 4.227 20.188 1 89.94 172 MET A CA 1
ATOM 1267 C C . MET A 1 172 ? 7.949 2.715 20.016 1 89.94 172 MET A C 1
ATOM 1269 O O . MET A 1 172 ? 8.883 2.08 20.5 1 89.94 172 MET A O 1
ATOM 1273 N N . SER A 1 173 ? 7.012 2.205 19.297 1 86.81 173 SER A N 1
ATOM 1274 C CA . SER A 1 173 ? 6.875 0.756 19.203 1 86.81 173 SER A CA 1
ATOM 1275 C C . SER A 1 173 ? 8.078 0.134 18.5 1 86.81 173 SER A C 1
ATOM 1277 O O . SER A 1 173 ? 8.719 0.774 17.656 1 86.81 173 SER A O 1
ATOM 1279 N N . MET A 1 174 ? 8.336 -1.092 18.875 1 90.31 174 MET A N 1
ATOM 1280 C CA . MET A 1 174 ? 9.414 -1.854 18.25 1 90.31 174 MET A CA 1
ATOM 1281 C C . MET A 1 174 ? 9.141 -2.068 16.766 1 90.31 174 MET A C 1
ATOM 1283 O O . MET A 1 174 ? 10.055 -2.02 15.945 1 90.31 174 MET A O 1
ATOM 1287 N N . GLU A 1 175 ? 7.887 -2.262 16.453 1 86.06 175 GLU A N 1
ATOM 1288 C CA . GLU A 1 175 ? 7.496 -2.477 15.062 1 86.06 175 GLU A CA 1
ATOM 1289 C C . GLU A 1 175 ? 7.891 -1.29 14.188 1 86.06 175 GLU A C 1
ATOM 1291 O O . GLU A 1 175 ? 8.438 -1.47 13.094 1 86.06 175 GLU A O 1
ATOM 1296 N N . ARG A 1 176 ? 7.652 -0.147 14.75 1 90 176 ARG A N 1
ATOM 1297 C CA . ARG A 1 176 ? 8.008 1.055 14 1 90 176 ARG A CA 1
ATOM 1298 C C . ARG A 1 176 ? 9.516 1.189 13.867 1 90 176 ARG A C 1
ATOM 1300 O O . ARG A 1 176 ? 10.023 1.53 12.789 1 90 176 ARG A O 1
ATOM 1307 N N . ARG A 1 177 ? 10.172 0.916 14.867 1 95.06 177 ARG A N 1
ATOM 1308 C CA . ARG A 1 177 ? 11.625 1.021 14.859 1 95.06 177 ARG A CA 1
ATOM 1309 C C . ARG A 1 177 ? 12.234 0.049 13.852 1 95.06 177 ARG A C 1
ATOM 1311 O O . ARG A 1 177 ? 13.117 0.423 13.078 1 95.06 177 ARG A O 1
ATOM 1318 N N . VAL A 1 178 ? 11.734 -1.139 13.867 1 93.44 178 VAL A N 1
ATOM 1319 C CA . VAL A 1 178 ? 12.242 -2.17 12.969 1 93.44 178 VAL A CA 1
ATOM 1320 C C . VAL A 1 178 ? 11.984 -1.769 11.516 1 93.44 178 VAL A C 1
ATOM 1322 O O . VAL A 1 178 ? 12.844 -1.94 10.656 1 93.44 178 VAL A O 1
ATOM 1325 N N . LEU A 1 179 ? 10.852 -1.217 11.32 1 92.94 179 LEU A N 1
ATOM 1326 C CA . LEU A 1 179 ? 10.492 -0.772 9.977 1 92.94 179 LEU A CA 1
ATOM 1327 C C . LEU A 1 179 ? 11.438 0.318 9.492 1 92.94 179 LEU A C 1
ATOM 1329 O O . LEU A 1 179 ? 11.914 0.269 8.352 1 92.94 179 LEU A O 1
ATOM 1333 N N . LEU A 1 180 ? 11.688 1.251 10.297 1 97.25 180 LEU A N 1
ATOM 1334 C CA . LEU A 1 180 ? 12.578 2.352 9.938 1 97.25 180 LEU A CA 1
ATOM 1335 C C . LEU A 1 180 ? 14 1.852 9.703 1 97.25 180 LEU A C 1
ATOM 1337 O O . LEU A 1 180 ? 14.656 2.26 8.742 1 97.25 180 LEU A O 1
ATOM 1341 N N . LYS A 1 181 ? 14.422 0.931 10.461 1 97.06 181 LYS A N 1
ATOM 1342 C CA . LYS A 1 181 ? 15.758 0.36 10.32 1 97.06 181 LYS A CA 1
ATOM 1343 C C . LYS A 1 181 ? 15.867 -0.483 9.055 1 97.06 181 LYS A C 1
ATOM 1345 O O . LYS A 1 181 ? 16.938 -0.564 8.445 1 97.06 181 LYS A O 1
ATOM 1350 N N . ALA A 1 182 ? 14.773 -1.053 8.734 1 95.62 182 ALA A N 1
ATOM 1351 C CA . ALA A 1 182 ? 14.758 -1.863 7.516 1 95.62 182 ALA A CA 1
ATOM 1352 C C . ALA A 1 182 ? 15.133 -1.029 6.297 1 95.62 182 ALA A C 1
ATOM 1354 O O . ALA A 1 182 ? 15.734 -1.541 5.348 1 95.62 182 ALA A O 1
ATOM 1355 N N . PHE A 1 183 ? 14.844 0.215 6.332 1 96.94 183 PHE A N 1
ATOM 1356 C CA . PHE A 1 183 ? 15.188 1.118 5.242 1 96.94 183 PHE A CA 1
ATOM 1357 C C . PHE A 1 183 ? 16.594 1.676 5.426 1 96.94 183 PHE A C 1
ATOM 1359 O O . PHE A 1 183 ? 17.078 2.447 4.594 1 96.94 183 PHE A O 1
ATOM 1366 N N . GLY A 1 184 ? 17.203 1.388 6.559 1 97.12 184 GLY A N 1
ATOM 1367 C CA . GLY A 1 184 ? 18.562 1.815 6.789 1 97.12 184 GLY A CA 1
ATOM 1368 C C . GLY A 1 184 ? 18.672 3.051 7.664 1 97.12 184 GLY A C 1
ATOM 1369 O O . GLY A 1 184 ? 19.75 3.594 7.863 1 97.12 184 GLY A O 1
ATOM 1370 N N . ALA A 1 185 ? 17.578 3.502 8.18 1 98.38 185 ALA A N 1
ATOM 1371 C CA . ALA A 1 185 ? 17.609 4.688 9.031 1 98.38 185 ALA A CA 1
ATOM 1372 C C . ALA A 1 185 ? 18.312 4.395 10.359 1 98.38 185 ALA A C 1
ATOM 1374 O O . ALA A 1 185 ? 18.141 3.318 10.93 1 98.38 185 ALA A O 1
ATOM 1375 N N . GLU A 1 186 ? 19.094 5.328 10.773 1 98.44 186 GLU A N 1
ATOM 1376 C CA . GLU A 1 186 ? 19.641 5.301 12.125 1 98.44 186 GLU A CA 1
ATOM 1377 C C . GLU A 1 186 ? 18.672 5.938 13.125 1 98.44 186 GLU A C 1
ATOM 1379 O O . GLU A 1 186 ? 18.188 7.055 12.906 1 98.44 186 GLU A O 1
ATOM 1384 N N . LEU A 1 187 ? 18.422 5.219 14.219 1 98.5 187 LEU A N 1
ATOM 1385 C CA . LEU A 1 187 ? 17.469 5.723 15.211 1 98.5 187 LEU A CA 1
ATOM 1386 C C . LEU A 1 187 ? 18.203 6.133 16.484 1 98.5 187 LEU A C 1
ATOM 1388 O O . LEU A 1 187 ? 18.984 5.359 17.031 1 98.5 187 LEU A O 1
ATOM 1392 N N . ILE A 1 188 ? 17.922 7.285 16.891 1 98.38 188 ILE A N 1
ATOM 1393 C CA . ILE A 1 188 ? 18.391 7.762 18.188 1 98.38 188 ILE A CA 1
ATOM 1394 C C . ILE A 1 188 ? 17.203 7.934 19.125 1 98.38 188 ILE A C 1
ATOM 1396 O O . ILE A 1 188 ? 16.344 8.797 18.906 1 98.38 188 ILE A O 1
ATOM 1400 N N . LEU A 1 189 ? 17.219 7.121 20.172 1 97.88 189 LEU A N 1
ATOM 1401 C CA . LEU A 1 189 ? 16.109 7.109 21.109 1 97.88 189 LEU A CA 1
ATOM 1402 C C . LEU A 1 189 ? 16.344 8.086 22.25 1 97.88 189 LEU A C 1
ATOM 1404 O O . LEU A 1 189 ? 17.469 8.188 22.766 1 97.88 189 LEU A O 1
ATOM 1408 N N . THR A 1 190 ? 15.336 8.789 22.547 1 97.81 190 THR A N 1
ATOM 1409 C CA . THR A 1 190 ? 15.43 9.773 23.625 1 97.81 190 THR A CA 1
ATOM 1410 C C . THR A 1 190 ? 14.555 9.375 24.812 1 97.81 190 THR A C 1
ATOM 1412 O O . THR A 1 190 ? 13.812 8.391 24.734 1 97.81 190 THR A O 1
ATOM 1415 N N . ASP A 1 191 ? 14.602 10.094 25.844 1 95.5 191 ASP A N 1
ATOM 1416 C CA . ASP A 1 191 ? 13.836 9.844 27.062 1 95.5 191 ASP A CA 1
ATOM 1417 C C . ASP A 1 191 ? 12.336 9.859 26.781 1 95.5 191 ASP A C 1
ATOM 1419 O O . ASP A 1 191 ? 11.789 10.891 26.391 1 95.5 191 ASP A O 1
ATOM 1423 N N . PRO A 1 192 ? 11.727 8.727 27.016 1 92.25 192 PRO A N 1
ATOM 1424 C CA . PRO A 1 192 ? 10.297 8.68 26.719 1 92.25 192 PRO A CA 1
ATOM 1425 C C . PRO A 1 192 ? 9.484 9.656 27.562 1 92.25 192 PRO A C 1
ATOM 1427 O O . PRO A 1 192 ? 8.438 10.141 27.125 1 92.25 192 PRO A O 1
ATOM 1430 N N . ALA A 1 193 ? 9.898 10 28.703 1 92.12 193 ALA A N 1
ATOM 1431 C CA . ALA A 1 193 ? 9.18 10.883 29.609 1 92.12 193 ALA A CA 1
ATOM 1432 C C . ALA A 1 193 ? 9.125 12.305 29.078 1 92.12 193 ALA A C 1
ATOM 1434 O O . ALA A 1 193 ? 8.211 13.07 29.406 1 92.12 193 ALA A O 1
ATOM 1435 N N . LYS A 1 194 ? 10.086 12.656 28.312 1 91.75 194 LYS A N 1
ATOM 1436 C CA . LYS A 1 194 ? 10.172 14.016 27.797 1 91.75 194 LYS A CA 1
ATOM 1437 C C . LYS A 1 194 ? 9.523 14.125 26.422 1 91.75 194 LYS A C 1
ATOM 1439 O O . LYS A 1 194 ? 9.469 15.211 25.844 1 91.75 194 LYS A O 1
ATOM 1444 N N . GLY A 1 195 ? 9.055 13.086 25.844 1 88.5 195 GLY A N 1
ATOM 1445 C CA . GLY A 1 195 ? 8.281 13.062 24.609 1 88.5 195 GLY A CA 1
ATOM 1446 C C . GLY A 1 195 ? 9.039 13.609 23.406 1 88.5 195 GLY A C 1
ATOM 1447 O O . GLY A 1 195 ? 10.25 13.398 23.297 1 88.5 195 GLY A O 1
ATOM 1448 N N . MET A 1 196 ? 8.289 14.258 22.547 1 89.75 196 MET A N 1
ATOM 1449 C CA . MET A 1 196 ? 8.852 14.703 21.281 1 89.75 196 MET A CA 1
ATOM 1450 C C . MET A 1 196 ? 9.75 15.922 21.484 1 89.75 196 MET A C 1
ATOM 1452 O O . MET A 1 196 ? 10.609 16.219 20.656 1 89.75 196 MET A O 1
ATOM 1456 N N . LYS A 1 197 ? 9.586 16.672 22.516 1 90.88 197 LYS A N 1
ATOM 1457 C CA . LYS A 1 197 ? 10.438 17.812 22.797 1 90.88 197 LYS A CA 1
ATOM 1458 C C . LYS A 1 197 ? 11.898 17.391 22.922 1 90.88 197 LYS A C 1
ATOM 1460 O O . LYS A 1 197 ? 12.781 18.047 22.359 1 90.88 197 LYS A O 1
ATOM 1465 N N . ALA A 1 198 ? 12.078 16.297 23.594 1 95.25 198 ALA A N 1
ATOM 1466 C CA . ALA A 1 198 ? 13.438 15.773 23.75 1 95.25 198 ALA A CA 1
ATOM 1467 C C . ALA A 1 198 ? 13.992 15.305 22.406 1 95.25 198 ALA A C 1
ATOM 1469 O O . ALA A 1 198 ? 15.188 15.469 22.125 1 95.25 198 ALA A O 1
ATOM 1470 N N . ALA A 1 199 ? 13.18 14.711 21.625 1 96.44 199 ALA A N 1
ATOM 1471 C CA . ALA A 1 199 ? 13.586 14.258 20.297 1 96.44 199 ALA A CA 1
ATOM 1472 C C . ALA A 1 199 ? 14.023 15.422 19.422 1 96.44 199 ALA A C 1
ATOM 1474 O O . ALA A 1 199 ? 15.023 15.336 18.703 1 96.44 199 ALA A O 1
ATOM 1475 N N . VAL A 1 200 ? 13.32 16.547 19.516 1 96.25 200 VAL A N 1
ATOM 1476 C CA . VAL A 1 200 ? 13.648 17.734 18.75 1 96.25 200 VAL A CA 1
ATOM 1477 C C . VAL A 1 200 ? 14.984 18.312 19.219 1 96.25 200 VAL A C 1
ATOM 1479 O O . VAL A 1 200 ? 15.852 18.641 18.391 1 96.25 200 VAL A O 1
ATOM 1482 N N . GLN A 1 201 ? 15.148 18.391 20.469 1 97.56 201 GLN A N 1
ATOM 1483 C CA . GLN A 1 201 ? 16.391 18.891 21.047 1 97.56 201 GLN A CA 1
ATOM 1484 C C . GLN A 1 201 ? 17.594 18.031 20.609 1 97.56 201 GLN A C 1
ATOM 1486 O O . GLN A 1 201 ? 18.641 18.562 20.25 1 97.56 201 GLN A O 1
ATOM 1491 N N . LYS A 1 202 ? 17.344 16.766 20.625 1 98.25 202 LYS A N 1
ATOM 1492 C CA . LYS A 1 202 ? 18.406 15.844 20.219 1 98.25 202 LYS A CA 1
ATOM 1493 C C . LYS A 1 202 ? 18.75 16.031 18.75 1 98.25 202 LYS A C 1
ATOM 1495 O O . LYS A 1 202 ? 19.922 16 18.359 1 98.25 202 LYS A O 1
ATOM 1500 N N . ALA A 1 203 ? 17.781 16.172 17.938 1 98.44 203 ALA A N 1
ATOM 1501 C CA . ALA A 1 203 ? 18 16.406 16.516 1 98.44 203 ALA A CA 1
ATOM 1502 C C . ALA A 1 203 ? 18.797 17.688 16.281 1 98.44 203 ALA A C 1
ATOM 1504 O O . ALA A 1 203 ? 19.719 17.719 15.461 1 98.44 203 ALA A O 1
ATOM 1505 N N . GLU A 1 204 ? 18.5 18.719 17.047 1 98.19 204 GLU A N 1
ATOM 1506 C CA . GLU A 1 204 ? 19.219 19.984 16.953 1 98.19 204 GLU A CA 1
ATOM 1507 C C . GLU A 1 204 ? 20.672 19.812 17.375 1 98.19 204 GLU A C 1
ATOM 1509 O O . GLU A 1 204 ? 21.578 20.406 16.766 1 98.19 204 GLU A O 1
ATOM 1514 N N . GLU A 1 205 ? 20.812 19.047 18.344 1 98.5 205 GLU A N 1
ATOM 1515 C CA . GLU A 1 205 ? 22.172 18.766 18.797 1 98.5 205 GLU A CA 1
ATOM 1516 C C . GLU A 1 205 ? 22.984 18.047 17.719 1 98.5 205 GLU A C 1
ATOM 1518 O O . GLU A 1 205 ? 24.125 18.406 17.453 1 98.5 205 GLU A O 1
ATOM 1523 N N . ILE A 1 206 ? 22.375 17.062 17.125 1 98.31 206 ILE A N 1
ATOM 1524 C CA . ILE A 1 206 ? 23.031 16.297 16.062 1 98.31 206 ILE A CA 1
ATOM 1525 C C . ILE A 1 206 ? 23.359 17.219 14.891 1 98.31 206 ILE A C 1
ATOM 1527 O O . ILE A 1 206 ? 24.453 17.141 14.328 1 98.31 206 ILE A O 1
ATOM 1531 N N . LEU A 1 207 ? 22.422 18.031 14.578 1 98 207 LEU A N 1
ATOM 1532 C CA . LEU A 1 207 ? 22.609 18.969 13.477 1 98 207 LEU A CA 1
ATOM 1533 C C . LEU A 1 207 ? 23.844 19.828 13.711 1 98 207 LEU A C 1
ATOM 1535 O O . LEU A 1 207 ? 24.625 20.062 12.789 1 98 207 LEU A O 1
ATOM 1539 N N . LYS A 1 208 ? 24.047 20.297 14.891 1 97.5 208 LYS A N 1
ATOM 1540 C CA . LYS A 1 208 ? 25.141 21.203 15.234 1 97.5 208 LYS A CA 1
ATOM 1541 C C . LYS A 1 208 ? 26.469 20.469 15.25 1 97.5 208 LYS A C 1
ATOM 1543 O O . LYS A 1 208 ? 27.5 21.031 14.883 1 97.5 208 LYS A O 1
ATOM 1548 N N . LYS A 1 209 ? 26.453 19.219 15.5 1 97.75 209 LYS A N 1
ATOM 1549 C CA . LYS A 1 209 ? 27.688 18.5 15.773 1 97.75 209 LYS A CA 1
ATOM 1550 C C . LYS A 1 209 ? 28.141 17.688 14.562 1 97.75 209 LYS A C 1
ATOM 1552 O O . LYS A 1 209 ? 29.266 17.203 14.508 1 97.75 209 LYS A O 1
ATOM 1557 N N . THR A 1 210 ? 27.297 17.531 13.633 1 97.5 210 THR A N 1
ATOM 1558 C CA . THR A 1 210 ? 27.594 16.641 12.523 1 97.5 210 THR A CA 1
ATOM 1559 C C . THR A 1 210 ? 27.766 17.422 11.227 1 97.5 210 THR A C 1
ATOM 1561 O O . THR A 1 210 ? 26.781 17.906 10.656 1 97.5 210 THR A O 1
ATOM 1564 N N . PRO A 1 211 ? 29 17.516 10.781 1 96.75 211 PRO A N 1
ATOM 1565 C CA . PRO A 1 211 ? 29.219 18.188 9.5 1 96.75 211 PRO A CA 1
ATOM 1566 C C . PRO A 1 211 ? 28.438 17.547 8.359 1 96.75 211 PRO A C 1
ATOM 1568 O O . PRO A 1 211 ? 28.406 16.312 8.242 1 96.75 211 PRO A O 1
ATOM 1571 N N . GLY A 1 212 ? 27.781 18.359 7.594 1 97.06 212 GLY A N 1
ATOM 1572 C CA . GLY A 1 212 ? 27.047 17.859 6.441 1 97.06 212 GLY A CA 1
ATOM 1573 C C . GLY A 1 212 ? 25.625 17.453 6.77 1 97.06 212 GLY A C 1
ATOM 1574 O O . GLY A 1 212 ? 24.875 17.016 5.891 1 97.06 212 GLY A O 1
ATOM 1575 N N . ALA A 1 213 ? 25.266 17.641 8.023 1 98.44 213 ALA A N 1
ATOM 1576 C CA . ALA A 1 213 ? 23.906 17.297 8.438 1 98.44 213 ALA A CA 1
ATOM 1577 C C . ALA A 1 213 ? 22.906 18.359 7.992 1 98.44 213 ALA A C 1
ATOM 1579 O O . ALA A 1 213 ? 23.25 19.547 7.898 1 98.44 213 ALA A O 1
ATOM 1580 N N . TYR A 1 214 ? 21.734 17.922 7.68 1 98.69 214 TYR A N 1
ATOM 1581 C CA . TYR A 1 214 ? 20.656 18.797 7.246 1 98.69 214 TYR A CA 1
ATOM 1582 C C . TYR A 1 214 ? 19.328 18.359 7.844 1 98.69 214 TYR A C 1
ATOM 1584 O O . TYR A 1 214 ? 18.969 17.188 7.781 1 98.69 214 TYR A O 1
ATOM 1592 N N . MET A 1 215 ? 18.625 19.312 8.469 1 98.69 215 MET A N 1
ATOM 1593 C CA . MET A 1 215 ? 17.312 19.016 9.039 1 98.69 215 MET A CA 1
ATOM 1594 C C . MET A 1 215 ? 16.188 19.484 8.117 1 98.69 215 MET A C 1
ATOM 1596 O O . MET A 1 215 ? 16.203 20.641 7.676 1 98.69 215 MET A O 1
ATOM 1600 N N . LEU A 1 216 ? 15.266 18.641 7.859 1 98.25 216 LEU A N 1
ATOM 1601 C CA . LEU A 1 216 ? 14.227 18.906 6.871 1 98.25 216 LEU A CA 1
ATOM 1602 C C . LEU A 1 216 ? 13.133 19.797 7.453 1 98.25 216 LEU A C 1
ATOM 1604 O O . LEU A 1 216 ? 12.555 20.625 6.75 1 98.25 216 LEU A O 1
ATOM 1608 N N . GLN A 1 217 ? 12.781 19.656 8.758 1 97.75 217 GLN A N 1
ATOM 1609 C CA . GLN A 1 217 ? 11.859 20.531 9.477 1 97.75 217 GLN A CA 1
ATOM 1610 C C . GLN A 1 217 ? 10.453 20.438 8.906 1 97.75 217 GLN A C 1
ATOM 1612 O O . GLN A 1 217 ? 9.898 21.422 8.422 1 97.75 217 GLN A O 1
ATOM 1617 N N . GLN A 1 218 ? 9.773 19.312 9.156 1 97.75 218 GLN A N 1
ATOM 1618 C CA . GLN A 1 218 ? 8.523 18.953 8.492 1 97.75 218 GLN A CA 1
ATOM 1619 C C . GLN A 1 218 ? 7.418 19.953 8.844 1 97.75 218 GLN A C 1
ATOM 1621 O O . GLN A 1 218 ? 6.445 20.094 8.094 1 97.75 218 GLN A O 1
ATOM 1626 N N . PHE A 1 219 ? 7.555 20.734 9.922 1 97.75 219 PHE A N 1
ATOM 1627 C CA . PHE A 1 219 ? 6.484 21.609 10.383 1 97.75 219 PHE A CA 1
ATOM 1628 C C . PHE A 1 219 ? 6.668 23.031 9.836 1 97.75 219 PHE A C 1
ATOM 1630 O O . PHE A 1 219 ? 5.746 23.844 9.875 1 97.75 219 PHE A O 1
ATOM 1637 N N . ASP A 1 220 ? 7.828 23.281 9.297 1 97.94 220 ASP A N 1
ATOM 1638 C CA . ASP A 1 220 ? 8.164 24.641 8.914 1 97.94 220 ASP A CA 1
ATOM 1639 C C . ASP A 1 220 ? 8.625 24.719 7.465 1 97.94 220 ASP A C 1
ATOM 1641 O O . ASP A 1 220 ? 8.711 25.812 6.887 1 97.94 220 ASP A O 1
ATOM 1645 N N . ASN A 1 221 ? 8.875 23.625 6.816 1 98.69 221 ASN A N 1
ATOM 1646 C CA . ASN A 1 221 ? 9.438 23.562 5.469 1 98.69 221 ASN A CA 1
ATOM 1647 C C . ASN A 1 221 ? 8.375 23.828 4.406 1 98.69 221 ASN A C 1
ATOM 1649 O O . ASN A 1 221 ? 7.43 23.047 4.258 1 98.69 221 ASN A O 1
ATOM 1653 N N . PRO A 1 222 ? 8.547 24.891 3.607 1 98.62 222 PRO A N 1
ATOM 1654 C CA . PRO A 1 222 ? 7.512 25.234 2.629 1 98.62 222 PRO A CA 1
ATOM 1655 C C . PRO A 1 222 ? 7.367 24.203 1.524 1 98.62 222 PRO A C 1
ATOM 1657 O O . PRO A 1 222 ? 6.352 24.172 0.823 1 98.62 222 PRO A O 1
ATOM 1660 N N . ALA A 1 223 ? 8.352 23.328 1.349 1 98.88 223 ALA A N 1
ATOM 1661 C CA . ALA A 1 223 ? 8.25 22.25 0.366 1 98.88 223 ALA A CA 1
ATOM 1662 C C . ALA A 1 223 ? 7.168 21.25 0.761 1 98.88 223 ALA A C 1
ATOM 1664 O O . ALA A 1 223 ? 6.711 20.453 -0.07 1 98.88 223 ALA A O 1
ATOM 1665 N N . ASN A 1 224 ? 6.801 21.328 2.039 1 98.81 224 ASN A N 1
ATOM 1666 C CA . ASN A 1 224 ? 5.75 20.453 2.564 1 98.81 224 ASN A CA 1
ATOM 1667 C C . ASN A 1 224 ? 4.383 20.828 1.999 1 98.81 224 ASN A C 1
ATOM 1669 O O . ASN A 1 224 ? 3.793 20.078 1.229 1 98.81 224 ASN A O 1
ATOM 1673 N N . PRO A 1 225 ? 3.84 22.031 2.141 1 98.88 225 PRO A N 1
ATOM 1674 C CA . PRO A 1 225 ? 2.572 22.375 1.489 1 98.88 225 PRO A CA 1
ATOM 1675 C C . PRO A 1 225 ? 2.701 22.5 -0.027 1 98.88 225 PRO A C 1
ATOM 1677 O O . PRO A 1 225 ? 1.726 22.281 -0.751 1 98.88 225 PRO A O 1
ATOM 1680 N N . LYS A 1 226 ? 3.875 22.734 -0.516 1 98.88 226 LYS A N 1
ATOM 1681 C CA . LYS A 1 226 ? 4.109 22.938 -1.943 1 98.88 226 LYS A CA 1
ATOM 1682 C C . LYS A 1 226 ? 3.715 21.703 -2.74 1 98.88 226 LYS A C 1
ATOM 1684 O O . LYS A 1 226 ? 3.055 21.797 -3.777 1 98.88 226 LYS A O 1
ATOM 1689 N N . ILE A 1 227 ? 4.066 20.547 -2.244 1 98.88 227 ILE A N 1
ATOM 1690 C CA . ILE A 1 227 ? 3.834 19.312 -3.002 1 98.88 227 ILE A CA 1
ATOM 1691 C C . ILE A 1 227 ? 2.334 19.047 -3.104 1 98.88 227 ILE A C 1
ATOM 1693 O O . ILE A 1 227 ? 1.861 18.5 -4.102 1 98.88 227 ILE A O 1
ATOM 1697 N N . HIS A 1 228 ? 1.587 19.422 -2.109 1 98.81 228 HIS A N 1
ATOM 1698 C CA . HIS A 1 228 ? 0.141 19.219 -2.139 1 98.81 228 HIS A CA 1
ATOM 1699 C C . HIS A 1 228 ? -0.532 20.234 -3.064 1 98.81 228 HIS A C 1
ATOM 1701 O O . HIS A 1 228 ? -1.544 19.922 -3.695 1 98.81 228 HIS A O 1
ATOM 1707 N N . PHE A 1 229 ? 0.012 21.406 -3.123 1 98.88 229 PHE A N 1
ATOM 1708 C CA . PHE A 1 229 ? -0.464 22.375 -4.09 1 98.88 229 PHE A CA 1
ATOM 1709 C C . PHE A 1 229 ? -0.196 21.906 -5.516 1 98.88 229 PHE A C 1
ATOM 1711 O O . PHE A 1 229 ? -1.027 22.109 -6.406 1 98.88 229 PHE A O 1
ATOM 1718 N N . GLU A 1 230 ? 0.897 21.219 -5.734 1 98.81 230 GLU A N 1
ATOM 1719 C CA . GLU A 1 230 ? 1.356 20.891 -7.082 1 98.81 230 GLU A CA 1
ATOM 1720 C C . GLU A 1 230 ? 0.813 19.547 -7.535 1 98.81 230 GLU A C 1
ATOM 1722 O O . GLU A 1 230 ? 0.783 19.25 -8.734 1 98.81 230 GLU A O 1
ATOM 1727 N N . THR A 1 231 ? 0.426 18.688 -6.574 1 98.62 231 THR A N 1
ATOM 1728 C CA . THR A 1 231 ? 0.045 17.344 -6.992 1 98.62 231 THR A CA 1
ATOM 1729 C C . THR A 1 231 ? -1.3 16.953 -6.387 1 98.62 231 THR A C 1
ATOM 1731 O O . THR A 1 231 ? -2.312 16.906 -7.086 1 98.62 231 THR A O 1
ATOM 1734 N N . THR A 1 232 ? -1.445 16.922 -5.055 1 98.62 232 THR A N 1
ATOM 1735 C CA . THR A 1 232 ? -2.646 16.422 -4.398 1 98.62 232 THR A CA 1
ATOM 1736 C C . THR A 1 232 ? -3.869 17.234 -4.812 1 98.62 232 THR A C 1
ATOM 1738 O O . THR A 1 232 ? -4.91 16.672 -5.152 1 98.62 232 THR A O 1
ATOM 1741 N N . GLY A 1 233 ? -3.744 18.578 -4.754 1 98.75 233 GLY A N 1
ATOM 1742 C CA . GLY A 1 233 ? -4.828 19.453 -5.172 1 98.75 233 GLY A CA 1
ATOM 1743 C C . GLY A 1 233 ? -5.254 19.234 -6.613 1 98.75 233 GLY A C 1
ATOM 1744 O O . GLY A 1 233 ? -6.418 18.938 -6.883 1 98.75 233 GLY A O 1
ATOM 1745 N N . PRO A 1 234 ? -4.312 19.312 -7.543 1 98.75 234 PRO A N 1
ATOM 1746 C CA . PRO A 1 234 ? -4.617 19.062 -8.953 1 98.75 234 PRO A CA 1
ATOM 1747 C C . PRO A 1 234 ? -5.223 17.688 -9.188 1 98.75 234 PRO A C 1
ATOM 1749 O O . PRO A 1 234 ? -6.141 17.531 -10 1 98.75 234 PRO A O 1
ATOM 1752 N N . GLU A 1 235 ? -4.727 16.688 -8.5 1 98.56 235 GLU A N 1
ATOM 1753 C CA . GLU A 1 235 ? -5.254 15.344 -8.672 1 98.56 235 GLU A CA 1
ATOM 1754 C C . GLU A 1 235 ? -6.727 15.266 -8.273 1 98.56 235 GLU A C 1
ATOM 1756 O O . GLU A 1 235 ? -7.543 14.688 -8.984 1 98.56 235 GLU A O 1
ATOM 1761 N N . ILE A 1 236 ? -7.023 15.836 -7.121 1 98.62 236 ILE A N 1
ATOM 1762 C CA . ILE A 1 236 ? -8.398 15.836 -6.648 1 98.62 236 ILE A CA 1
ATOM 1763 C C . ILE A 1 236 ? -9.289 16.594 -7.637 1 98.62 236 ILE A C 1
ATOM 1765 O O . ILE A 1 236 ? -10.375 16.125 -7.992 1 98.62 236 ILE A O 1
ATOM 1769 N N . TRP A 1 237 ? -8.82 17.734 -8.07 1 98.62 237 TRP A N 1
ATOM 1770 C CA . TRP A 1 237 ? -9.57 18.547 -9.031 1 98.62 237 TRP A CA 1
ATOM 1771 C C . TRP A 1 237 ? -9.836 17.766 -10.312 1 98.62 237 TRP A C 1
ATOM 1773 O O . TRP A 1 237 ? -10.969 17.719 -10.797 1 98.62 237 TRP A O 1
ATOM 1783 N N . GLU A 1 238 ? -8.812 17.094 -10.828 1 98.25 238 GLU A N 1
ATOM 1784 C CA . GLU A 1 238 ? -8.922 16.344 -12.078 1 98.25 238 GLU A CA 1
ATOM 1785 C C . GLU A 1 238 ? -9.82 15.133 -11.906 1 98.25 238 GLU A C 1
ATOM 1787 O O . GLU A 1 238 ? -10.703 14.883 -12.734 1 98.25 238 GLU A O 1
ATOM 1792 N N . ASP A 1 239 ? -9.648 14.43 -10.844 1 98.25 239 ASP A N 1
ATOM 1793 C CA . ASP A 1 239 ? -10.406 13.211 -10.609 1 98.25 239 ASP A CA 1
ATOM 1794 C C . ASP A 1 239 ? -11.891 13.516 -10.43 1 98.25 239 ASP A C 1
ATOM 1796 O O . ASP A 1 239 ? -12.75 12.688 -10.766 1 98.25 239 ASP A O 1
ATOM 1800 N N . THR A 1 240 ? -12.172 14.742 -9.93 1 98.19 240 THR A N 1
ATOM 1801 C CA . THR A 1 240 ? -13.562 15.125 -9.688 1 98.19 240 THR A CA 1
ATOM 1802 C C . THR A 1 240 ? -14.094 15.984 -10.82 1 98.19 240 THR A C 1
ATOM 1804 O O . THR A 1 240 ? -15.219 16.484 -10.758 1 98.19 240 THR A O 1
ATOM 1807 N N . ASN A 1 241 ? -13.266 16.203 -11.805 1 97.56 241 ASN A N 1
ATOM 1808 C CA . ASN A 1 241 ? -13.625 17.078 -12.914 1 97.56 241 ASN A CA 1
ATOM 1809 C C . ASN A 1 241 ? -14.156 18.422 -12.422 1 97.56 241 ASN A C 1
ATOM 1811 O O . ASN A 1 241 ? -15.156 18.922 -12.93 1 97.56 241 ASN A O 1
ATOM 1815 N N . GLY A 1 242 ? -13.57 18.844 -11.344 1 97.88 242 GLY A N 1
ATOM 1816 C CA . GLY A 1 242 ? -13.891 20.141 -10.797 1 97.88 242 GLY A CA 1
ATOM 1817 C C . GLY A 1 242 ? -15.172 20.156 -9.984 1 97.88 242 GLY A C 1
ATOM 1818 O O . GLY A 1 242 ? -15.664 21.219 -9.609 1 97.88 242 GLY A O 1
ATOM 1819 N N . LYS A 1 243 ? -15.68 19.047 -9.648 1 97.94 243 LYS A N 1
ATOM 1820 C CA . LYS A 1 243 ? -16.984 18.969 -9.008 1 97.94 243 LYS A CA 1
ATOM 1821 C C . LYS A 1 243 ? -16.844 18.906 -7.488 1 97.94 243 LYS A C 1
ATOM 1823 O O . LYS A 1 243 ? -17.844 18.953 -6.766 1 97.94 243 LYS A O 1
ATOM 1828 N N . VAL A 1 244 ? -15.633 18.859 -7.012 1 98.69 244 VAL A N 1
ATOM 1829 C CA . VAL A 1 244 ? -15.422 18.859 -5.57 1 98.69 244 VAL A CA 1
ATOM 1830 C C . VAL A 1 244 ? -15.961 20.141 -4.957 1 98.69 244 VAL A C 1
ATOM 1832 O O . VAL A 1 244 ? -15.711 21.234 -5.473 1 98.69 244 VAL A O 1
ATOM 1835 N N . ASP A 1 245 ? -16.75 19.969 -3.84 1 98.81 245 ASP A N 1
ATOM 1836 C CA . ASP A 1 245 ? -17.344 21.109 -3.156 1 98.81 245 ASP A CA 1
ATOM 1837 C C . ASP A 1 245 ? -16.672 21.359 -1.81 1 98.81 245 ASP A C 1
ATOM 1839 O O . ASP A 1 245 ? -16.594 22.5 -1.344 1 98.81 245 ASP A O 1
ATOM 1843 N N . ILE A 1 246 ? -16.281 20.312 -1.212 1 98.94 246 ILE A N 1
ATOM 1844 C CA . ILE A 1 246 ? -15.742 20.359 0.142 1 98.94 246 ILE A CA 1
ATOM 1845 C C . ILE A 1 246 ? -14.531 19.438 0.247 1 98.94 246 ILE A C 1
ATOM 1847 O O . ILE A 1 246 ? -14.555 18.312 -0.271 1 98.94 246 ILE A O 1
ATOM 1851 N N . PHE A 1 247 ? -13.492 19.953 0.805 1 98.88 247 PHE A N 1
ATOM 1852 C CA . PHE A 1 247 ? -12.312 19.156 1.102 1 98.88 247 PHE A CA 1
ATOM 1853 C C . PHE A 1 247 ? -12.094 19.062 2.605 1 98.88 247 PHE A C 1
ATOM 1855 O O . PHE A 1 247 ? -12.062 20.078 3.307 1 98.88 247 PHE A O 1
ATOM 1862 N N . VAL A 1 248 ? -11.898 17.766 3.135 1 98.75 248 VAL A N 1
ATOM 1863 C CA . VAL A 1 248 ? -11.711 17.5 4.555 1 98.75 248 VAL A CA 1
ATOM 1864 C C . VAL A 1 248 ? -10.367 16.797 4.77 1 98.75 248 VAL A C 1
ATOM 1866 O O . VAL A 1 248 ? -10.055 15.82 4.078 1 98.75 248 VAL A O 1
ATOM 1869 N N . ALA A 1 249 ? -9.586 17.266 5.723 1 97.88 249 ALA A N 1
ATOM 1870 C CA . ALA A 1 249 ? -8.312 16.609 6.016 1 97.88 249 ALA A CA 1
ATOM 1871 C C . ALA A 1 249 ? -7.906 16.828 7.469 1 97.88 249 ALA A C 1
ATOM 1873 O O . ALA A 1 249 ? -8.156 17.891 8.039 1 97.88 249 ALA A O 1
ATOM 1874 N N . GLY A 1 250 ? -7.262 15.805 8.031 1 97.31 250 GLY A N 1
ATOM 1875 C CA . GLY A 1 250 ? -6.641 15.992 9.328 1 97.31 250 GLY A CA 1
ATOM 1876 C C . GLY A 1 250 ? -5.457 16.938 9.297 1 97.31 250 GLY A C 1
ATOM 1877 O O . GLY A 1 250 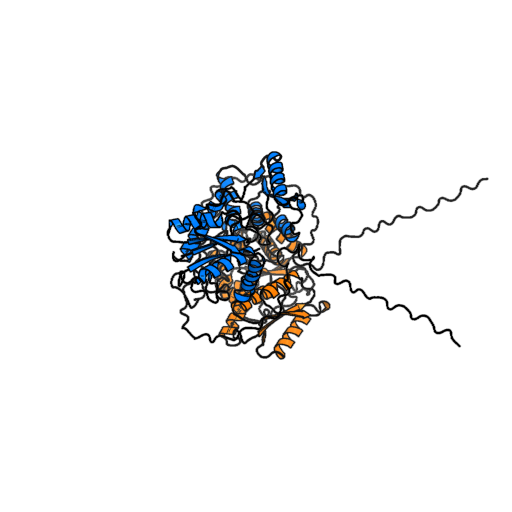? -4.734 17 8.297 1 97.31 250 GLY A O 1
ATOM 1878 N N . ILE A 1 251 ? -5.242 17.625 10.469 1 97.56 251 ILE A N 1
ATOM 1879 C CA . ILE A 1 251 ? -4.168 18.609 10.516 1 97.56 251 ILE A CA 1
ATOM 1880 C C . ILE A 1 251 ? -3.041 18.094 11.406 1 97.56 251 ILE A C 1
ATOM 1882 O O . ILE A 1 251 ? -3.195 18.016 12.633 1 97.56 251 ILE A O 1
ATOM 1886 N N . GLY A 1 252 ? -1.979 17.734 10.711 1 95.19 252 GLY A N 1
ATOM 1887 C CA . GLY A 1 252 ? -0.718 17.453 11.383 1 95.19 252 GLY A CA 1
ATOM 1888 C C . GLY A 1 252 ? 0.305 18.562 11.203 1 95.19 252 GLY A C 1
ATOM 1889 O O . GLY A 1 252 ? 0.267 19.578 11.914 1 95.19 252 GLY A O 1
ATOM 1890 N N . THR A 1 253 ? 1.045 18.422 10.141 1 96.62 253 THR A N 1
ATOM 1891 C CA . THR A 1 253 ? 2.016 19.453 9.797 1 96.62 253 THR A CA 1
ATOM 1892 C C . THR A 1 253 ? 1.325 20.656 9.156 1 96.62 253 THR A C 1
ATOM 1894 O O . THR A 1 253 ? 1.919 21.734 9.031 1 96.62 253 THR A O 1
ATOM 1897 N N . GLY A 1 254 ? 0.147 20.469 8.766 1 97.56 254 GLY A N 1
ATOM 1898 C CA . GLY A 1 254 ? -0.603 21.531 8.109 1 97.56 254 GLY A CA 1
ATOM 1899 C C . GLY A 1 254 ? -0.366 21.594 6.613 1 97.56 254 GLY A C 1
ATOM 1900 O O . GLY A 1 254 ? -1.021 22.359 5.902 1 97.56 254 GLY A O 1
ATOM 1901 N N . GLY A 1 255 ? 0.476 20.719 6.086 1 98.06 255 GLY A N 1
ATOM 1902 C CA . GLY A 1 255 ? 0.858 20.766 4.684 1 98.06 255 GLY A CA 1
ATOM 1903 C C . GLY A 1 255 ? -0.271 20.375 3.746 1 98.06 255 GLY A C 1
ATOM 1904 O O . GLY A 1 255 ? -0.522 21.078 2.758 1 98.06 255 GLY A O 1
ATOM 1905 N N . THR A 1 256 ? -0.981 19.312 4.059 1 98.19 256 THR A N 1
ATOM 1906 C CA . THR A 1 256 ? -2.014 18.781 3.174 1 98.19 256 THR A CA 1
ATOM 1907 C C . THR A 1 256 ? -3.164 19.766 3.029 1 98.19 256 THR A C 1
ATOM 1909 O O . THR A 1 256 ? -3.506 20.172 1.916 1 98.19 256 THR A O 1
ATOM 1912 N N . VAL A 1 257 ? -3.688 20.266 4.133 1 98.19 257 VAL A N 1
ATOM 1913 C CA . VAL A 1 257 ? -4.859 21.141 4.078 1 98.19 257 VAL A CA 1
ATOM 1914 C C . VAL A 1 257 ? -4.488 22.469 3.428 1 98.19 257 VAL A C 1
ATOM 1916 O O . VAL A 1 257 ? -5.277 23.047 2.676 1 98.19 257 VAL A O 1
ATOM 1919 N N . THR A 1 258 ? -3.287 22.922 3.717 1 98.75 258 THR A N 1
ATOM 1920 C CA . THR A 1 258 ? -2.836 24.188 3.172 1 98.75 258 THR A CA 1
ATOM 1921 C C . THR A 1 258 ? -2.637 24.094 1.662 1 98.75 258 THR A C 1
ATOM 1923 O O . THR A 1 258 ? -3.193 24.891 0.903 1 98.75 258 THR A O 1
ATOM 1926 N N . GLY A 1 259 ? -1.845 23.125 1.232 1 98.88 259 GLY A N 1
ATOM 1927 C CA . GLY A 1 259 ? -1.533 22.984 -0.182 1 98.88 259 GLY A CA 1
ATOM 1928 C C . GLY A 1 259 ? -2.75 22.688 -1.034 1 98.88 259 GLY A C 1
ATOM 1929 O O . GLY A 1 259 ? -2.975 23.328 -2.059 1 98.88 259 GLY A O 1
ATOM 1930 N N . VAL A 1 260 ? -3.523 21.719 -0.626 1 98.88 260 VAL A N 1
ATOM 1931 C CA . VAL A 1 260 ? -4.719 21.344 -1.368 1 98.88 260 VAL A CA 1
ATOM 1932 C C . VAL A 1 260 ? -5.73 22.484 -1.342 1 98.88 260 VAL A C 1
ATOM 1934 O O . VAL A 1 260 ? -6.312 22.828 -2.373 1 98.88 260 VAL A O 1
ATOM 1937 N N . GLY A 1 261 ? -5.93 23.062 -0.158 1 98.81 261 GLY A N 1
ATOM 1938 C CA . GLY A 1 261 ? -6.863 24.172 -0.026 1 98.81 261 GLY A CA 1
ATOM 1939 C C . GLY A 1 261 ? -6.531 25.328 -0.936 1 98.81 261 GLY A C 1
ATOM 1940 O O . GLY A 1 261 ? -7.414 25.859 -1.614 1 98.81 261 GLY A O 1
ATOM 1941 N N . ARG A 1 262 ? -5.285 25.719 -0.947 1 98.88 262 ARG A N 1
ATOM 1942 C CA . ARG A 1 262 ? -4.855 26.828 -1.802 1 98.88 262 ARG A CA 1
ATOM 1943 C C . ARG A 1 262 ? -5.133 26.516 -3.27 1 98.88 262 ARG A C 1
ATOM 1945 O O . ARG A 1 262 ? -5.633 27.375 -4.004 1 98.88 262 ARG A O 1
ATOM 1952 N N . TYR A 1 263 ? -4.816 25.281 -3.715 1 98.88 263 TYR A N 1
ATOM 1953 C CA . TYR A 1 263 ? -5.039 24.922 -5.113 1 98.88 263 TYR A CA 1
ATOM 1954 C C . TYR A 1 263 ? -6.523 24.953 -5.449 1 98.88 263 TYR A C 1
ATOM 1956 O O . TYR A 1 263 ? -6.934 25.562 -6.434 1 98.88 263 TYR A O 1
ATOM 1964 N N . LEU A 1 264 ? -7.324 24.266 -4.629 1 98.88 264 LEU A N 1
ATOM 1965 C CA . LEU A 1 264 ? -8.742 24.109 -4.93 1 98.88 264 LEU A CA 1
ATOM 1966 C C . LEU A 1 264 ? -9.453 25.453 -4.91 1 98.88 264 LEU A C 1
ATOM 1968 O O . LEU A 1 264 ? -10.266 25.75 -5.789 1 98.88 264 LEU A O 1
ATOM 1972 N N . LYS A 1 265 ? -9.125 26.297 -3.949 1 98.75 265 LYS A N 1
ATOM 1973 C CA . LYS A 1 265 ? -9.781 27.609 -3.865 1 98.75 265 LYS A CA 1
ATOM 1974 C C . LYS A 1 265 ? -9.312 28.516 -4.992 1 98.75 265 LYS A C 1
ATOM 1976 O O . LYS A 1 265 ? -10.031 29.453 -5.379 1 98.75 265 LYS A O 1
ATOM 1981 N N . ASN A 1 266 ? -8.117 28.328 -5.457 1 98.69 266 ASN A N 1
ATOM 1982 C CA . ASN A 1 266 ? -7.676 29.047 -6.652 1 98.69 266 ASN A CA 1
ATOM 1983 C C . ASN A 1 266 ? -8.531 28.688 -7.867 1 98.69 266 ASN A C 1
ATOM 1985 O O . ASN A 1 266 ? -8.727 29.5 -8.758 1 98.69 266 ASN A O 1
ATOM 1989 N N . LYS A 1 267 ? -8.992 27.484 -7.938 1 98.69 267 LYS A N 1
ATOM 1990 C CA . LYS A 1 267 ? -9.844 27.031 -9.031 1 98.69 267 LYS A CA 1
ATOM 1991 C C . LYS A 1 267 ? -11.289 27.453 -8.828 1 98.69 267 LYS A C 1
ATOM 1993 O O . LYS A 1 267 ? -11.969 27.844 -9.781 1 98.69 267 LYS A O 1
ATOM 1998 N N . ASN A 1 268 ? -11.758 27.406 -7.652 1 98.62 268 ASN A N 1
ATOM 1999 C CA . ASN A 1 268 ? -13.109 27.766 -7.238 1 98.62 268 ASN A CA 1
ATOM 2000 C C . ASN A 1 268 ? -13.141 28.25 -5.793 1 98.62 268 ASN A C 1
ATOM 2002 O O . ASN A 1 268 ? -13.125 27.438 -4.863 1 98.62 268 ASN A O 1
ATOM 2006 N N . PRO A 1 269 ? -13.234 29.516 -5.559 1 98.25 269 PRO A N 1
ATOM 2007 C CA . PRO A 1 269 ? -13.141 30.094 -4.211 1 98.25 269 PRO A CA 1
ATOM 2008 C C . PRO A 1 269 ? -14.289 29.656 -3.305 1 98.25 269 PRO A C 1
ATOM 2010 O O . PRO A 1 269 ? -14.242 29.875 -2.092 1 98.25 269 PRO A O 1
ATOM 2013 N N . ASN A 1 270 ? -15.328 29.062 -3.844 1 98.31 270 ASN A N 1
ATOM 2014 C CA . ASN A 1 270 ? -16.484 28.641 -3.057 1 98.31 270 ASN A CA 1
ATOM 2015 C C . ASN A 1 270 ? -16.25 27.281 -2.395 1 98.31 270 ASN A C 1
ATOM 2017 O O . ASN A 1 270 ? -17.031 26.859 -1.54 1 98.31 270 ASN A O 1
ATOM 2021 N N . ILE A 1 271 ? -15.227 26.609 -2.771 1 98.81 271 ILE A N 1
ATOM 2022 C CA . ILE A 1 271 ? -14.922 25.312 -2.166 1 98.81 271 ILE A CA 1
ATOM 2023 C C . ILE A 1 271 ? -14.617 25.5 -0.681 1 98.81 271 ILE A C 1
ATOM 2025 O O . ILE A 1 271 ? -13.898 26.422 -0.302 1 98.81 271 ILE A O 1
ATOM 2029 N N . LYS A 1 272 ? -15.203 24.688 0.125 1 98.88 272 LYS A N 1
ATOM 2030 C CA . LYS A 1 272 ? -14.953 24.719 1.563 1 98.88 272 LYS A CA 1
ATOM 2031 C C . LYS A 1 272 ? -13.812 23.797 1.95 1 98.88 272 LYS A C 1
ATOM 2033 O O . LYS A 1 272 ? -13.734 22.656 1.464 1 98.88 272 LYS A O 1
ATOM 2038 N N . VAL A 1 273 ? -12.938 24.281 2.754 1 98.88 273 VAL A N 1
ATOM 2039 C CA . VAL A 1 273 ? -11.828 23.5 3.293 1 98.88 273 VAL A CA 1
ATOM 2040 C C . VAL A 1 273 ? -12.008 23.312 4.797 1 98.88 273 VAL A C 1
ATOM 2042 O O . VAL A 1 273 ? -12.086 24.297 5.547 1 98.88 273 VAL A O 1
ATOM 2045 N N . ILE A 1 274 ? -12.062 22.094 5.223 1 98.88 274 ILE A N 1
ATOM 2046 C CA . ILE A 1 274 ? -12.352 21.766 6.617 1 98.88 274 ILE A CA 1
ATOM 2047 C C . ILE A 1 274 ? -11.195 20.969 7.211 1 98.88 274 ILE A C 1
ATOM 2049 O O . ILE A 1 274 ? -10.789 19.953 6.656 1 98.88 274 ILE A O 1
ATOM 2053 N N . GLY A 1 275 ? -10.617 21.469 8.305 1 98.44 275 GLY A N 1
ATOM 2054 C CA . GLY A 1 275 ? -9.594 20.766 9.055 1 98.44 275 GLY A CA 1
ATOM 2055 C C . GLY A 1 275 ? -10.148 19.906 10.18 1 98.44 275 GLY A C 1
ATOM 2056 O O . GLY A 1 275 ? -11.227 20.203 10.711 1 98.44 275 GLY A O 1
ATOM 2057 N N . VAL A 1 276 ? -9.391 18.891 10.555 1 98.56 276 VAL A N 1
ATOM 2058 C CA . VAL A 1 276 ? -9.797 17.984 11.633 1 98.56 276 VAL A CA 1
ATOM 2059 C C . VAL A 1 276 ? -8.688 17.906 12.68 1 98.56 276 VAL A C 1
ATOM 2061 O O . VAL A 1 276 ? -7.512 17.766 12.336 1 98.56 276 VAL A O 1
ATOM 2064 N N . GLU A 1 277 ? -9 18.047 13.93 1 98.31 277 GLU A N 1
ATOM 2065 C CA . GLU A 1 277 ? -8.07 17.844 15.039 1 98.31 277 GLU A CA 1
ATOM 2066 C C . GLU A 1 277 ? -8.719 17.016 16.156 1 98.31 277 GLU A C 1
ATOM 2068 O O . GLU A 1 277 ? -9.945 16.922 16.219 1 98.31 277 GLU A O 1
ATOM 2073 N N . PRO A 1 278 ? -7.906 16.391 16.984 1 98.31 278 PRO A N 1
ATOM 2074 C CA . PRO A 1 278 ? -8.469 15.641 18.094 1 98.31 278 PRO A CA 1
ATOM 2075 C C . PRO A 1 278 ? -9.172 16.547 19.125 1 98.31 278 PRO A C 1
ATOM 2077 O O . PRO A 1 278 ? -8.664 17.609 19.453 1 98.31 278 PRO A O 1
ATOM 2080 N N . SER A 1 279 ? -10.305 16.062 19.625 1 98.5 279 SER A N 1
ATOM 2081 C CA . SER A 1 279 ? -11.023 16.812 20.656 1 98.5 279 SER A CA 1
ATOM 2082 C C . SER A 1 279 ? -10.188 16.938 21.922 1 98.5 279 SER A C 1
ATOM 2084 O O . SER A 1 279 ? -10.312 17.938 22.656 1 98.5 279 SER A O 1
ATOM 2086 N N . GLU A 1 280 ? -9.258 16.031 22.094 1 97.88 280 GLU A N 1
ATOM 2087 C CA . GLU A 1 280 ? -8.445 16 23.312 1 97.88 280 GLU A CA 1
ATOM 2088 C C . GLU A 1 280 ? -7.258 16.953 23.203 1 97.88 280 GLU A C 1
ATOM 2090 O O . GLU A 1 280 ? -6.586 17.234 24.203 1 97.88 280 GLU A O 1
ATOM 2095 N N . SER A 1 281 ? -6.992 17.406 22.062 1 96.62 281 SER A N 1
ATOM 2096 C CA . SER A 1 281 ? -5.902 18.328 21.766 1 96.62 281 SER A CA 1
ATOM 2097 C C . SER A 1 281 ? -6.312 19.359 20.719 1 96.62 281 SER A C 1
ATOM 2099 O O . SER A 1 281 ? -5.777 19.359 19.609 1 96.62 281 SER A O 1
ATOM 2101 N N . ASN A 1 282 ? -7.137 20.281 21.094 1 97.06 282 ASN A N 1
ATOM 2102 C CA . ASN A 1 282 ? -7.871 21.109 20.141 1 97.06 282 ASN A CA 1
ATOM 2103 C C . ASN A 1 282 ? -7.379 22.547 20.172 1 97.06 282 ASN A C 1
ATOM 2105 O O . ASN A 1 282 ? -8.18 23.484 20.312 1 97.06 282 ASN A O 1
ATOM 2109 N N . ILE A 1 283 ? -6.148 22.828 19.844 1 96.19 283 ILE A N 1
ATOM 2110 C CA . ILE A 1 283 ? -5.52 24.141 19.922 1 96.19 283 ILE A CA 1
ATOM 2111 C C . ILE A 1 283 ? -6.086 25.031 18.828 1 96.19 283 ILE A C 1
ATOM 2113 O O . ILE A 1 283 ? -6.25 26.25 19.031 1 96.19 283 ILE A O 1
ATOM 2117 N N . LEU A 1 284 ? -6.379 24.484 17.688 1 96.94 284 LEU A N 1
ATOM 2118 C CA . LEU A 1 284 ? -6.852 25.266 16.562 1 96.94 284 LEU A CA 1
ATOM 2119 C C . LEU A 1 284 ? -8.273 25.766 16.797 1 96.94 284 LEU A C 1
ATOM 2121 O O . LEU A 1 284 ? -8.719 26.719 16.156 1 96.94 284 LEU A O 1
ATOM 2125 N N . SER A 1 285 ? -8.914 25.109 17.672 1 95.88 285 SER A N 1
ATOM 2126 C CA . SER A 1 285 ? -10.273 25.484 18.047 1 95.88 285 SER A CA 1
ATOM 2127 C C . SER A 1 285 ? -10.289 26.328 19.312 1 95.88 285 SER A C 1
ATOM 2129 O O . SER A 1 285 ? -11.352 26.578 19.891 1 95.88 285 SER A O 1
ATOM 2131 N N . GLY A 1 286 ? -9.117 26.703 19.781 1 95.31 286 GLY A N 1
ATOM 2132 C CA . GLY A 1 286 ? -9.023 27.594 20.938 1 95.31 286 GLY A CA 1
ATOM 2133 C C . GLY A 1 286 ? -8.805 26.844 22.234 1 95.31 286 GLY A C 1
ATOM 2134 O O . GLY A 1 286 ? -8.75 27.469 23.297 1 95.31 286 GLY A O 1
ATOM 2135 N N . GLY A 1 287 ? -8.609 25.547 22.141 1 96.38 287 GLY A N 1
ATOM 2136 C CA . GLY A 1 287 ? -8.367 24.734 23.328 1 96.38 287 GLY A CA 1
ATOM 2137 C C . GLY A 1 287 ? -6.891 24.594 23.656 1 96.38 287 GLY A C 1
ATOM 2138 O O . GLY A 1 287 ? -6.098 25.5 23.391 1 96.38 287 GLY A O 1
ATOM 2139 N N . LYS A 1 288 ? -6.574 23.547 24.438 1 96.25 288 LYS A N 1
ATOM 2140 C CA . LYS A 1 288 ? -5.215 23.281 24.906 1 96.25 288 LYS A CA 1
ATOM 2141 C C . LYS A 1 288 ? -4.699 21.953 24.344 1 96.25 288 LYS A C 1
ATOM 2143 O O . LYS A 1 288 ? -5.484 21.062 24 1 96.25 288 LYS A O 1
ATOM 2148 N N . PRO A 1 289 ? -3.402 21.891 24.266 1 95.12 289 PRO A N 1
ATOM 2149 C CA . PRO A 1 289 ? -2.848 20.594 23.891 1 95.12 289 PRO A CA 1
ATOM 2150 C C . PRO A 1 289 ? -3.119 19.5 24.922 1 95.12 289 PRO A C 1
ATOM 2152 O O . PRO A 1 289 ? -3.236 19.797 26.109 1 95.12 289 PRO A O 1
ATOM 2155 N N . GLY A 1 290 ? -3.266 18.297 24.484 1 93.56 290 GLY A N 1
ATOM 2156 C CA . GLY A 1 290 ? -3.484 17.156 25.359 1 93.56 290 GLY A CA 1
ATOM 2157 C C . GLY A 1 290 ? -3.178 15.82 24.688 1 93.56 290 GLY A C 1
ATOM 2158 O O . GLY A 1 290 ? -3.086 15.742 23.469 1 93.56 290 GLY A O 1
ATOM 2159 N N . PRO A 1 291 ? -2.945 14.82 25.5 1 92.69 291 PRO A N 1
ATOM 2160 C CA . PRO A 1 291 ? -2.705 13.492 24.938 1 92.69 291 PRO A CA 1
ATOM 2161 C C . PRO A 1 291 ? -3.912 12.945 24.172 1 92.69 291 PRO A C 1
ATOM 2163 O O . PRO A 1 291 ? -5.055 13.203 24.562 1 92.69 291 PRO A O 1
ATOM 2166 N N . HIS A 1 292 ? -3.707 12.359 23.156 1 94.75 292 HIS A N 1
ATOM 2167 C CA . HIS A 1 292 ? -4.734 11.695 22.344 1 94.75 292 HIS A CA 1
ATOM 2168 C C . HIS A 1 292 ? -4.156 10.516 21.578 1 94.75 292 HIS A C 1
ATOM 2170 O O . HIS A 1 292 ? -2.939 10.328 21.531 1 94.75 292 HIS A O 1
ATOM 2176 N N . LYS A 1 293 ? -5.043 9.664 20.906 1 93.25 293 LYS A N 1
ATOM 2177 C CA . LYS A 1 293 ? -4.621 8.422 20.266 1 93.25 293 LYS A CA 1
ATOM 2178 C C . LYS A 1 293 ? -4.512 8.586 18.75 1 93.25 293 LYS A C 1
ATOM 2180 O O . LYS A 1 293 ? -4.164 7.641 18.047 1 93.25 293 LYS A O 1
ATOM 2185 N N . ILE A 1 294 ? -4.785 9.719 18.234 1 94.88 294 ILE A N 1
ATOM 2186 C CA . ILE A 1 294 ? -4.852 9.898 16.797 1 94.88 294 ILE A CA 1
ATOM 2187 C C . ILE A 1 294 ? -3.486 10.328 16.266 1 94.88 294 ILE A C 1
ATOM 2189 O O . ILE A 1 294 ? -3.213 11.523 16.141 1 94.88 294 ILE A O 1
ATOM 2193 N N . GLN A 1 295 ? -2.74 9.391 15.859 1 87.44 295 GLN A N 1
ATOM 2194 C CA . GLN A 1 295 ? -1.38 9.641 15.398 1 87.44 295 GLN A CA 1
ATOM 2195 C C . GLN A 1 295 ? -1.379 10.383 14.062 1 87.44 295 GLN A C 1
ATOM 2197 O O . GLN A 1 295 ? -2.199 10.094 13.188 1 87.44 295 GLN A O 1
ATOM 2202 N N . GLY A 1 296 ? -0.528 11.328 13.883 1 89.75 296 GLY A N 1
ATOM 2203 C CA . GLY A 1 296 ? -0.335 12.023 12.625 1 89.75 296 GLY A CA 1
ATOM 2204 C C . GLY A 1 296 ? -1.003 13.383 12.578 1 89.75 296 GLY A C 1
ATOM 2205 O O . GLY A 1 296 ? -0.715 14.195 11.695 1 89.75 296 GLY A O 1
ATOM 2206 N N . ILE A 1 297 ? -1.919 13.617 13.523 1 94.56 297 ILE A N 1
ATOM 2207 C CA . ILE A 1 297 ? -2.549 14.93 13.57 1 94.56 297 ILE A CA 1
ATOM 2208 C C . ILE A 1 297 ? -2.562 15.445 15.008 1 94.56 297 ILE A C 1
ATOM 2210 O O . ILE A 1 297 ? -2.141 14.742 15.93 1 94.56 297 ILE A O 1
ATOM 2214 N N . GLY A 1 298 ? -2.936 16.688 15.195 1 93.12 298 GLY A N 1
ATOM 2215 C CA . GLY A 1 298 ? -2.998 17.266 16.531 1 93.12 298 GLY A CA 1
ATOM 2216 C C . GLY A 1 298 ? -1.637 17.406 17.188 1 93.12 298 GLY A C 1
ATOM 2217 O O . GLY A 1 298 ? -1.414 16.891 18.281 1 93.12 298 GLY A O 1
ATOM 2218 N N . ALA A 1 299 ? -0.741 18.109 16.625 1 87.06 299 ALA A N 1
ATOM 2219 C CA . ALA A 1 299 ? 0.657 18.203 17.047 1 87.06 299 ALA A CA 1
ATOM 2220 C C . ALA A 1 299 ? 0.788 18.953 18.375 1 87.06 299 ALA A C 1
ATOM 2222 O O . ALA A 1 299 ? 1.836 18.891 19.016 1 87.06 299 ALA A O 1
ATOM 2223 N N . GLY A 1 300 ? -0.226 19.625 18.781 1 91.25 300 GLY A N 1
ATOM 2224 C CA . GLY A 1 300 ? -0.184 20.344 20.047 1 91.25 300 GLY A CA 1
ATOM 2225 C C . GLY A 1 300 ? 0.321 21.766 19.906 1 91.25 300 GLY A C 1
ATOM 2226 O O . GLY A 1 300 ? 0.571 22.438 20.906 1 91.25 300 GLY A O 1
ATOM 2227 N N . PHE A 1 301 ? 0.552 22.234 18.781 1 94 301 PHE A N 1
ATOM 2228 C CA . PHE A 1 301 ? 0.913 23.609 18.438 1 94 301 PHE A CA 1
ATOM 2229 C C . PHE A 1 301 ? 0.429 23.953 17.031 1 94 301 PHE A C 1
ATOM 2231 O O . PHE A 1 301 ? -0.055 23.078 16.312 1 94 301 PHE A O 1
ATOM 2238 N N . VAL A 1 302 ? 0.485 25.172 16.703 1 96.88 302 VAL A N 1
ATOM 2239 C CA . VAL A 1 302 ? 0.127 25.609 15.352 1 96.88 302 VAL A CA 1
ATOM 2240 C C . VAL A 1 302 ? 1.351 25.516 14.438 1 96.88 302 VAL A C 1
ATOM 2242 O O . VAL A 1 302 ? 2.285 26.312 14.57 1 96.88 302 VAL A O 1
ATOM 2245 N N . PRO A 1 303 ? 1.326 24.625 13.484 1 97.12 303 PRO A N 1
ATOM 2246 C CA . PRO A 1 303 ? 2.49 24.516 12.602 1 97.12 303 PRO A CA 1
ATOM 2247 C C . PRO A 1 303 ? 2.666 25.75 11.711 1 97.12 303 PRO A C 1
ATOM 2249 O O . PRO A 1 303 ? 1.68 26.328 11.258 1 97.12 303 PRO A O 1
ATOM 2252 N N . LYS A 1 304 ? 3.895 26.094 11.367 1 97.94 304 LYS A N 1
ATOM 2253 C CA . LYS A 1 304 ? 4.176 27.234 10.508 1 97.94 304 LYS A CA 1
ATOM 2254 C C . LYS A 1 304 ? 3.686 26.984 9.086 1 97.94 304 LYS A C 1
ATOM 2256 O O . LYS A 1 304 ? 3.348 27.938 8.367 1 97.94 304 LYS A O 1
ATOM 2261 N N . ASN A 1 305 ? 3.58 25.719 8.688 1 98.44 305 ASN A N 1
ATOM 2262 C CA . ASN A 1 305 ? 3.109 25.344 7.359 1 98.44 305 ASN A CA 1
ATOM 2263 C C . ASN A 1 305 ? 1.61 25.594 7.207 1 98.44 305 ASN A C 1
ATOM 2265 O O . ASN A 1 305 ? 1.086 25.594 6.094 1 98.44 305 ASN A O 1
ATOM 2269 N N . LEU A 1 306 ? 0.904 25.703 8.305 1 98.56 306 LEU A N 1
ATOM 2270 C CA . LEU A 1 306 ? -0.553 25.766 8.273 1 98.56 306 LEU A CA 1
ATOM 2271 C C . LEU A 1 306 ? -1.028 27.188 7.945 1 98.56 306 LEU A C 1
ATOM 2273 O O . LEU A 1 306 ? -0.703 28.125 8.664 1 98.56 306 LEU A O 1
ATOM 2277 N N . ASP A 1 307 ? -1.756 27.312 6.871 1 98.44 307 ASP A N 1
ATOM 2278 C CA . ASP A 1 307 ? -2.449 28.547 6.539 1 98.44 307 ASP A CA 1
ATOM 2279 C C . ASP A 1 307 ? -3.852 28.578 7.141 1 98.44 307 ASP A C 1
ATOM 2281 O O . ASP A 1 307 ? -4.797 28.031 6.555 1 98.44 307 ASP A O 1
ATOM 2285 N N . LEU A 1 308 ? -3.975 29.25 8.203 1 97.75 308 LEU A N 1
ATOM 2286 C CA . LEU A 1 308 ? -5.238 29.266 8.93 1 97.75 308 LEU A CA 1
ATOM 2287 C C . LEU A 1 308 ? -6.328 29.953 8.109 1 97.75 308 LEU A C 1
ATOM 2289 O O . LEU A 1 308 ? -7.508 29.625 8.242 1 97.75 308 LEU A O 1
ATOM 2293 N N . ASP A 1 309 ? -5.969 30.797 7.246 1 97.62 309 ASP A N 1
ATOM 2294 C CA . ASP A 1 309 ? -6.93 31.578 6.473 1 97.62 309 ASP A CA 1
ATOM 2295 C C . ASP A 1 309 ? -7.625 30.719 5.422 1 97.62 309 ASP A C 1
ATOM 2297 O O . ASP A 1 309 ? -8.68 31.094 4.906 1 97.62 309 ASP A O 1
ATOM 2301 N N . ILE A 1 310 ? -7.023 29.609 5.098 1 98.06 310 ILE A N 1
ATOM 2302 C CA . ILE A 1 310 ? -7.574 28.75 4.051 1 98.06 310 ILE A CA 1
ATOM 2303 C C . ILE A 1 310 ? -8.719 27.922 4.617 1 98.06 310 ILE A C 1
ATOM 2305 O O . ILE A 1 310 ? -9.523 27.359 3.865 1 98.06 310 ILE A O 1
ATOM 2309 N N . LEU A 1 311 ? -8.805 27.828 5.941 1 98.44 311 LEU A N 1
ATOM 2310 C CA . LEU A 1 311 ? -9.781 26.953 6.598 1 98.44 311 LEU A CA 1
ATOM 2311 C C . LEU A 1 311 ? -11.117 27.656 6.758 1 98.44 311 LEU A C 1
ATOM 2313 O O . LEU A 1 311 ? -11.172 28.781 7.281 1 98.44 311 LEU A O 1
ATOM 2317 N N . ASP A 1 312 ? -12.125 26.984 6.328 1 98.75 312 ASP A N 1
ATOM 2318 C CA . ASP A 1 312 ? -13.477 27.5 6.551 1 98.75 312 ASP A CA 1
ATOM 2319 C C . ASP A 1 312 ? -14.023 27.016 7.895 1 98.75 312 ASP A C 1
ATOM 2321 O O . ASP A 1 312 ? -14.883 27.672 8.484 1 98.75 312 ASP A O 1
ATOM 2325 N N . GLU A 1 313 ? -13.602 25.859 8.312 1 98.44 313 GLU A N 1
ATOM 2326 C CA . GLU A 1 313 ? -14.078 25.234 9.539 1 98.44 313 GLU A CA 1
ATOM 2327 C C . GLU A 1 313 ? -13.055 24.234 10.086 1 98.44 313 GLU A C 1
ATOM 2329 O O . GLU A 1 313 ? -12.242 23.703 9.328 1 98.44 313 GLU A O 1
ATOM 2334 N N . ILE A 1 314 ? -13.031 24.062 11.406 1 98.62 314 ILE A N 1
ATOM 2335 C CA . ILE A 1 314 ? -12.273 23.016 12.07 1 98.62 314 ILE A CA 1
ATOM 2336 C C . ILE A 1 314 ? -13.219 22.125 12.875 1 98.62 314 ILE A C 1
ATOM 2338 O O . ILE A 1 314 ? -14.008 22.609 13.68 1 98.62 314 ILE A O 1
ATOM 2342 N N . LEU A 1 315 ? -13.188 20.844 12.617 1 98.69 315 LEU A N 1
ATOM 2343 C CA . LEU A 1 315 ? -14 19.891 13.352 1 98.69 315 LEU A CA 1
ATOM 2344 C C . LEU A 1 315 ? -13.141 19.094 14.328 1 98.69 315 LEU A C 1
ATOM 2346 O O . LEU A 1 315 ? -12 18.75 14.031 1 98.69 315 LEU A O 1
ATOM 2350 N N . GLU A 1 316 ? -13.711 18.828 15.461 1 98.69 316 GLU A N 1
ATOM 2351 C CA . GLU A 1 316 ? -13.07 18.016 16.484 1 98.69 316 GLU A CA 1
ATOM 2352 C C . GLU A 1 316 ? -13.633 16.594 16.484 1 98.69 316 GLU A C 1
ATOM 2354 O O . GLU A 1 316 ? -14.844 16.406 16.453 1 98.69 316 GLU A O 1
ATOM 2359 N N . ILE A 1 317 ? -12.734 15.625 16.469 1 98.75 317 ILE A N 1
ATOM 2360 C CA . ILE A 1 317 ? -13.109 14.219 16.547 1 98.75 317 ILE A CA 1
ATOM 2361 C C . ILE A 1 317 ? -12.367 13.547 17.703 1 98.75 317 ILE A C 1
ATOM 2363 O O . ILE A 1 317 ? -11.164 13.734 17.859 1 98.75 317 ILE A O 1
ATOM 2367 N N . SER A 1 318 ? -13.039 12.781 18.516 1 98.75 318 SER A N 1
ATOM 2368 C CA . SER A 1 318 ? -12.406 12.109 19.641 1 98.75 318 SER A CA 1
ATOM 2369 C C . SER A 1 318 ? -11.602 10.898 19.188 1 98.75 318 SER A C 1
ATOM 2371 O O . SER A 1 318 ? -11.891 10.32 18.125 1 98.75 318 SER A O 1
ATOM 2373 N N . SER A 1 319 ? -10.641 10.539 20.016 1 98.31 319 SER A N 1
ATOM 2374 C CA . SER A 1 319 ? -9.828 9.359 19.75 1 98.31 319 SER A CA 1
ATOM 2375 C C . SER A 1 319 ? -10.703 8.109 19.578 1 98.31 319 SER A C 1
ATOM 2377 O O . SER A 1 319 ? -10.531 7.352 18.625 1 98.31 319 SER A O 1
ATOM 2379 N N . ASP A 1 320 ? -11.633 7.941 20.438 1 98.62 320 ASP A N 1
ATOM 2380 C CA . ASP A 1 320 ? -12.477 6.746 20.422 1 98.62 320 ASP A CA 1
ATOM 2381 C C . ASP A 1 320 ? -13.336 6.703 19.156 1 98.62 320 ASP A C 1
ATOM 2383 O O . ASP A 1 320 ? -13.461 5.652 18.531 1 98.62 320 ASP A O 1
ATOM 2387 N N . ASP A 1 321 ? -13.883 7.848 18.812 1 98.75 321 ASP A N 1
ATOM 2388 C CA . ASP A 1 321 ? -14.695 7.91 17.594 1 98.75 321 ASP A CA 1
ATOM 2389 C C . ASP A 1 321 ? -13.859 7.629 16.359 1 98.75 321 ASP A C 1
ATOM 2391 O O . ASP A 1 321 ? -14.32 6.961 15.43 1 98.75 321 ASP A O 1
ATOM 2395 N N . ALA A 1 322 ? -12.68 8.172 16.359 1 98.44 322 ALA A N 1
ATOM 2396 C CA . ALA A 1 322 ? -11.773 7.969 15.234 1 98.44 322 ALA A CA 1
ATOM 2397 C C . ALA A 1 322 ? -11.422 6.492 15.062 1 98.44 322 ALA A C 1
ATOM 2399 O O . ALA A 1 322 ? -11.445 5.965 13.945 1 98.44 322 ALA A O 1
ATOM 2400 N N . VAL A 1 323 ? -11.141 5.828 16.156 1 97.94 323 VAL A N 1
ATOM 2401 C CA . VAL A 1 323 ? -10.812 4.406 16.141 1 97.94 323 VAL A CA 1
ATOM 2402 C C . VAL A 1 323 ? -12 3.605 15.609 1 97.94 323 VAL A C 1
ATOM 2404 O O . VAL A 1 323 ? -11.836 2.738 14.75 1 97.94 323 VAL A O 1
ATOM 2407 N N . GLN A 1 324 ? -13.164 3.939 16.109 1 98.38 324 GLN A N 1
ATOM 2408 C CA . GLN A 1 324 ? -14.375 3.225 15.711 1 98.38 324 GLN A CA 1
ATOM 2409 C C . GLN A 1 324 ? -14.641 3.398 14.219 1 98.38 324 GLN A C 1
ATOM 2411 O O . GLN A 1 324 ? -15 2.441 13.531 1 98.38 324 GLN A O 1
ATOM 2416 N N . MET A 1 325 ? -14.438 4.559 13.727 1 98.38 325 MET A N 1
ATOM 2417 C CA . MET A 1 325 ? -14.688 4.793 12.305 1 98.38 325 MET A CA 1
ATOM 2418 C C . MET A 1 325 ? -13.641 4.094 11.445 1 98.38 325 MET A C 1
ATOM 2420 O O . MET A 1 325 ? -13.961 3.564 10.375 1 98.38 325 MET A O 1
ATOM 2424 N N . ALA A 1 326 ? -12.383 4.113 11.898 1 97.81 326 ALA A N 1
ATOM 2425 C CA . ALA A 1 326 ? -11.367 3.357 11.172 1 97.81 326 ALA A CA 1
ATOM 2426 C C . ALA A 1 326 ? -11.758 1.887 11.055 1 97.81 326 ALA A C 1
ATOM 2428 O O . ALA A 1 326 ? -11.594 1.279 9.992 1 97.81 326 ALA A O 1
ATOM 2429 N N . LYS A 1 327 ? -12.312 1.339 12.094 1 97.56 327 LYS A N 1
ATOM 2430 C CA . LYS A 1 327 ? -12.781 -0.046 12.086 1 97.56 327 LYS A CA 1
ATOM 2431 C C . LYS A 1 327 ? -13.93 -0.234 11.094 1 97.56 327 LYS A C 1
ATOM 2433 O O . LYS A 1 327 ? -13.945 -1.203 10.336 1 97.56 327 LYS A O 1
ATOM 2438 N N . GLN A 1 328 ? -14.82 0.695 11.094 1 97.94 328 GLN A N 1
ATOM 2439 C CA . GLN A 1 328 ? -15.977 0.602 10.211 1 97.94 328 GLN A CA 1
ATOM 2440 C C . GLN A 1 328 ? -15.555 0.702 8.75 1 97.94 328 GLN A C 1
ATOM 2442 O O . GLN A 1 328 ? -16.156 0.053 7.883 1 97.94 328 GLN A O 1
ATOM 2447 N N . LEU A 1 329 ? -14.555 1.502 8.477 1 97.88 329 LEU A N 1
ATOM 2448 C CA . LEU A 1 329 ? -14.055 1.605 7.113 1 97.88 329 LEU A CA 1
ATOM 2449 C C . LEU A 1 329 ? -13.508 0.265 6.633 1 97.88 329 LEU A C 1
ATOM 2451 O O . LEU A 1 329 ? -13.695 -0.106 5.473 1 97.88 329 LEU A O 1
ATOM 2455 N N . ALA A 1 330 ? -12.82 -0.454 7.48 1 97.19 330 ALA A N 1
ATOM 2456 C CA . ALA A 1 330 ? -12.312 -1.774 7.117 1 97.19 330 ALA A CA 1
ATOM 2457 C C . ALA A 1 330 ? -13.461 -2.764 6.906 1 97.19 330 ALA A C 1
ATOM 2459 O O . ALA A 1 330 ? -13.484 -3.484 5.906 1 97.19 330 ALA A O 1
ATOM 2460 N N . LEU A 1 331 ? -14.43 -2.707 7.746 1 96.81 331 LEU A N 1
ATOM 2461 C CA . LEU A 1 331 ? -15.5 -3.697 7.789 1 96.81 331 LEU A CA 1
ATOM 2462 C C . LEU A 1 331 ? -16.484 -3.473 6.656 1 96.81 331 LEU A C 1
ATOM 2464 O O . LEU A 1 331 ? -17.031 -4.434 6.098 1 96.81 331 LEU A O 1
ATOM 2468 N N . GLN A 1 332 ? -16.672 -2.189 6.332 1 96.62 332 GLN A N 1
ATOM 2469 C CA . GLN A 1 332 ? -17.812 -1.897 5.457 1 96.62 332 GLN A CA 1
ATOM 2470 C C . GLN A 1 332 ? -17.328 -1.42 4.086 1 96.62 332 GLN A C 1
ATOM 2472 O O . GLN A 1 332 ? -18.094 -1.44 3.121 1 96.62 332 GLN A O 1
ATOM 2477 N N . GLU A 1 333 ? -16.125 -0.91 3.998 1 96.81 333 GLU A N 1
ATOM 2478 C CA . GLU A 1 333 ? -15.617 -0.363 2.742 1 96.81 333 GLU A CA 1
ATOM 2479 C C . GLU A 1 333 ? -14.453 -1.188 2.207 1 96.81 333 GLU A C 1
ATOM 2481 O O . GLU A 1 333 ? -14.031 -1.009 1.062 1 96.81 333 GLU A O 1
ATOM 2486 N N . GLY A 1 334 ? -13.883 -2.143 3.045 1 96 334 GLY A N 1
ATOM 2487 C CA . GLY A 1 334 ? -12.664 -2.842 2.674 1 96 334 GLY A CA 1
ATOM 2488 C C . GLY A 1 334 ? -11.438 -1.948 2.68 1 96 334 GLY A C 1
ATOM 2489 O O . GLY A 1 334 ? -10.484 -2.189 1.936 1 96 334 GLY A O 1
ATOM 2490 N N . LEU A 1 335 ? -11.516 -0.89 3.471 1 96.12 335 LEU A N 1
ATOM 2491 C CA . LEU A 1 335 ? -10.406 0.053 3.555 1 96.12 335 LEU A CA 1
ATOM 2492 C C . LEU A 1 335 ? -9.711 -0.047 4.906 1 96.12 335 LEU A C 1
ATOM 2494 O O . LEU A 1 335 ? -10.242 0.409 5.922 1 96.12 335 LEU A O 1
ATOM 2498 N N . LEU A 1 336 ? -8.539 -0.651 4.926 1 94 336 LEU A N 1
ATOM 2499 C CA . LEU A 1 336 ? -7.734 -0.709 6.137 1 94 336 LEU A CA 1
ATOM 2500 C C . LEU A 1 336 ? -6.875 0.543 6.277 1 94 336 LEU A C 1
ATOM 2502 O O . LEU A 1 336 ? -5.812 0.647 5.66 1 94 336 LEU A O 1
ATOM 2506 N N . VAL A 1 337 ? -7.316 1.499 7.117 1 95.31 337 VAL A N 1
ATOM 2507 C CA . VAL A 1 337 ? -6.676 2.807 7.219 1 95.31 337 VAL A CA 1
ATOM 2508 C C . VAL A 1 337 ? -6.336 3.102 8.68 1 95.31 337 VAL A C 1
ATOM 2510 O O . VAL A 1 337 ? -6.707 2.34 9.578 1 95.31 337 VAL A O 1
ATOM 2513 N N . GLY A 1 338 ? -5.559 4.133 8.906 1 94.88 338 GLY A N 1
ATOM 2514 C CA . GLY A 1 338 ? -5.172 4.539 10.25 1 94.88 338 GLY A CA 1
ATOM 2515 C C . GLY A 1 338 ? -6.258 5.312 10.969 1 94.88 338 GLY A C 1
ATOM 2516 O O . GLY A 1 338 ? -7.266 5.691 10.367 1 94.88 338 GLY A O 1
ATOM 2517 N N . ILE A 1 339 ? -5.969 5.625 12.242 1 96.69 339 ILE A N 1
ATOM 2518 C CA . ILE A 1 339 ? -6.922 6.285 13.117 1 96.69 339 ILE A CA 1
ATOM 2519 C C . ILE A 1 339 ? -7.168 7.715 12.633 1 96.69 339 ILE A C 1
ATOM 2521 O O . ILE A 1 339 ? -8.289 8.219 12.711 1 96.69 339 ILE A O 1
ATOM 2525 N N . SER A 1 340 ? -6.117 8.367 12.133 1 96.88 340 SER A N 1
ATOM 2526 C CA . SER A 1 340 ? -6.301 9.719 11.617 1 96.88 340 SER A CA 1
ATOM 2527 C C . SER A 1 340 ? -7.223 9.734 10.406 1 96.88 340 SER A C 1
ATOM 2529 O O . SER A 1 340 ? -7.984 10.68 10.203 1 96.88 340 SER A O 1
ATOM 2531 N N . SER A 1 341 ? -7.164 8.688 9.609 1 97.81 341 SER A N 1
ATOM 2532 C CA . SER A 1 341 ? -8.102 8.531 8.492 1 97.81 341 SER A CA 1
ATOM 2533 C C . SER A 1 341 ? -9.523 8.32 8.992 1 97.81 341 SER A C 1
ATOM 2535 O O . SER A 1 341 ? -10.477 8.812 8.391 1 97.81 341 SER A O 1
ATOM 2537 N N . GLY A 1 342 ? -9.625 7.547 10.102 1 98.38 342 GLY A N 1
ATOM 2538 C CA . GLY A 1 342 ? -10.93 7.426 10.742 1 98.38 342 GLY A CA 1
ATOM 2539 C C . GLY A 1 342 ? -11.516 8.758 11.164 1 98.38 342 GLY A C 1
ATOM 2540 O O . GLY A 1 342 ? -12.703 9.016 10.953 1 98.38 342 GLY A O 1
ATOM 2541 N N . ALA A 1 343 ? -10.656 9.594 11.727 1 98.62 343 ALA A N 1
ATOM 2542 C CA . ALA A 1 343 ? -11.086 10.93 12.148 1 98.62 343 ALA A CA 1
ATOM 2543 C C . ALA A 1 343 ? -11.539 11.766 10.953 1 98.62 343 ALA A C 1
ATOM 2545 O O . ALA A 1 343 ? -12.609 12.375 10.992 1 98.62 343 ALA A O 1
ATOM 2546 N N . ALA A 1 344 ? -10.773 11.758 9.914 1 98.44 344 ALA A N 1
ATOM 2547 C CA . ALA A 1 344 ? -11.094 12.539 8.719 1 98.44 344 ALA A CA 1
ATOM 2548 C C . ALA A 1 344 ? -12.391 12.047 8.078 1 98.44 344 ALA A C 1
ATOM 2550 O O . ALA A 1 344 ? -13.234 12.844 7.68 1 98.44 344 ALA A O 1
ATOM 2551 N N . ALA A 1 345 ? -12.523 10.742 7.988 1 98.62 345 ALA A N 1
ATOM 2552 C CA . ALA A 1 345 ? -13.719 10.164 7.387 1 98.62 345 ALA A CA 1
ATOM 2553 C C . ALA A 1 345 ? -14.961 10.508 8.203 1 98.62 345 ALA A C 1
ATOM 2555 O O . ALA A 1 345 ? -16 10.859 7.637 1 98.62 345 ALA A O 1
ATOM 2556 N N . LEU A 1 346 ? -14.828 10.391 9.508 1 98.75 346 LEU A N 1
ATOM 2557 C CA . LEU A 1 346 ? -15.969 10.719 10.352 1 98.75 346 LEU A CA 1
ATOM 2558 C C . LEU A 1 346 ? -16.359 12.188 10.211 1 98.75 346 LEU A C 1
ATOM 2560 O O . LEU A 1 346 ? -17.531 12.523 10.148 1 98.75 346 LEU A O 1
ATOM 2564 N N . ALA A 1 347 ? -15.375 13.031 10.172 1 98.81 347 ALA A N 1
ATOM 2565 C CA . ALA A 1 347 ? -15.648 14.445 9.938 1 98.81 347 ALA A CA 1
ATOM 2566 C C . ALA A 1 347 ? -16.359 14.656 8.602 1 98.81 347 ALA A C 1
ATOM 2568 O O . ALA A 1 347 ? -17.328 15.414 8.516 1 98.81 347 ALA A O 1
ATOM 2569 N N . ALA A 1 348 ? -15.914 14 7.539 1 98.88 348 ALA A N 1
ATOM 2570 C CA . ALA A 1 348 ? -16.531 14.086 6.223 1 98.88 348 ALA A CA 1
ATOM 2571 C C . ALA A 1 348 ? -17.984 13.625 6.273 1 98.88 348 ALA A C 1
ATOM 2573 O O . ALA A 1 348 ? -18.859 14.234 5.652 1 98.88 348 ALA A O 1
ATOM 2574 N N . ILE A 1 349 ? -18.234 12.57 7.023 1 98.88 349 ILE A N 1
ATOM 2575 C CA . ILE A 1 349 ? -19.578 12.023 7.16 1 98.88 349 ILE A CA 1
ATOM 2576 C C . ILE A 1 349 ? -20.484 13.031 7.863 1 98.88 349 ILE A C 1
ATOM 2578 O O . ILE A 1 349 ? -21.609 13.266 7.434 1 98.88 349 ILE A O 1
ATOM 2582 N N . LYS A 1 350 ? -19.969 13.617 8.953 1 98.81 350 LYS A N 1
ATOM 2583 C CA . LYS A 1 350 ? -20.734 14.648 9.656 1 98.81 350 LYS A CA 1
ATOM 2584 C C . LYS A 1 350 ? -21.109 15.789 8.719 1 98.81 350 LYS A C 1
ATOM 2586 O O . LYS A 1 350 ? -22.25 16.25 8.719 1 98.81 350 LYS A O 1
ATOM 2591 N N . VAL A 1 351 ? -20.172 16.219 7.941 1 98.81 351 VAL A N 1
ATOM 2592 C CA . VAL A 1 351 ? -20.375 17.297 6.996 1 98.81 351 VAL A CA 1
ATOM 2593 C C . VAL A 1 351 ? -21.375 16.875 5.926 1 98.81 351 VAL A C 1
ATOM 2595 O O . VAL A 1 351 ? -22.266 17.641 5.543 1 98.81 351 VAL A O 1
ATOM 2598 N N . ALA A 1 352 ? -21.297 15.641 5.453 1 98.81 352 ALA A N 1
ATOM 2599 C CA . ALA A 1 352 ? -22.125 15.125 4.367 1 98.81 352 ALA A CA 1
ATOM 2600 C C . ALA A 1 352 ? -23.562 14.922 4.824 1 98.81 352 ALA A C 1
ATOM 2602 O O . ALA A 1 352 ? -24.453 14.742 4 1 98.81 352 ALA A O 1
ATOM 2603 N N . LYS A 1 353 ? -23.75 14.922 6.102 1 98.81 353 LYS A N 1
ATOM 2604 C CA . LYS A 1 353 ? -25.109 14.75 6.641 1 98.81 353 LYS A CA 1
ATOM 2605 C C . LYS A 1 353 ? -25.844 16.078 6.73 1 98.81 353 LYS A C 1
ATOM 2607 O O . LYS A 1 353 ? -27.062 16.125 6.91 1 98.81 353 LYS A O 1
ATOM 2612 N N . ARG A 1 354 ? -25.094 17.188 6.676 1 98.69 354 ARG A N 1
ATOM 2613 C CA . ARG A 1 354 ? -25.719 18.5 6.781 1 98.69 354 ARG A CA 1
ATOM 2614 C C . ARG A 1 354 ? -26.641 18.766 5.59 1 98.69 354 ARG A C 1
ATOM 2616 O O . ARG A 1 354 ? -26.219 18.641 4.438 1 98.69 354 ARG A O 1
ATOM 2623 N N . PRO A 1 355 ? -27.812 19.266 5.84 1 98.5 355 PRO A N 1
ATOM 2624 C CA . PRO A 1 355 ? -28.781 19.453 4.762 1 98.5 355 PRO A CA 1
ATOM 2625 C C . PRO A 1 355 ? -28.281 20.422 3.688 1 98.5 355 PRO A C 1
ATOM 2627 O O . PRO A 1 355 ? -28.578 20.234 2.504 1 98.5 355 PRO A O 1
ATOM 2630 N N . GLU A 1 356 ? -27.531 21.391 4.02 1 98.44 356 GLU A N 1
ATOM 2631 C CA . GLU A 1 356 ? -27.062 22.391 3.07 1 98.44 356 GLU A CA 1
ATOM 2632 C C . GLU A 1 356 ? -26.062 21.797 2.084 1 98.44 356 GLU A C 1
ATOM 2634 O O . GLU A 1 356 ? -25.734 22.406 1.068 1 98.44 356 GLU A O 1
ATOM 2639 N N . ASN A 1 357 ? -25.656 20.531 2.33 1 98.69 357 ASN A N 1
ATOM 2640 C CA . ASN A 1 357 ? -24.656 19.906 1.475 1 98.69 357 ASN A CA 1
ATOM 2641 C C . ASN A 1 357 ? -25.266 18.844 0.574 1 98.69 357 ASN A C 1
ATOM 2643 O O . ASN A 1 357 ? -24.547 18.031 -0.022 1 98.69 357 ASN A O 1
ATOM 2647 N N . ALA A 1 358 ? -26.578 18.875 0.46 1 98.62 358 ALA A N 1
ATOM 2648 C CA . ALA A 1 358 ? -27.281 17.906 -0.379 1 98.62 358 ALA A CA 1
ATOM 2649 C C . ALA A 1 358 ? -26.75 17.938 -1.811 1 98.62 358 ALA A C 1
ATOM 2651 O O . ALA A 1 358 ? -26.656 19 -2.42 1 98.62 358 ALA A O 1
ATOM 2652 N N . GLY A 1 359 ? -26.297 16.766 -2.318 1 98 359 GLY A N 1
ATOM 2653 C CA . GLY A 1 359 ? -25.859 16.625 -3.701 1 98 359 GLY A CA 1
ATOM 2654 C C . GLY A 1 359 ? -24.422 17.016 -3.922 1 98 359 GLY A C 1
ATOM 2655 O O . GLY A 1 359 ? -23.891 16.844 -5.02 1 98 359 GLY A O 1
ATOM 2656 N N . LYS A 1 360 ? -23.781 17.516 -2.887 1 98.5 360 LYS A N 1
ATOM 2657 C CA . LYS A 1 360 ? -22.406 17.953 -3.023 1 98.5 360 LYS A CA 1
ATOM 2658 C C . LYS A 1 360 ? -21.438 16.781 -2.98 1 98.5 360 LYS A C 1
ATOM 2660 O O . LYS A 1 360 ? -21.844 15.648 -2.707 1 98.5 360 LYS A O 1
ATOM 2665 N N . LEU A 1 361 ? -20.203 17.062 -3.359 1 98.69 361 LEU A N 1
ATOM 2666 C CA . LEU A 1 361 ? -19.125 16.078 -3.307 1 98.69 361 LEU A CA 1
ATOM 2667 C C . LEU A 1 361 ? -18.062 16.469 -2.277 1 98.69 361 LEU A C 1
ATOM 2669 O O . LEU A 1 361 ? -17.469 17.547 -2.387 1 98.69 361 LEU A O 1
ATOM 2673 N N . VAL A 1 362 ? -17.953 15.641 -1.276 1 98.81 362 VAL A N 1
ATOM 2674 C CA . VAL A 1 362 ? -16.953 15.82 -0.229 1 98.81 362 VAL A CA 1
ATOM 2675 C C . VAL A 1 362 ? -15.734 14.938 -0.515 1 98.81 362 VAL A C 1
ATOM 2677 O O . VAL A 1 362 ? -15.867 13.719 -0.653 1 98.81 362 VAL A O 1
ATOM 2680 N N . ALA A 1 363 ? -14.547 15.555 -0.663 1 98.44 363 ALA A N 1
ATOM 2681 C CA . ALA A 1 363 ? -13.289 14.82 -0.78 1 98.44 363 ALA A CA 1
ATOM 2682 C C . ALA A 1 363 ? -12.594 14.711 0.572 1 98.44 363 ALA A C 1
ATOM 2684 O O . ALA A 1 363 ? -12.5 15.695 1.314 1 98.44 363 ALA A O 1
ATOM 2685 N N . VAL A 1 364 ? -12.117 13.492 0.86 1 96.75 364 VAL A N 1
ATOM 2686 C CA . VAL A 1 364 ? -11.398 13.25 2.107 1 96.75 364 VAL A CA 1
ATOM 2687 C C . VAL A 1 364 ? -10.164 12.398 1.833 1 96.75 364 VAL A C 1
ATOM 2689 O O . VAL A 1 364 ? -10.156 11.578 0.912 1 96.75 364 VAL A O 1
ATOM 2692 N N . TYR A 1 365 ? -9.094 12.602 2.498 1 88.75 365 TYR A N 1
ATOM 2693 C CA . TYR A 1 365 ? -7.938 11.742 2.285 1 88.75 365 TYR A CA 1
ATOM 2694 C C . TYR A 1 365 ? -7.871 10.648 3.35 1 88.75 365 TYR A C 1
ATOM 2696 O O . TYR A 1 365 ? -8.258 10.867 4.496 1 88.75 365 TYR A O 1
ATOM 2704 N N . VAL A 1 366 ? -7.395 9.531 2.957 1 86.81 366 VAL A N 1
ATOM 2705 C CA . VAL A 1 366 ? -7.188 8.43 3.889 1 86.81 366 VAL A CA 1
ATOM 2706 C C . VAL A 1 366 ? -5.836 7.77 3.619 1 86.81 366 VAL A C 1
ATOM 2708 O O . VAL A 1 366 ? -5.379 7.723 2.473 1 86.81 366 VAL A O 1
ATOM 2711 N N . HIS A 1 367 ? -5.203 7.434 4.676 1 84.38 367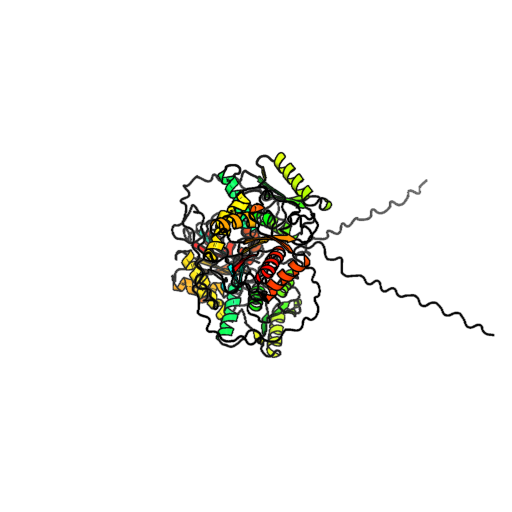 HIS A N 1
ATOM 2712 C CA . HIS A 1 367 ? -3.928 6.734 4.555 1 84.38 367 HIS A CA 1
ATOM 2713 C C . HIS A 1 367 ? -3.717 5.77 5.711 1 84.38 367 HIS A C 1
ATOM 2715 O O . HIS A 1 367 ? -4.598 5.605 6.559 1 84.38 367 HIS A O 1
ATOM 2721 N N . ILE A 1 368 ? -2.609 5.066 5.699 1 78.06 368 ILE A N 1
ATOM 2722 C CA . ILE A 1 368 ? -2.348 3.984 6.641 1 78.06 368 ILE A CA 1
ATOM 2723 C C . ILE A 1 368 ? -2.02 4.562 8.016 1 78.06 368 ILE A C 1
ATOM 2725 O O . ILE A 1 368 ? -1.78 5.762 8.148 1 78.06 368 ILE A O 1
ATOM 2729 N N . PRO A 1 369 ? -1.998 3.752 9.016 1 68.06 369 PRO A N 1
ATOM 2730 C CA . PRO A 1 369 ? -1.641 4.191 10.367 1 68.06 369 PRO A CA 1
ATOM 2731 C C . PRO A 1 369 ? -0.184 4.637 10.477 1 68.06 369 PRO A C 1
ATOM 2733 O O . PRO A 1 369 ? 0.667 4.168 9.719 1 68.06 369 PRO A O 1
ATOM 2736 N N . MET B 1 1 ? 57.844 -34.781 58.781 1 21.83 1 MET B N 1
ATOM 2737 C CA . MET B 1 1 ? 57.844 -35.031 57.344 1 21.83 1 MET B CA 1
ATOM 2738 C C . MET B 1 1 ? 56.469 -34.719 56.719 1 21.83 1 MET B C 1
ATOM 2740 O O . MET B 1 1 ? 55.562 -35.531 56.844 1 21.83 1 MET B O 1
ATOM 2744 N N . ALA B 1 2 ? 56.094 -33.531 56.906 1 24.67 2 ALA B N 1
ATOM 2745 C CA . ALA B 1 2 ? 54.875 -32.719 56.906 1 24.67 2 ALA B CA 1
ATOM 2746 C C . ALA B 1 2 ? 54.219 -32.719 55.531 1 24.67 2 ALA B C 1
ATOM 2748 O O . ALA B 1 2 ? 54.781 -32.156 54.594 1 24.67 2 ALA B O 1
ATOM 2749 N N . SER B 1 3 ? 53.688 -33.938 55.188 1 23.02 3 SER B N 1
ATOM 2750 C CA . SER B 1 3 ? 53.156 -34.375 53.906 1 23.02 3 SER B CA 1
ATOM 2751 C C . SER B 1 3 ? 52.188 -33.375 53.344 1 23.02 3 SER B C 1
ATOM 2753 O O . SER B 1 3 ? 51.375 -32.781 54.062 1 23.02 3 SER B O 1
ATOM 2755 N N . LEU B 1 4 ? 52.562 -32.75 52.281 1 24.89 4 LEU B N 1
ATOM 2756 C CA . LEU B 1 4 ? 52.219 -31.641 51.406 1 24.89 4 LEU B CA 1
ATOM 2757 C C . LEU B 1 4 ? 50.844 -31.844 50.781 1 24.89 4 LEU B C 1
ATOM 2759 O O . LEU B 1 4 ? 50.594 -32.875 50.125 1 24.89 4 LEU B O 1
ATOM 2763 N N . PRO B 1 5 ? 49.781 -31.391 51.469 1 26.11 5 PRO B N 1
ATOM 2764 C CA . PRO B 1 5 ? 48.375 -31.672 51.219 1 26.11 5 PRO B CA 1
ATOM 2765 C C . PRO B 1 5 ? 48 -31.438 49.75 1 26.11 5 PRO B C 1
ATOM 2767 O O . PRO B 1 5 ? 48.656 -30.688 49.031 1 26.11 5 PRO B O 1
ATOM 2770 N N . THR B 1 6 ? 47.531 -32.469 49.125 1 24.98 6 THR B N 1
ATOM 2771 C CA . THR B 1 6 ? 47.125 -32.719 47.75 1 24.98 6 THR B CA 1
ATOM 2772 C C . THR B 1 6 ? 46.188 -31.641 47.25 1 24.98 6 THR B C 1
ATOM 2774 O O . THR B 1 6 ? 45.25 -31.234 47.969 1 24.98 6 THR B O 1
ATOM 2777 N N . PRO B 1 7 ? 46.5 -30.922 46.188 1 23.58 7 PRO B N 1
ATOM 2778 C CA . PRO B 1 7 ? 45.969 -29.719 45.562 1 23.58 7 PRO B CA 1
ATOM 2779 C C . PRO B 1 7 ? 44.531 -29.891 45.094 1 23.58 7 PRO B C 1
ATOM 2781 O O . PRO B 1 7 ? 44.125 -31 44.719 1 23.58 7 PRO B O 1
ATOM 2784 N N . LEU B 1 8 ? 43.562 -29.359 45.719 1 24.2 8 LEU B N 1
ATOM 2785 C CA . LEU B 1 8 ? 42.125 -29.391 45.562 1 24.2 8 LEU B CA 1
ATOM 2786 C C . LEU B 1 8 ? 41.719 -29.109 44.125 1 24.2 8 LEU B C 1
ATOM 2788 O O . LEU B 1 8 ? 42.25 -28.203 43.5 1 24.2 8 LEU B O 1
ATOM 2792 N N . PRO B 1 9 ? 41.25 -30.062 43.438 1 21.75 9 PRO B N 1
ATOM 2793 C CA . PRO B 1 9 ? 40.969 -30.031 42 1 21.75 9 PRO B CA 1
ATOM 2794 C C . PRO B 1 9 ? 40.062 -28.859 41.625 1 21.75 9 PRO B C 1
ATOM 2796 O O . PRO B 1 9 ? 39.281 -28.359 42.438 1 21.75 9 PRO B O 1
ATOM 2799 N N . SER B 1 10 ? 40.469 -28.016 40.688 1 20.91 10 SER B N 1
ATOM 2800 C CA . SER B 1 10 ? 39.969 -26.781 40.062 1 20.91 10 SER B CA 1
ATOM 2801 C C . SER B 1 10 ? 38.625 -26.984 39.438 1 20.91 10 SER B C 1
ATOM 2803 O O . SER B 1 10 ? 38.406 -27.938 38.688 1 20.91 10 SER B O 1
ATOM 2805 N N . ALA B 1 11 ? 37.562 -26.688 40.062 1 22.12 11 ALA B N 1
ATOM 2806 C CA . ALA B 1 11 ? 36.125 -26.766 39.75 1 22.12 11 ALA B CA 1
ATOM 2807 C C . ALA B 1 11 ? 35.844 -26.156 38.375 1 22.12 11 ALA B C 1
ATOM 2809 O O . ALA B 1 11 ? 36.188 -25.016 38.094 1 22.12 11 ALA B O 1
ATOM 2810 N N . PRO B 1 12 ? 35.719 -26.969 37.312 1 21.03 12 PRO B N 1
ATOM 2811 C CA . PRO B 1 12 ? 35.562 -26.469 35.938 1 21.03 12 PRO B CA 1
ATOM 2812 C C . PRO B 1 12 ? 34.312 -25.609 35.75 1 21.03 12 PRO B C 1
ATOM 2814 O O . PRO B 1 12 ? 33.25 -25.938 36.312 1 21.03 12 PRO B O 1
ATOM 2817 N N . GLN B 1 13 ? 34.344 -24.312 35.812 1 20.69 13 GLN B N 1
ATOM 2818 C CA . GLN B 1 13 ? 33.281 -23.312 35.688 1 20.69 13 GLN B CA 1
ATOM 2819 C C . GLN B 1 13 ? 32.594 -23.422 34.312 1 20.69 13 GLN B C 1
ATOM 2821 O O . GLN B 1 13 ? 33.219 -23.141 33.281 1 20.69 13 GLN B O 1
ATOM 2826 N N . THR B 1 14 ? 31.891 -24.562 34 1 18.94 14 THR B N 1
ATOM 2827 C CA . THR B 1 14 ? 31.281 -24.703 32.656 1 18.94 14 THR B CA 1
ATOM 2828 C C . THR B 1 14 ? 30.281 -23.594 32.406 1 18.94 14 THR B C 1
ATOM 2830 O O . THR B 1 14 ? 29.328 -23.422 33.188 1 18.94 14 THR B O 1
ATOM 2833 N N . ARG B 1 15 ? 30.688 -22.438 31.938 1 21.06 15 ARG B N 1
ATOM 2834 C CA . ARG B 1 15 ? 29.875 -21.281 31.562 1 21.06 15 ARG B CA 1
ATOM 2835 C C . ARG B 1 15 ? 28.797 -21.672 30.562 1 21.06 15 ARG B C 1
ATOM 2837 O O . ARG B 1 15 ? 29.094 -22.203 29.5 1 21.06 15 ARG B O 1
ATOM 2844 N N . PRO B 1 16 ? 27.562 -22.047 31.047 1 20.12 16 PRO B N 1
ATOM 2845 C CA . PRO B 1 16 ? 26.516 -22.453 30.094 1 20.12 16 PRO B CA 1
ATOM 2846 C C . PRO B 1 16 ? 26.219 -21.391 29.047 1 20.12 16 PRO B C 1
ATOM 2848 O O . PRO B 1 16 ? 26.078 -20.219 29.375 1 20.12 16 PRO B O 1
ATOM 2851 N N . ASN B 1 17 ? 26.875 -21.406 27.859 1 19.5 17 ASN B N 1
ATOM 2852 C CA . ASN B 1 17 ? 26.672 -20.562 26.688 1 19.5 17 ASN B CA 1
ATOM 2853 C C . ASN B 1 17 ? 25.219 -20.594 26.219 1 19.5 17 ASN B C 1
ATOM 2855 O O . ASN B 1 17 ? 24.734 -21.625 25.75 1 19.5 17 ASN B O 1
ATOM 2859 N N . LEU B 1 18 ? 24.281 -20.031 26.984 1 20.73 18 LEU B N 1
ATOM 2860 C CA . LEU B 1 18 ? 22.875 -19.969 26.609 1 20.73 18 LEU B CA 1
ATOM 2861 C C . LEU B 1 18 ? 22.703 -19.328 25.234 1 20.73 18 LEU B C 1
ATOM 2863 O O . LEU B 1 18 ? 23.062 -18.172 25.031 1 20.73 18 LEU B O 1
ATOM 2867 N N . SER B 1 19 ? 22.875 -20.109 24.156 1 19.48 19 SER B N 1
ATOM 2868 C CA . SER B 1 19 ? 22.703 -19.703 22.766 1 19.48 19 SER B CA 1
ATOM 2869 C C . SER B 1 19 ? 21.312 -19.125 22.531 1 19.48 19 SER B C 1
ATOM 2871 O O . SER B 1 19 ? 20.312 -19.672 23.016 1 19.48 19 SER B O 1
ATOM 2873 N N . LEU B 1 20 ? 21.156 -17.812 22.219 1 20.38 20 LEU B N 1
ATOM 2874 C CA . LEU B 1 20 ? 20.094 -16.891 21.812 1 20.38 20 LEU B CA 1
ATOM 2875 C C . LEU B 1 20 ? 19.266 -17.484 20.688 1 20.38 20 LEU B C 1
ATOM 2877 O O . LEU B 1 20 ? 18.469 -16.781 20.062 1 20.38 20 LEU B O 1
ATOM 2881 N N . GLU B 1 21 ? 19.391 -18.812 20.312 1 21.38 21 GLU B N 1
ATOM 2882 C CA . GLU B 1 21 ? 18.781 -19.328 19.094 1 21.38 21 GLU B CA 1
ATOM 2883 C C . GLU B 1 21 ? 17.266 -19.328 19.188 1 21.38 21 GLU B C 1
ATOM 2885 O O . GLU B 1 21 ? 16.578 -19.484 18.172 1 21.38 21 GLU B O 1
ATOM 2890 N N . ASN B 1 22 ? 16.672 -19.5 20.312 1 20.75 22 ASN B N 1
ATOM 2891 C CA . ASN B 1 22 ? 15.336 -20.078 20.266 1 20.75 22 ASN B CA 1
ATOM 2892 C C . ASN B 1 22 ? 14.312 -19.062 19.781 1 20.75 22 ASN B C 1
ATOM 2894 O O . ASN B 1 22 ? 13.109 -19.312 19.844 1 20.75 22 ASN B O 1
ATOM 2898 N N . ALA B 1 23 ? 14.664 -17.781 19.984 1 22.27 23 ALA B N 1
ATOM 2899 C CA . ALA B 1 23 ? 13.492 -16.922 19.906 1 22.27 23 ALA B CA 1
ATOM 2900 C C . ALA B 1 23 ? 12.906 -16.891 18.5 1 22.27 23 ALA B C 1
ATOM 2902 O O . ALA B 1 23 ? 12.328 -15.898 18.078 1 22.27 23 ALA B O 1
ATOM 2903 N N . ILE B 1 24 ? 13.312 -17.859 17.547 1 23.27 24 ILE B N 1
ATOM 2904 C CA . ILE B 1 24 ? 13.102 -17.625 16.125 1 23.27 24 ILE B CA 1
ATOM 2905 C C . ILE B 1 24 ? 11.625 -17.766 15.789 1 23.27 24 ILE B C 1
ATOM 2907 O O . ILE B 1 24 ? 11.219 -17.547 14.641 1 23.27 24 ILE B O 1
ATOM 2911 N N . HIS B 1 25 ? 10.891 -18.578 16.562 1 20.61 25 HIS B N 1
ATOM 2912 C CA . HIS B 1 25 ? 9.836 -19.156 15.734 1 20.61 25 HIS B CA 1
ATOM 2913 C C . HIS B 1 25 ? 8.836 -18.094 15.305 1 20.61 25 HIS B C 1
ATOM 2915 O O . HIS B 1 25 ? 8.391 -18.078 14.156 1 20.61 25 HIS B O 1
ATOM 2921 N N . GLY B 1 26 ? 7.953 -17.781 16.328 1 21.25 26 GLY B N 1
ATOM 2922 C CA . GLY B 1 26 ? 6.566 -17.547 15.961 1 21.25 26 GLY B CA 1
ATOM 2923 C C . GLY B 1 26 ? 6.379 -16.281 15.133 1 21.25 26 GLY B C 1
ATOM 2924 O O . GLY B 1 26 ? 5.344 -16.094 14.492 1 21.25 26 GLY B O 1
ATOM 2925 N N . ASN B 1 27 ? 6.809 -15.125 15.664 1 22.19 27 ASN B N 1
ATOM 2926 C CA . ASN B 1 27 ? 6.152 -13.852 15.391 1 22.19 27 ASN B CA 1
ATOM 2927 C C . ASN B 1 27 ? 6.426 -13.375 13.961 1 22.19 27 ASN B C 1
ATOM 2929 O O . ASN B 1 27 ? 7.559 -13.445 13.484 1 22.19 27 ASN B O 1
ATOM 2933 N N . LEU B 1 28 ? 5.297 -13.148 13.039 1 22.58 28 LEU B N 1
ATOM 2934 C CA . LEU B 1 28 ? 5.234 -12.898 11.602 1 22.58 28 LEU B CA 1
ATOM 2935 C C . LEU B 1 28 ? 6.285 -11.875 11.188 1 22.58 28 LEU B C 1
ATOM 2937 O O . LEU B 1 28 ? 7.031 -12.102 10.234 1 22.58 28 LEU B O 1
ATOM 2941 N N . PHE B 1 29 ? 6.008 -10.523 11.156 1 21.75 29 PHE B N 1
ATOM 2942 C CA . PHE B 1 29 ? 7.012 -9.758 10.43 1 21.75 29 PHE B CA 1
ATOM 2943 C C . PHE B 1 29 ? 8.336 -9.75 11.18 1 21.75 29 PHE B C 1
ATOM 2945 O O . PHE B 1 29 ? 9.281 -9.062 10.773 1 21.75 29 PHE B O 1
ATOM 2952 N N . LEU B 1 30 ? 8.281 -10.094 12.539 1 22.38 30 LEU B N 1
ATOM 2953 C CA . LEU B 1 30 ? 9.469 -9.641 13.258 1 22.38 30 LEU B CA 1
ATOM 2954 C C . LEU B 1 30 ? 10.68 -10.508 12.922 1 22.38 30 LEU B C 1
ATOM 2956 O O . LEU B 1 30 ? 10.68 -11.711 13.195 1 22.38 30 LEU B O 1
ATOM 2960 N N . ARG B 1 31 ? 11.367 -10.133 11.828 1 21.39 31 ARG B N 1
ATOM 2961 C CA . ARG B 1 31 ? 12.664 -10.617 11.352 1 21.39 31 ARG B CA 1
ATOM 2962 C C . ARG B 1 31 ? 13.609 -10.898 12.516 1 21.39 31 ARG B C 1
ATOM 2964 O O . ARG B 1 31 ? 13.531 -10.242 13.555 1 21.39 31 ARG B O 1
ATOM 2971 N N . SER B 1 32 ? 14.023 -12.172 12.688 1 23.16 32 SER B N 1
ATOM 2972 C CA . SER B 1 32 ? 15.258 -12.578 13.352 1 23.16 32 SER B CA 1
ATOM 2973 C C . SER B 1 32 ? 16.391 -11.617 13.039 1 23.16 32 SER B C 1
ATOM 2975 O O . SER B 1 32 ? 16.734 -11.398 11.875 1 23.16 32 SER B O 1
ATOM 2977 N N . PHE B 1 33 ? 16.453 -10.594 13.82 1 22.55 33 PHE B N 1
ATOM 2978 C CA . PHE B 1 33 ? 17.5 -9.586 13.773 1 22.55 33 PHE B CA 1
ATOM 2979 C C . PHE B 1 33 ? 18.875 -10.227 13.836 1 22.55 33 PHE B C 1
ATOM 2981 O O . PHE B 1 33 ? 19.25 -10.805 14.859 1 22.55 33 PHE B O 1
ATOM 2988 N N . VAL B 1 34 ? 19.203 -11.062 12.828 1 22.02 34 VAL B N 1
ATOM 2989 C CA . VAL B 1 34 ? 20.609 -11.453 12.867 1 22.02 34 VAL B CA 1
ATOM 2990 C C . VAL B 1 34 ? 21.484 -10.203 12.891 1 22.02 34 VAL B C 1
ATOM 2992 O O . VAL B 1 34 ? 21.281 -9.281 12.102 1 22.02 34 VAL B O 1
ATOM 2995 N N . VAL B 1 35 ? 22.156 -9.953 13.977 1 21.92 35 VAL B N 1
ATOM 2996 C CA . VAL B 1 35 ? 23.125 -8.906 14.273 1 21.92 35 VAL B CA 1
ATOM 2997 C C . VAL B 1 35 ? 24.266 -8.945 13.258 1 21.92 35 VAL B C 1
ATOM 2999 O O . VAL B 1 35 ? 25 -9.93 13.188 1 21.92 35 VAL B O 1
ATOM 3002 N N . PHE B 1 36 ? 23.922 -8.617 11.977 1 20.92 36 PHE B N 1
ATOM 3003 C CA . PHE B 1 36 ? 25.031 -8.625 11.023 1 20.92 36 PHE B CA 1
ATOM 3004 C C . PHE B 1 36 ? 26.078 -7.578 11.391 1 20.92 36 PHE B C 1
ATOM 3006 O O . PHE B 1 36 ? 25.734 -6.492 11.859 1 20.92 36 PHE B O 1
ATOM 3013 N N . ASP B 1 37 ? 27.375 -8.031 11.609 1 21.14 37 ASP B N 1
ATOM 3014 C CA . ASP B 1 37 ? 28.625 -7.309 11.812 1 21.14 37 ASP B CA 1
ATOM 3015 C C . ASP B 1 37 ? 28.828 -6.258 10.719 1 21.14 37 ASP B C 1
ATOM 3017 O O . ASP B 1 37 ? 28.172 -6.305 9.672 1 21.14 37 ASP B O 1
ATOM 3021 N N . GLY B 1 38 ? 30.047 -5.574 10.625 1 22.75 38 GLY B N 1
ATOM 3022 C CA . GLY B 1 38 ? 30.688 -4.305 10.312 1 22.75 38 GLY B CA 1
ATOM 3023 C C . GLY B 1 38 ? 30.859 -4.074 8.82 1 22.75 38 GLY B C 1
ATOM 3024 O O . GLY B 1 38 ? 31.812 -4.578 8.219 1 22.75 38 GLY B O 1
ATOM 3025 N N . LEU B 1 39 ? 29.969 -4.34 7.926 1 20.2 39 LEU B N 1
ATOM 3026 C CA . LEU B 1 39 ? 30.5 -4.25 6.57 1 20.2 39 LEU B CA 1
ATOM 3027 C C . LEU B 1 39 ? 30.891 -2.812 6.238 1 20.2 39 LEU B C 1
ATOM 3029 O O . LEU B 1 39 ? 30.141 -1.876 6.543 1 20.2 39 LEU B O 1
ATOM 3033 N N . LYS B 1 40 ? 32.219 -2.596 5.914 1 24.75 40 LYS B N 1
ATOM 3034 C CA . LYS B 1 40 ? 32.938 -1.398 5.469 1 24.75 40 LYS B CA 1
ATOM 3035 C C . LYS B 1 40 ? 32.312 -0.848 4.184 1 24.75 40 LYS B C 1
ATOM 3037 O O . LYS B 1 40 ? 32 -1.605 3.26 1 24.75 40 LYS B O 1
ATOM 3042 N N . LYS B 1 41 ? 31.953 0.413 4.188 1 26.58 41 LYS B N 1
ATOM 3043 C CA . LYS B 1 41 ? 31.312 1.245 3.172 1 26.58 41 LYS B CA 1
ATOM 3044 C C . LYS B 1 41 ? 32.156 1.304 1.902 1 26.58 41 LYS B C 1
ATOM 3046 O O . LYS B 1 41 ? 33.344 1.664 1.95 1 26.58 41 LYS B O 1
ATOM 3051 N N . PRO B 1 42 ? 31.797 0.509 0.749 1 23.81 42 PRO B N 1
ATOM 3052 C CA . PRO B 1 42 ? 32.656 0.623 -0.434 1 23.81 42 PRO B CA 1
ATOM 3053 C C . PRO B 1 42 ? 32.688 2.043 -0.994 1 23.81 42 PRO B C 1
ATOM 3055 O O . PRO B 1 42 ? 31.812 2.85 -0.714 1 23.81 42 PRO B O 1
ATOM 3058 N N . SER B 1 43 ? 33.906 2.363 -1.693 1 23.92 43 SER B N 1
ATOM 3059 C CA . SER B 1 43 ? 34.469 3.586 -2.26 1 23.92 43 SER B CA 1
ATOM 3060 C C . SER B 1 43 ? 33.562 4.141 -3.369 1 23.92 43 SER B C 1
ATOM 3062 O O . SER B 1 43 ? 32.875 3.387 -4.043 1 23.92 43 SER B O 1
ATOM 3064 N N . PRO B 1 44 ? 33.375 5.465 -3.426 1 26.5 44 PRO B N 1
ATOM 3065 C CA . PRO B 1 44 ? 32.531 6.41 -4.152 1 26.5 44 PRO B CA 1
ATOM 3066 C C . PRO B 1 44 ? 32.75 6.352 -5.664 1 26.5 44 PRO B C 1
ATOM 3068 O O . PRO B 1 44 ? 33.875 6.508 -6.141 1 26.5 44 PRO B O 1
ATOM 3071 N N . PHE B 1 45 ? 32.219 5.355 -6.41 1 25.95 45 PHE B N 1
ATOM 3072 C CA . PHE B 1 45 ? 32.438 5.359 -7.852 1 25.95 45 PHE B CA 1
ATOM 3073 C C . PHE B 1 45 ? 31.969 6.664 -8.477 1 25.95 45 PHE B C 1
ATOM 3075 O O . PHE B 1 45 ? 31.016 7.281 -7.984 1 25.95 45 PHE B O 1
ATOM 3082 N N . SER B 1 46 ? 32.844 7.359 -9.289 1 23.5 46 SER B N 1
ATOM 3083 C CA . SER B 1 46 ? 32.844 8.594 -10.062 1 23.5 46 SER B CA 1
ATOM 3084 C C . SER B 1 46 ? 31.797 8.586 -11.156 1 23.5 46 SER B C 1
ATOM 3086 O O . SER B 1 46 ? 31.844 7.75 -12.062 1 23.5 46 SER B O 1
ATOM 3088 N N . LEU B 1 47 ? 30.578 8.789 -10.859 1 22.95 47 LEU B N 1
ATOM 3089 C CA . LEU B 1 47 ? 29.484 8.773 -11.844 1 22.95 47 LEU B CA 1
ATOM 3090 C C . LEU B 1 47 ? 29.672 9.891 -12.867 1 22.95 47 LEU B C 1
ATOM 3092 O O . LEU B 1 47 ? 29.766 11.062 -12.5 1 22.95 47 LEU B O 1
ATOM 3096 N N . SER B 1 48 ? 30.281 9.516 -14.031 1 22.45 48 SER B N 1
ATOM 3097 C CA . SER B 1 48 ? 30.391 10.375 -15.203 1 22.45 48 SER B CA 1
ATOM 3098 C C . SER B 1 48 ? 29.016 10.891 -15.633 1 22.45 48 SER B C 1
ATOM 3100 O O . SER B 1 48 ? 28 10.219 -15.422 1 22.45 48 SER B O 1
ATOM 3102 N N . ASN B 1 49 ? 28.891 12.148 -15.992 1 23.38 49 ASN B N 1
ATOM 3103 C CA . ASN B 1 49 ? 27.906 13.203 -16.219 1 23.38 49 ASN B CA 1
ATOM 3104 C C . ASN B 1 49 ? 27.031 12.906 -17.438 1 23.38 49 ASN B C 1
ATOM 3106 O O . ASN B 1 49 ? 26.859 13.758 -18.297 1 23.38 49 ASN B O 1
ATOM 3110 N N . ARG B 1 50 ? 26.781 11.664 -17.922 1 22.23 50 ARG B N 1
ATOM 3111 C CA . ARG B 1 50 ? 26.141 11.68 -19.234 1 22.23 50 ARG B CA 1
ATOM 3112 C C . ARG B 1 50 ? 24.766 12.32 -19.156 1 22.23 50 ARG B C 1
ATOM 3114 O O . ARG B 1 50 ? 24.109 12.273 -18.109 1 22.23 50 ARG B O 1
ATOM 3121 N N . GLY B 1 51 ? 24.422 13.18 -20.047 1 22.69 51 GLY B N 1
ATOM 3122 C CA . GLY B 1 51 ? 23.344 14.094 -20.391 1 22.69 51 GLY B CA 1
ATOM 3123 C C . GLY B 1 51 ? 22 13.406 -20.469 1 22.69 51 GLY B C 1
ATOM 3124 O O . GLY B 1 51 ? 21.781 12.547 -21.328 1 22.69 51 GLY B O 1
ATOM 3125 N N . ILE B 1 52 ? 21.375 13.047 -19.328 1 22.81 52 ILE B N 1
ATOM 3126 C CA . ILE B 1 52 ? 20.219 12.164 -19.25 1 22.81 52 ILE B CA 1
ATOM 3127 C C . ILE B 1 52 ? 18.984 12.891 -19.766 1 22.81 52 ILE B C 1
ATOM 3129 O O . ILE B 1 52 ? 18.625 13.961 -19.266 1 22.81 52 ILE B O 1
ATOM 3133 N N . ARG B 1 53 ? 18.609 12.625 -21.078 1 22.42 53 ARG B N 1
ATOM 3134 C CA . ARG B 1 53 ? 17.438 13.078 -21.797 1 22.42 53 ARG B CA 1
ATOM 3135 C C . ARG B 1 53 ? 16.156 12.688 -21.062 1 22.42 53 ARG B C 1
ATOM 3137 O O . ARG B 1 53 ? 16.031 11.562 -20.578 1 22.42 53 ARG B O 1
ATOM 3144 N N . VAL B 1 54 ? 15.219 13.547 -20.641 1 23.55 54 VAL B N 1
ATOM 3145 C CA . VAL B 1 54 ? 14.039 13.633 -19.781 1 23.55 54 VAL B CA 1
ATOM 3146 C C . VAL B 1 54 ? 12.883 12.859 -20.422 1 23.55 54 VAL B C 1
ATOM 3148 O O . VAL B 1 54 ? 12.453 13.188 -21.531 1 23.55 54 VAL B O 1
ATOM 3151 N N . SER B 1 55 ? 12.914 11.484 -20.422 1 23.09 55 SER B N 1
ATOM 3152 C CA . SER B 1 55 ? 11.844 10.719 -21.047 1 23.09 55 SER B CA 1
ATOM 3153 C C . SER B 1 55 ? 10.484 11.07 -20.438 1 23.09 55 SER B C 1
ATOM 3155 O O . SER B 1 55 ? 10.414 11.539 -19.312 1 23.09 55 SER B O 1
ATOM 3157 N N . ARG B 1 56 ? 9.312 10.906 -21.234 1 25.84 56 ARG B N 1
ATOM 3158 C CA . ARG B 1 56 ? 7.883 11.203 -21.172 1 25.84 56 ARG B CA 1
ATOM 3159 C C . ARG B 1 56 ? 7.207 10.375 -20.078 1 25.84 56 ARG B C 1
ATOM 3161 O O . ARG B 1 56 ? 7.586 9.227 -19.844 1 25.84 56 ARG B O 1
ATOM 3168 N N . PRO B 1 57 ? 6.34 10.891 -19.25 1 27.97 57 PRO B N 1
ATOM 3169 C CA . PRO B 1 57 ? 5.605 10.289 -18.141 1 27.97 57 PRO B CA 1
ATOM 3170 C C . PRO B 1 57 ? 4.793 9.062 -18.547 1 27.97 57 PRO B C 1
ATOM 3172 O O . PRO B 1 57 ? 4.277 9.016 -19.672 1 27.97 57 PRO B O 1
ATOM 3175 N N . VAL B 1 58 ? 5.066 7.875 -18.094 1 27.39 58 VAL B N 1
ATOM 3176 C CA . VAL B 1 58 ? 4.344 6.621 -18.266 1 27.39 58 VAL B CA 1
ATOM 3177 C C . VAL B 1 58 ? 2.904 6.777 -17.797 1 27.39 58 VAL B C 1
ATOM 3179 O O . VAL B 1 58 ? 2.662 7.121 -16.641 1 27.39 58 VAL B O 1
ATOM 3182 N N . THR B 1 59 ? 1.901 6.977 -18.719 1 25.36 59 THR B N 1
ATOM 3183 C CA . THR B 1 59 ? 0.471 7.066 -18.438 1 25.36 59 THR B CA 1
ATOM 3184 C C . THR B 1 59 ? -0.114 5.684 -18.156 1 25.36 59 THR B C 1
ATOM 3186 O O . THR B 1 59 ? 0.042 4.766 -18.969 1 25.36 59 THR B O 1
ATOM 3189 N N . CYS B 1 60 ? -0.155 5.227 -17 1 24.78 60 CYS B N 1
ATOM 3190 C CA . CYS B 1 60 ? -0.833 3.975 -16.672 1 24.78 60 CYS B CA 1
ATOM 3191 C C . CYS B 1 60 ? -2.34 4.109 -16.859 1 24.78 60 CYS B C 1
ATOM 3193 O O . CYS B 1 60 ? -2.971 4.965 -16.234 1 24.78 60 CYS B O 1
ATOM 3195 N N . GLU B 1 61 ? -2.863 3.613 -17.906 1 25.86 61 GLU B N 1
ATOM 3196 C CA . GLU B 1 61 ? -4.301 3.582 -18.141 1 25.86 61 GLU B CA 1
ATOM 3197 C C . GLU B 1 61 ? -4.98 2.508 -17.297 1 25.86 61 GLU B C 1
ATOM 3199 O O . GLU B 1 61 ? -4.68 1.319 -17.438 1 25.86 61 GLU B O 1
ATOM 3204 N N . ALA B 1 62 ? -5.59 2.846 -16.141 1 29.05 62 ALA B N 1
ATOM 3205 C CA . ALA B 1 62 ? -6.402 1.921 -15.359 1 29.05 62 ALA B CA 1
ATOM 3206 C C . ALA B 1 62 ? -7.594 1.414 -16.172 1 29.05 62 ALA B C 1
ATOM 3208 O O . ALA B 1 62 ? -8.344 2.207 -16.75 1 29.05 62 ALA B O 1
ATOM 3209 N N . VAL B 1 63 ? -7.574 0.153 -16.531 1 26.47 63 VAL B N 1
ATOM 3210 C CA . VAL B 1 63 ? -8.734 -0.501 -17.125 1 26.47 63 VAL B CA 1
ATOM 3211 C C . VAL B 1 63 ? -9.883 -0.525 -16.125 1 26.47 63 VAL B C 1
ATOM 3213 O O . VAL B 1 63 ? -9.789 -1.166 -15.078 1 26.47 63 VAL B O 1
ATOM 3216 N N . SER B 1 64 ? -10.656 0.499 -15.938 1 28.12 64 SER B N 1
ATOM 3217 C CA . SER B 1 64 ? -11.82 0.597 -15.062 1 28.12 64 SER B CA 1
ATOM 3218 C C . SER B 1 64 ? -12.922 -0.362 -15.5 1 28.12 64 SER B C 1
ATOM 3220 O O . SER B 1 64 ? -13.273 -0.413 -16.688 1 28.12 64 SER B O 1
ATOM 3222 N N . VAL B 1 65 ? -13.18 -1.349 -14.742 1 28.98 65 VAL B N 1
ATOM 3223 C CA . VAL B 1 65 ? -14.453 -2.047 -14.867 1 28.98 65 VAL B CA 1
ATOM 3224 C C . VAL B 1 65 ? -15.602 -1.056 -14.703 1 28.98 65 VAL B C 1
ATOM 3226 O O . VAL B 1 65 ? -15.484 -0.076 -13.961 1 28.98 65 VAL B O 1
ATOM 3229 N N . THR B 1 66 ? -16.672 -1.021 -15.539 1 30.45 66 THR B N 1
ATOM 3230 C CA . THR B 1 66 ? -17.75 -0.065 -15.781 1 30.45 66 THR B CA 1
ATOM 3231 C C . THR B 1 66 ? -18.609 0.106 -14.531 1 30.45 66 THR B C 1
ATOM 3233 O O . THR B 1 66 ? -19.281 -0.833 -14.102 1 30.45 66 THR B O 1
ATOM 3236 N N . PRO B 1 67 ? -18.203 0.881 -13.508 1 32.88 67 PRO B N 1
ATOM 3237 C CA . PRO B 1 67 ? -19.125 0.978 -12.367 1 32.88 67 PRO B CA 1
ATOM 3238 C C . PRO B 1 67 ? -20.438 1.647 -12.727 1 32.88 67 PRO B C 1
ATOM 3240 O O . PRO B 1 67 ? -20.5 2.449 -13.664 1 32.88 67 PRO B O 1
ATOM 3243 N N . GLN B 1 68 ? -21.625 1.277 -12.094 1 30.78 68 GLN B N 1
ATOM 3244 C CA . GLN B 1 68 ? -23.016 1.662 -12.281 1 30.78 68 GLN B CA 1
ATOM 3245 C C . GLN B 1 68 ? -23.219 3.152 -12.023 1 30.78 68 GLN B C 1
ATOM 3247 O O . GLN B 1 68 ? -23.922 3.83 -12.766 1 30.78 68 GLN B O 1
ATOM 3252 N N . THR B 1 69 ? -23.266 3.68 -10.836 1 36.16 69 THR B N 1
ATOM 3253 C CA . THR B 1 69 ? -23.875 4.973 -10.555 1 36.16 69 THR B CA 1
ATOM 3254 C C . THR B 1 69 ? -22.969 6.113 -11 1 36.16 69 THR B C 1
ATOM 3256 O O . THR B 1 69 ? -22.062 6.516 -10.258 1 36.16 69 THR B O 1
ATOM 3259 N N . GLU B 1 70 ? -22.406 6.09 -12.242 1 40.12 70 GLU B N 1
ATOM 3260 C CA . GLU B 1 70 ? -21.297 6.91 -12.695 1 40.12 70 GLU B CA 1
ATOM 3261 C C . GLU B 1 70 ? -21.703 8.375 -12.828 1 40.12 70 GLU B C 1
ATOM 3263 O O . GLU B 1 70 ? -22.656 8.695 -13.539 1 40.12 70 GLU B O 1
ATOM 3268 N N . ILE B 1 71 ? -21.828 9.188 -11.828 1 43.78 71 ILE B N 1
ATOM 3269 C CA . ILE B 1 71 ? -21.719 10.562 -12.297 1 43.78 71 ILE B CA 1
ATOM 3270 C C . ILE B 1 71 ? -20.734 10.633 -13.461 1 43.78 71 ILE B C 1
ATOM 3272 O O . ILE B 1 71 ? -19.562 10.25 -13.32 1 43.78 71 ILE B O 1
ATOM 3276 N N . GLU B 1 72 ? -21.172 10.656 -14.734 1 55.12 72 GLU B N 1
ATOM 3277 C CA . GLU B 1 72 ? -20.484 10.703 -16.031 1 55.12 72 GLU B CA 1
ATOM 3278 C C . GLU B 1 72 ? -19.281 11.633 -15.984 1 55.12 72 GLU B C 1
ATOM 3280 O O . GLU B 1 72 ? -19.375 12.758 -15.477 1 55.12 72 GLU B O 1
ATOM 3285 N N . GLY B 1 73 ? -18.078 11.211 -15.977 1 71.44 73 GLY B N 1
ATOM 3286 C CA . GLY B 1 73 ? -16.906 12.023 -16.266 1 71.44 73 GLY B CA 1
ATOM 3287 C C . GLY B 1 73 ? -15.93 12.094 -15.102 1 71.44 73 GLY B C 1
ATOM 3288 O O . GLY B 1 73 ? -14.828 12.633 -15.242 1 71.44 73 GLY B O 1
ATOM 3289 N N . LEU B 1 74 ? -16.422 11.406 -13.859 1 90.38 74 LEU B N 1
ATOM 3290 C CA . LEU B 1 74 ? -15.492 11.539 -12.742 1 90.38 74 LEU B CA 1
ATOM 3291 C C . LEU B 1 74 ? -14.555 10.336 -12.664 1 90.38 74 LEU B C 1
ATOM 3293 O O . LEU B 1 74 ? -14.953 9.211 -12.984 1 90.38 74 LEU B O 1
ATOM 3297 N N . ASN B 1 75 ? -13.352 10.578 -12.406 1 95.56 75 ASN B N 1
ATOM 3298 C CA . ASN B 1 75 ? -12.359 9.531 -12.172 1 95.56 75 ASN B CA 1
ATOM 3299 C C . ASN B 1 75 ? -12.328 9.109 -10.703 1 95.56 75 ASN B C 1
ATOM 3301 O O . ASN B 1 75 ? -11.312 9.266 -10.023 1 95.56 75 ASN B O 1
ATOM 3305 N N . ILE B 1 76 ? -13.5 8.609 -10.195 1 97.75 76 ILE B N 1
ATOM 3306 C CA . ILE B 1 76 ? -13.68 8.117 -8.836 1 97.75 76 ILE B CA 1
ATOM 3307 C C . ILE B 1 76 ? -14.203 6.684 -8.875 1 97.75 76 ILE B C 1
ATOM 3309 O O . ILE B 1 76 ? -15.242 6.41 -9.484 1 97.75 76 ILE B O 1
ATOM 3313 N N . ALA B 1 77 ? -13.453 5.762 -8.273 1 97.88 77 ALA B N 1
ATOM 3314 C CA . ALA B 1 77 ? -13.883 4.367 -8.242 1 97.88 77 ALA B CA 1
ATOM 3315 C C . ALA B 1 77 ? -15.172 4.211 -7.445 1 97.88 77 ALA B C 1
ATOM 3317 O O . ALA B 1 77 ? -15.352 4.855 -6.41 1 97.88 77 ALA B O 1
ATOM 3318 N N . GLU B 1 78 ? -16.047 3.318 -7.875 1 96.69 78 GLU B N 1
ATOM 3319 C CA . GLU B 1 78 ? -17.297 3.068 -7.168 1 96.69 78 GLU B CA 1
ATOM 3320 C C . GLU B 1 78 ? -17.047 2.36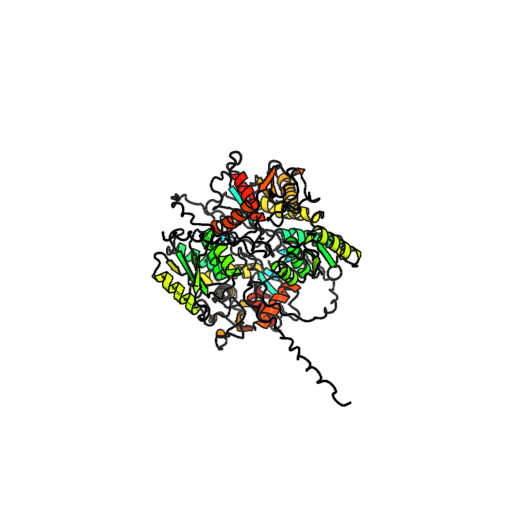3 -5.84 1 96.69 78 GLU B C 1
ATOM 3322 O O . GLU B 1 78 ? -17.781 2.588 -4.867 1 96.69 78 GLU B O 1
ATOM 3327 N N . ASP B 1 79 ? -16.125 1.455 -5.863 1 95.75 79 ASP B N 1
ATOM 3328 C CA . ASP B 1 79 ? -15.633 0.794 -4.66 1 95.75 79 ASP B CA 1
ATOM 3329 C C . ASP B 1 79 ? -14.172 0.389 -4.816 1 95.75 79 ASP B C 1
ATOM 3331 O O . ASP B 1 79 ? -13.609 0.476 -5.914 1 95.75 79 ASP B O 1
ATOM 3335 N N . VAL B 1 80 ? -13.594 -0.028 -3.768 1 96.5 80 VAL B N 1
ATOM 3336 C CA . VAL B 1 80 ? -12.148 -0.209 -3.713 1 96.5 80 VAL B CA 1
ATOM 3337 C C . VAL B 1 80 ? -11.734 -1.363 -4.621 1 96.5 80 VAL B C 1
ATOM 3339 O O . VAL B 1 80 ? -10.586 -1.442 -5.051 1 96.5 80 VAL B O 1
ATOM 3342 N N . THR B 1 81 ? -12.633 -2.322 -4.941 1 97.19 81 THR B N 1
ATOM 3343 C CA . THR B 1 81 ? -12.281 -3.467 -5.777 1 97.19 81 THR B CA 1
ATOM 3344 C C . THR B 1 81 ? -11.969 -3.02 -7.199 1 97.19 81 THR B C 1
ATOM 3346 O O . THR B 1 81 ? -11.258 -3.713 -7.93 1 97.19 81 THR B O 1
ATOM 3349 N N . GLN B 1 82 ? -12.438 -1.789 -7.57 1 97.25 82 GLN B N 1
ATOM 3350 C CA . GLN B 1 82 ? -12.195 -1.263 -8.906 1 97.25 82 GLN B CA 1
ATOM 3351 C C . GLN B 1 82 ? -10.766 -0.748 -9.047 1 97.25 82 GLN B C 1
ATOM 3353 O O . GLN B 1 82 ? -10.312 -0.441 -10.156 1 97.25 82 GLN B O 1
ATOM 3358 N N . LEU B 1 83 ? -10.094 -0.716 -7.941 1 97.5 83 LEU B N 1
ATOM 3359 C CA . LEU B 1 83 ? -8.742 -0.169 -7.949 1 97.5 83 LEU B CA 1
ATOM 3360 C C . LEU B 1 83 ? -7.707 -1.284 -8.031 1 97.5 83 LEU B C 1
ATOM 3362 O O . LEU B 1 83 ? -6.5 -1.02 -8.016 1 97.5 83 LEU B O 1
ATOM 3366 N N . ILE B 1 84 ? -8.148 -2.496 -8.148 1 98.06 84 ILE B N 1
ATOM 3367 C CA . ILE B 1 84 ? -7.25 -3.637 -8.289 1 98.06 84 ILE B CA 1
ATOM 3368 C C . ILE B 1 84 ? -6.656 -3.648 -9.695 1 98.06 84 ILE B C 1
ATOM 3370 O O . ILE B 1 84 ? -7.383 -3.533 -10.688 1 98.06 84 ILE B O 1
ATOM 3374 N N . GLY B 1 85 ? -5.332 -3.727 -9.781 1 97.31 85 GLY B N 1
ATOM 3375 C CA . GLY B 1 85 ? -4.645 -3.797 -11.062 1 97.31 85 GLY B CA 1
ATOM 3376 C C . GLY B 1 85 ? -4.016 -2.479 -11.469 1 97.31 85 GLY B C 1
ATOM 3377 O O . GLY B 1 85 ? -3.941 -1.544 -10.672 1 97.31 85 GLY B O 1
ATOM 3378 N N . LYS B 1 86 ? -3.357 -2.492 -12.625 1 97 86 LYS B N 1
ATOM 3379 C CA . LYS B 1 86 ? -2.641 -1.361 -13.211 1 97 86 LYS B CA 1
ATOM 3380 C C . LYS B 1 86 ? -1.548 -0.859 -12.273 1 97 86 LYS B C 1
ATOM 3382 O O . LYS B 1 86 ? -1.395 0.348 -12.078 1 97 86 LYS B O 1
ATOM 3387 N N . THR B 1 87 ? -0.966 -1.831 -11.648 1 97.31 87 THR B N 1
ATOM 3388 C CA . THR B 1 87 ? 0.17 -1.479 -10.805 1 97.31 87 THR B CA 1
ATOM 3389 C C . THR B 1 87 ? 1.363 -1.053 -11.656 1 97.31 87 THR B C 1
ATOM 3391 O O . THR B 1 87 ? 1.525 -1.518 -12.781 1 97.31 87 THR B O 1
ATOM 3394 N N . PRO B 1 88 ? 2.229 -0.191 -11.156 1 97.69 88 PRO B N 1
ATOM 3395 C CA . PRO B 1 88 ? 3.346 0.323 -11.953 1 97.69 88 PRO B CA 1
ATOM 3396 C C . PRO B 1 88 ? 4.531 -0.639 -11.992 1 97.69 88 PRO B C 1
ATOM 3398 O O . PRO B 1 88 ? 4.531 -1.655 -11.297 1 97.69 88 PRO B O 1
ATOM 3401 N N . MET B 1 89 ? 5.43 -0.38 -12.898 1 98.19 89 MET B N 1
ATOM 3402 C CA . MET B 1 89 ? 6.734 -1.037 -12.93 1 98.19 89 MET B CA 1
ATOM 3403 C C . MET B 1 89 ? 7.848 -0.052 -12.594 1 98.19 89 MET B C 1
ATOM 3405 O O . MET B 1 89 ? 7.734 1.143 -12.875 1 98.19 89 MET B O 1
ATOM 3409 N N . VAL B 1 90 ? 8.883 -0.559 -11.977 1 97.81 90 VAL B N 1
ATOM 3410 C CA . VAL B 1 90 ? 10.031 0.271 -11.617 1 97.81 90 VAL B CA 1
ATOM 3411 C C . VAL B 1 90 ? 11.328 -0.501 -11.852 1 97.81 90 VAL B C 1
ATOM 3413 O O . VAL B 1 90 ? 11.398 -1.701 -11.578 1 97.81 90 VAL B O 1
ATOM 3416 N N . TYR B 1 91 ? 12.328 0.172 -12.375 1 98 91 TYR B N 1
ATOM 3417 C CA . TYR B 1 91 ? 13.633 -0.457 -12.547 1 98 91 TYR B CA 1
ATOM 3418 C C . TYR B 1 91 ? 14.305 -0.684 -11.203 1 98 91 TYR B C 1
ATOM 3420 O O . TYR B 1 91 ? 14.203 0.149 -10.297 1 98 91 TYR B O 1
ATOM 3428 N N . LEU B 1 92 ? 14.961 -1.821 -11.07 1 97.69 92 LEU B N 1
ATOM 3429 C CA . LEU B 1 92 ? 15.898 -2.016 -9.969 1 97.69 92 LEU B CA 1
ATOM 3430 C C . LEU B 1 92 ? 17.281 -1.461 -10.328 1 97.69 92 LEU B C 1
ATOM 3432 O O . LEU B 1 92 ? 17.734 -1.622 -11.461 1 97.69 92 LEU B O 1
ATOM 3436 N N . ASN B 1 93 ? 17.938 -0.783 -9.336 1 96.06 93 ASN B N 1
ATOM 3437 C CA . ASN B 1 93 ? 19.172 -0.077 -9.625 1 96.06 93 ASN B CA 1
ATOM 3438 C C . ASN B 1 93 ? 20.281 -0.462 -8.648 1 96.06 93 ASN B C 1
ATOM 3440 O O . ASN B 1 93 ? 21.406 -0.743 -9.062 1 96.06 93 ASN B O 1
ATOM 3444 N N . GLY B 1 94 ? 19.922 -0.507 -7.457 1 95.56 94 GLY B N 1
ATOM 3445 C CA . GLY B 1 94 ? 20.922 -0.668 -6.418 1 95.56 94 GLY B CA 1
ATOM 3446 C C . GLY B 1 94 ? 21.406 -2.098 -6.273 1 95.56 94 GLY B C 1
ATOM 3447 O O . GLY B 1 94 ? 22.578 -2.334 -5.941 1 95.56 94 GLY B O 1
ATOM 3448 N N . VAL B 1 95 ? 20.578 -3.033 -6.633 1 97.38 95 VAL B N 1
ATOM 3449 C CA . VAL B 1 95 ? 20.875 -4.43 -6.332 1 97.38 95 VAL B CA 1
ATOM 3450 C C . VAL B 1 95 ? 21.344 -5.141 -7.602 1 97.38 95 VAL B C 1
ATOM 3452 O O . VAL B 1 95 ? 21.453 -6.371 -7.625 1 97.38 95 VAL B O 1
ATOM 3455 N N . VAL B 1 96 ? 21.703 -4.465 -8.648 1 98 96 VAL B N 1
ATOM 3456 C CA . VAL B 1 96 ? 21.875 -5.125 -9.938 1 98 96 VAL B CA 1
ATOM 3457 C C . VAL B 1 96 ? 23.344 -5.125 -10.328 1 98 96 VAL B C 1
ATOM 3459 O O . VAL B 1 96 ? 23.688 -5.145 -11.516 1 98 96 VAL B O 1
ATOM 3462 N N . GLU B 1 97 ? 24.188 -5.07 -9.367 1 97 97 GLU B N 1
ATOM 3463 C CA . GLU B 1 97 ? 25.609 -5.129 -9.695 1 97 97 GLU B CA 1
ATOM 3464 C C . GLU B 1 97 ? 25.953 -6.41 -10.453 1 97 97 GLU B C 1
ATOM 3466 O O . GLU B 1 97 ? 25.562 -7.504 -10.039 1 97 97 GLU B O 1
ATOM 3471 N N . GLY B 1 98 ? 26.641 -6.234 -11.578 1 98.06 98 GLY B N 1
ATOM 3472 C CA . GLY B 1 98 ? 27.078 -7.379 -12.367 1 98.06 98 GLY B CA 1
ATOM 3473 C C . GLY B 1 98 ? 26.062 -7.816 -13.398 1 98.06 98 GLY B C 1
ATOM 3474 O O . GLY B 1 98 ? 26.344 -8.688 -14.227 1 98.06 98 GLY B O 1
ATOM 3475 N N . CYS B 1 99 ? 24.922 -7.262 -13.336 1 98.5 99 CYS B N 1
ATOM 3476 C CA . CYS B 1 99 ? 23.875 -7.625 -14.297 1 98.5 99 CYS B CA 1
ATOM 3477 C C . CYS B 1 99 ? 24.156 -7 -15.664 1 98.5 99 CYS B C 1
ATOM 3479 O O . CYS B 1 99 ? 24.625 -5.863 -15.742 1 98.5 99 CYS B O 1
ATOM 3481 N N . VAL B 1 100 ? 23.859 -7.758 -16.688 1 98.56 100 VAL B N 1
ATOM 3482 C CA . VAL B 1 100 ? 24.047 -7.266 -18.047 1 98.56 100 VAL B CA 1
ATOM 3483 C C . VAL B 1 100 ? 22.688 -7.066 -18.703 1 98.56 100 VAL B C 1
ATOM 3485 O O . VAL B 1 100 ? 22.609 -6.617 -19.859 1 98.56 100 VAL B O 1
ATOM 3488 N N . ALA B 1 101 ? 21.609 -7.449 -18.094 1 98.62 101 ALA B N 1
ATOM 3489 C CA . ALA B 1 101 ? 20.219 -7.156 -18.469 1 98.62 101 ALA B CA 1
ATOM 3490 C C . ALA B 1 101 ? 19.594 -6.168 -17.5 1 98.62 101 ALA B C 1
ATOM 3492 O O . ALA B 1 101 ? 20.062 -6.012 -16.359 1 98.62 101 ALA B O 1
ATOM 3493 N N . ASN B 1 102 ? 18.578 -5.445 -17.969 1 98.25 102 ASN B N 1
ATOM 3494 C CA . ASN B 1 102 ? 17.812 -4.582 -17.094 1 98.25 102 ASN B CA 1
ATOM 3495 C C . ASN B 1 102 ? 16.719 -5.359 -16.359 1 98.25 102 ASN B C 1
ATOM 3497 O O . ASN B 1 102 ? 16.156 -6.32 -16.906 1 98.25 102 ASN B O 1
ATOM 3501 N N . ILE B 1 103 ? 16.453 -4.996 -15.172 1 98.69 103 ILE B N 1
ATOM 3502 C CA . ILE B 1 103 ? 15.406 -5.633 -14.391 1 98.69 103 ILE B CA 1
ATOM 3503 C C . ILE B 1 103 ? 14.352 -4.598 -14.008 1 98.69 103 ILE B C 1
ATOM 3505 O O . ILE B 1 103 ? 14.68 -3.541 -13.461 1 98.69 103 ILE B O 1
ATOM 3509 N N . ALA B 1 104 ? 13.125 -4.867 -14.336 1 98.62 104 ALA B N 1
ATOM 3510 C CA . ALA B 1 104 ? 11.992 -4.043 -13.93 1 98.62 104 ALA B CA 1
ATOM 3511 C C . ALA B 1 104 ? 11.023 -4.84 -13.047 1 98.62 104 ALA B C 1
ATOM 3513 O O . ALA B 1 104 ? 10.625 -5.953 -13.406 1 98.62 104 ALA B O 1
ATOM 3514 N N . ALA B 1 105 ? 10.68 -4.281 -11.922 1 98.25 105 ALA B N 1
ATOM 3515 C CA . ALA B 1 105 ? 9.758 -4.93 -10.992 1 98.25 105 ALA B CA 1
ATOM 3516 C C . ALA B 1 105 ? 8.328 -4.445 -11.203 1 98.25 105 ALA B C 1
ATOM 3518 O O . ALA B 1 105 ? 8.078 -3.24 -11.305 1 98.25 105 ALA B O 1
ATOM 3519 N N . LYS B 1 106 ? 7.391 -5.391 -11.438 1 98.31 106 LYS B N 1
ATOM 3520 C CA . LYS B 1 106 ? 5.965 -5.098 -11.344 1 98.31 106 LYS B CA 1
ATOM 3521 C C . LYS B 1 106 ? 5.535 -4.938 -9.883 1 98.31 106 LYS B C 1
ATOM 3523 O O . LYS B 1 106 ? 5.547 -5.906 -9.117 1 98.31 106 LYS B O 1
ATOM 3528 N N . LEU B 1 107 ? 5.121 -3.727 -9.438 1 97 107 LEU B N 1
ATOM 3529 C CA . LEU B 1 107 ? 4.98 -3.395 -8.023 1 97 107 LEU B CA 1
ATOM 3530 C C . LEU B 1 107 ? 3.57 -3.695 -7.527 1 97 107 LEU B C 1
ATOM 3532 O O . LEU B 1 107 ? 2.793 -2.775 -7.258 1 97 107 LEU B O 1
ATOM 3536 N N . GLU B 1 108 ? 3.348 -4.93 -7.219 1 96.81 108 GLU B N 1
ATOM 3537 C CA . GLU B 1 108 ? 2.051 -5.371 -6.715 1 96.81 108 GLU B CA 1
ATOM 3538 C C . GLU B 1 108 ? 1.837 -4.922 -5.273 1 96.81 108 GLU B C 1
ATOM 3540 O O . GLU B 1 108 ? 0.738 -5.059 -4.73 1 96.81 108 GLU B O 1
ATOM 3545 N N . ILE B 1 109 ? 2.85 -4.301 -4.648 1 94 109 ILE B N 1
ATOM 3546 C CA . ILE B 1 109 ? 2.709 -3.705 -3.326 1 94 109 ILE B CA 1
ATOM 3547 C C . ILE B 1 109 ? 1.758 -2.512 -3.398 1 94 109 ILE B C 1
ATOM 3549 O O . ILE B 1 109 ? 1.285 -2.023 -2.367 1 94 109 ILE B O 1
ATOM 3553 N N . MET B 1 110 ? 1.52 -2.076 -4.582 1 94.88 110 MET B N 1
ATOM 3554 C CA . MET B 1 110 ? 0.661 -0.905 -4.746 1 94.88 110 MET B CA 1
ATOM 3555 C C . MET B 1 110 ? -0.761 -1.32 -5.109 1 94.88 110 MET B C 1
ATOM 3557 O O . MET B 1 110 ? -1.536 -0.512 -5.625 1 94.88 110 MET B O 1
ATOM 3561 N N . GLU B 1 111 ? -1.104 -2.576 -4.887 1 95.88 111 GLU B N 1
ATOM 3562 C CA . GLU B 1 111 ? -2.498 -3.006 -4.809 1 95.88 111 GLU B CA 1
ATOM 3563 C C . GLU B 1 111 ? -3.172 -2.467 -3.551 1 95.88 111 GLU B C 1
ATOM 3565 O O . GLU B 1 111 ? -2.498 -2.088 -2.592 1 95.88 111 GLU B O 1
ATOM 3570 N N . PRO B 1 112 ? -4.52 -2.451 -3.498 1 94.62 112 PRO B N 1
ATOM 3571 C CA . PRO B 1 112 ? -5.215 -1.929 -2.32 1 94.62 112 PRO B CA 1
ATOM 3572 C C . PRO B 1 112 ? -4.762 -2.592 -1.023 1 94.62 112 PRO B C 1
ATOM 3574 O O . PRO B 1 112 ? -4.637 -1.924 0.006 1 94.62 112 PRO B O 1
ATOM 3577 N N . CYS B 1 113 ? -4.504 -3.869 -1.096 1 93.81 113 CYS B N 1
ATOM 3578 C CA . CYS B 1 113 ? -4.027 -4.562 0.094 1 93.81 113 CYS B CA 1
ATOM 3579 C C . CYS B 1 113 ? -2.594 -5.047 -0.096 1 93.81 113 CYS B C 1
ATOM 3581 O O . CYS B 1 113 ? -2.178 -6.027 0.522 1 93.81 113 CYS B O 1
ATOM 3583 N N . CYS B 1 114 ? -1.883 -4.496 -1.091 1 93.31 114 CYS B N 1
ATOM 3584 C CA . CYS B 1 114 ? -0.432 -4.5 -1.24 1 93.31 114 CYS B CA 1
ATOM 3585 C C . CYS B 1 114 ? 0.065 -5.871 -1.69 1 93.31 114 CYS B C 1
ATOM 3587 O O . CYS B 1 114 ? 1.173 -6.277 -1.339 1 93.31 114 CYS B O 1
ATOM 3589 N N . SER B 1 115 ? -0.792 -6.633 -2.387 1 95 115 SER B N 1
ATOM 3590 C CA . SER B 1 115 ? -0.298 -7.918 -2.869 1 95 115 SER B CA 1
ATOM 3591 C C . SER B 1 115 ? -1.001 -8.336 -4.156 1 95 115 SER B C 1
ATOM 3593 O O . SER B 1 115 ? -2.115 -7.887 -4.434 1 95 115 SER B O 1
ATOM 3595 N N . VAL B 1 116 ? -0.355 -9.211 -4.836 1 96.56 116 VAL B N 1
ATOM 3596 C CA . VAL B 1 116 ? -0.86 -9.758 -6.09 1 96.56 116 VAL B CA 1
ATOM 3597 C C . VAL B 1 116 ? -2.133 -10.555 -5.832 1 96.56 116 VAL B C 1
ATOM 3599 O O . VAL B 1 116 ? -2.938 -10.773 -6.742 1 96.56 116 VAL B O 1
ATOM 3602 N N . LYS B 1 117 ? -2.357 -10.914 -4.559 1 97.38 117 LYS B N 1
ATOM 3603 C CA . LYS B 1 117 ? -3.484 -11.781 -4.234 1 97.38 117 LYS B CA 1
ATOM 3604 C C . LYS B 1 117 ? -4.801 -11.008 -4.254 1 97.38 117 LYS B C 1
ATOM 3606 O O . LYS B 1 117 ? -5.875 -11.609 -4.312 1 97.38 117 LYS B O 1
ATOM 3611 N N . ASP B 1 118 ? -4.703 -9.672 -4.227 1 97.69 118 ASP B N 1
ATOM 3612 C CA . ASP B 1 118 ? -5.906 -8.883 -4.465 1 97.69 118 ASP B CA 1
ATOM 3613 C C . ASP B 1 118 ? -6.559 -9.258 -5.793 1 97.69 118 ASP B C 1
ATOM 3615 O O . ASP B 1 118 ? -7.785 -9.352 -5.887 1 97.69 118 ASP B O 1
ATOM 3619 N N . ARG B 1 119 ? -5.723 -9.531 -6.781 1 98.44 119 ARG B N 1
ATOM 3620 C CA . ARG B 1 119 ? -6.207 -9.844 -8.117 1 98.44 119 ARG B CA 1
ATOM 3621 C C . ARG B 1 119 ? -6.992 -11.156 -8.125 1 98.44 119 ARG B C 1
ATOM 3623 O O . ARG B 1 119 ? -8.102 -11.211 -8.648 1 98.44 119 ARG B O 1
ATOM 3630 N N . ILE B 1 120 ? -6.441 -12.164 -7.527 1 98.38 120 ILE B N 1
ATOM 3631 C CA . ILE B 1 120 ? -7.094 -13.461 -7.633 1 98.38 120 ILE B CA 1
ATOM 3632 C C . ILE B 1 120 ? -8.32 -13.5 -6.723 1 98.38 120 ILE B C 1
ATOM 3634 O O . ILE B 1 120 ? -9.32 -14.141 -7.043 1 98.38 120 ILE B O 1
ATOM 3638 N N . GLY B 1 121 ? -8.211 -12.828 -5.539 1 98.31 121 GLY B N 1
ATOM 3639 C CA . GLY B 1 121 ? -9.414 -12.703 -4.727 1 98.31 121 GLY B CA 1
ATOM 3640 C C . GLY B 1 121 ? -10.578 -12.094 -5.48 1 98.31 121 GLY B C 1
ATOM 3641 O O . GLY B 1 121 ? -11.68 -12.648 -5.473 1 98.31 121 GLY B O 1
ATOM 3642 N N . PHE B 1 122 ? -10.312 -11.023 -6.156 1 98.75 122 PHE B N 1
ATOM 3643 C CA . PHE B 1 122 ? -11.336 -10.336 -6.938 1 98.75 122 PHE B CA 1
ATOM 3644 C C . PHE B 1 122 ? -11.852 -11.234 -8.055 1 98.75 122 PHE B C 1
ATOM 3646 O O . PHE B 1 122 ? -13.062 -11.352 -8.25 1 98.75 122 PHE B O 1
ATOM 3653 N N . SER B 1 123 ? -10.984 -11.859 -8.773 1 98.88 123 SER B N 1
ATOM 3654 C CA . SER B 1 123 ? -11.32 -12.68 -9.93 1 98.88 123 SER B CA 1
ATOM 3655 C C . SER B 1 123 ? -12.18 -13.875 -9.531 1 98.88 123 SER B C 1
ATOM 3657 O O . SER B 1 123 ? -13.203 -14.148 -10.156 1 98.88 123 SER B O 1
ATOM 3659 N N . MET B 1 124 ? -11.789 -14.586 -8.477 1 98.88 124 MET B N 1
ATOM 3660 C CA . MET B 1 124 ? -12.492 -15.805 -8.078 1 98.88 124 MET B CA 1
ATOM 3661 C C . MET B 1 124 ? -13.891 -15.477 -7.555 1 98.88 124 MET B C 1
ATOM 3663 O O . MET B 1 124 ? -14.859 -16.156 -7.887 1 98.88 124 MET B O 1
ATOM 3667 N N . ILE B 1 125 ? -14.008 -14.406 -6.793 1 98.75 125 ILE B N 1
ATOM 3668 C CA . ILE B 1 125 ? -15.305 -14.008 -6.266 1 98.75 125 ILE B CA 1
ATOM 3669 C C . ILE B 1 125 ? -16.188 -13.492 -7.402 1 98.75 125 ILE B C 1
ATOM 3671 O O . ILE B 1 125 ? -17.359 -13.883 -7.523 1 98.75 125 ILE B O 1
ATOM 3675 N N . SER B 1 126 ? -15.664 -12.641 -8.281 1 98.56 126 SER B N 1
ATOM 3676 C CA . SER B 1 126 ? -16.422 -12.094 -9.406 1 98.56 126 SER B CA 1
ATOM 3677 C C . SER B 1 126 ? -16.906 -13.211 -10.336 1 98.56 126 SER B C 1
ATOM 3679 O O . SER B 1 126 ? -18.047 -13.18 -10.812 1 98.56 126 SER B O 1
ATOM 3681 N N . ASP B 1 127 ? -16 -14.133 -10.641 1 98.75 127 ASP B N 1
ATOM 3682 C CA . ASP B 1 127 ? -16.359 -15.266 -11.5 1 98.75 127 ASP B CA 1
ATOM 3683 C C . ASP B 1 127 ? -17.516 -16.062 -10.906 1 98.75 127 ASP B C 1
ATOM 3685 O O . ASP B 1 127 ? -18.453 -16.422 -11.609 1 98.75 127 ASP B O 1
ATOM 3689 N N . ALA B 1 128 ? -17.438 -16.344 -9.602 1 98.75 128 ALA B N 1
ATOM 3690 C CA . ALA B 1 128 ? -18.5 -17.078 -8.922 1 98.75 128 ALA B CA 1
ATOM 3691 C C . ALA B 1 128 ? -19.812 -16.297 -8.961 1 98.75 128 ALA B C 1
ATOM 3693 O O . ALA B 1 128 ? -20.875 -16.891 -9.141 1 98.75 128 ALA B O 1
ATOM 3694 N N . GLU B 1 129 ? -19.75 -14.953 -8.789 1 98.56 129 GLU B N 1
ATOM 3695 C CA . GLU B 1 129 ? -20.938 -14.109 -8.898 1 98.56 129 GLU B CA 1
ATOM 3696 C C . GLU B 1 129 ? -21.547 -14.18 -10.289 1 98.56 129 GLU B C 1
ATOM 3698 O O . GLU B 1 129 ? -22.75 -14.367 -10.438 1 98.56 129 GLU B O 1
ATOM 3703 N N . GLN B 1 130 ? -20.719 -14.062 -11.25 1 98.31 130 GLN B N 1
ATOM 3704 C CA . GLN B 1 130 ? -21.172 -14.047 -12.641 1 98.31 130 GLN B CA 1
ATOM 3705 C C . GLN B 1 130 ? -21.844 -15.367 -13.016 1 98.31 130 GLN B C 1
ATOM 3707 O O . GLN B 1 130 ? -22.781 -15.383 -13.797 1 98.31 130 GLN B O 1
ATOM 3712 N N . LYS B 1 131 ? -21.391 -16.438 -12.43 1 98.31 131 LYS B N 1
ATOM 3713 C CA . LYS B 1 131 ? -21.938 -17.75 -12.719 1 98.31 131 LYS B CA 1
ATOM 3714 C C . LYS B 1 131 ? -23.141 -18.062 -11.844 1 98.31 131 LYS B C 1
ATOM 3716 O O . LYS B 1 131 ? -23.734 -19.141 -11.945 1 98.31 131 LYS B O 1
ATOM 3721 N N . GLY B 1 132 ? -23.453 -17.156 -10.914 1 98.06 132 GLY B N 1
ATOM 3722 C CA . GLY B 1 132 ? -24.609 -17.312 -10.055 1 98.06 132 GLY B CA 1
ATOM 3723 C C . GLY B 1 132 ? -24.375 -18.297 -8.914 1 98.06 132 GLY B C 1
ATOM 3724 O O . GLY B 1 132 ? -25.328 -18.766 -8.297 1 98.06 132 GLY B O 1
ATOM 3725 N N . LEU B 1 133 ? -23.141 -18.594 -8.609 1 98.38 133 LEU B N 1
ATOM 3726 C CA . LEU B 1 133 ? -22.828 -19.578 -7.578 1 98.38 133 LEU B CA 1
ATOM 3727 C C . LEU B 1 133 ? -22.891 -18.953 -6.191 1 98.38 133 LEU B C 1
ATOM 3729 O O . LEU B 1 133 ? -23.062 -19.656 -5.195 1 98.38 133 LEU B O 1
ATOM 3733 N N . ILE B 1 134 ? -22.703 -17.562 -6.148 1 98.56 134 ILE B N 1
ATOM 3734 C CA . ILE B 1 134 ? -22.75 -16.875 -4.863 1 98.56 134 ILE B CA 1
ATOM 3735 C C . ILE B 1 134 ? -23.516 -15.555 -5.016 1 98.56 134 ILE B C 1
ATOM 3737 O O . ILE B 1 134 ? -23.625 -15.016 -6.121 1 98.56 134 ILE B O 1
ATOM 3741 N N . THR B 1 135 ? -24.031 -15.117 -3.908 1 98 135 THR B N 1
ATOM 3742 C CA . THR B 1 135 ? -24.766 -13.859 -3.799 1 98 135 THR B CA 1
ATOM 3743 C C . THR B 1 135 ? -24.422 -13.141 -2.5 1 98 135 THR B C 1
ATOM 3745 O O . THR B 1 135 ? -24.453 -13.734 -1.423 1 98 135 THR B O 1
ATOM 3748 N N . PRO B 1 136 ? -24.047 -11.836 -2.648 1 96.19 136 PRO B N 1
ATOM 3749 C CA . PRO B 1 136 ? -23.766 -11.078 -1.431 1 96.19 136 PRO B CA 1
ATOM 3750 C C . PRO B 1 136 ? -24.906 -11.117 -0.419 1 96.19 136 PRO B C 1
ATOM 3752 O O . PRO B 1 136 ? -26.078 -11.07 -0.804 1 96.19 136 PRO B O 1
ATOM 3755 N N . GLY B 1 137 ? -24.531 -11.18 0.859 1 95 137 GLY B N 1
ATOM 3756 C CA . GLY B 1 137 ? -25.531 -11.203 1.916 1 95 137 GLY B CA 1
ATOM 3757 C C . GLY B 1 137 ? -26.172 -12.562 2.104 1 95 137 GLY B C 1
ATOM 3758 O O . GLY B 1 137 ? -26.859 -12.805 3.102 1 95 137 GLY B O 1
ATOM 3759 N N . LYS B 1 138 ? -25.953 -13.438 1.246 1 97 138 LYS B N 1
ATOM 3760 C CA . LYS B 1 138 ? -26.578 -14.75 1.31 1 97 138 LYS B CA 1
ATOM 3761 C C . LYS B 1 138 ? -25.531 -15.859 1.422 1 97 138 LYS B C 1
ATOM 3763 O O . LYS B 1 138 ? -25.672 -16.766 2.254 1 97 138 LYS B O 1
ATOM 3768 N N . SER B 1 139 ? -24.625 -15.789 0.563 1 98.38 139 SER B N 1
ATOM 3769 C CA . SER B 1 139 ? -23.609 -16.828 0.514 1 98.38 139 SER B CA 1
ATOM 3770 C C . SER B 1 139 ? -22.5 -16.578 1.525 1 98.38 139 SER B C 1
ATOM 3772 O O . SER B 1 139 ? -22.219 -15.422 1.869 1 98.38 139 SER B O 1
ATOM 3774 N N . ILE B 1 140 ? -21.906 -17.672 1.971 1 98.62 140 ILE B N 1
ATOM 3775 C CA . ILE B 1 140 ? -20.766 -17.625 2.875 1 98.62 140 ILE B CA 1
ATOM 3776 C C . ILE B 1 140 ? -19.531 -18.172 2.17 1 98.62 140 ILE B C 1
ATOM 3778 O O . ILE B 1 140 ? -19.516 -19.312 1.706 1 98.62 140 ILE B O 1
ATOM 3782 N N . LEU B 1 141 ? -18.516 -17.375 2.062 1 98.88 141 LEU B N 1
ATOM 3783 C CA . LEU B 1 141 ? -17.266 -17.828 1.453 1 98.88 141 LEU B CA 1
ATOM 3784 C C . LEU B 1 141 ? -16.391 -18.562 2.469 1 98.88 141 LEU B C 1
ATOM 3786 O O . LEU B 1 141 ? -16.312 -18.156 3.629 1 98.88 141 LEU B O 1
ATOM 3790 N N . VAL B 1 142 ? -15.781 -19.656 2.059 1 98.81 142 VAL B N 1
ATOM 3791 C CA . VAL B 1 142 ? -14.898 -20.469 2.9 1 98.81 142 VAL B CA 1
ATOM 3792 C C . VAL B 1 142 ? -13.586 -20.734 2.17 1 98.81 142 VAL B C 1
ATOM 3794 O O . VAL B 1 142 ? -13.586 -21.062 0.982 1 98.81 142 VAL B O 1
ATOM 3797 N N . GLU B 1 143 ? -12.5 -20.531 2.812 1 98.75 143 GLU B N 1
ATOM 3798 C CA . GLU B 1 143 ? -11.211 -20.781 2.184 1 98.75 143 GLU B CA 1
ATOM 3799 C C . GLU B 1 143 ? -10.148 -21.141 3.225 1 98.75 143 GLU B C 1
ATOM 3801 O O . GLU B 1 143 ? -10.008 -20.438 4.234 1 98.75 143 GLU B O 1
ATOM 3806 N N . PRO B 1 144 ? -9.398 -22.266 3.041 1 97.81 144 PRO B N 1
ATOM 3807 C CA . PRO B 1 144 ? -8.227 -22.531 3.879 1 97.81 144 PRO B CA 1
ATOM 3808 C C . PRO B 1 144 ? -7.004 -21.719 3.461 1 97.81 144 PRO B C 1
ATOM 3810 O O . PRO B 1 144 ? -6.363 -22.031 2.453 1 97.81 144 PRO B O 1
ATOM 3813 N N . THR B 1 145 ? -6.691 -20.656 4.156 1 94.94 145 THR B N 1
ATOM 3814 C CA . THR B 1 145 ? -5.562 -19.781 3.85 1 94.94 145 THR B CA 1
ATOM 3815 C C . THR B 1 145 ? -5.258 -18.859 5.027 1 94.94 145 THR B C 1
ATOM 3817 O O . THR B 1 145 ? -6.148 -18.531 5.812 1 94.94 145 THR B O 1
ATOM 3820 N N . SER B 1 146 ? -4.023 -18.516 5.195 1 86.56 146 SER B N 1
ATOM 3821 C CA . SER B 1 146 ? -3.625 -17.625 6.289 1 86.56 146 SER B CA 1
ATOM 3822 C C . SER B 1 146 ? -2.777 -16.469 5.777 1 86.56 146 SER B C 1
ATOM 3824 O O . SER B 1 146 ? -2.387 -15.586 6.555 1 86.56 146 SER B O 1
ATOM 3826 N N . GLY B 1 147 ? -2.498 -16.391 4.539 1 89.75 147 GLY B N 1
ATOM 3827 C CA . GLY B 1 147 ? -1.562 -15.422 4.008 1 89.75 147 GLY B CA 1
ATOM 3828 C C . GLY B 1 147 ? -2.234 -14.328 3.203 1 89.75 147 GLY B C 1
ATOM 3829 O O . 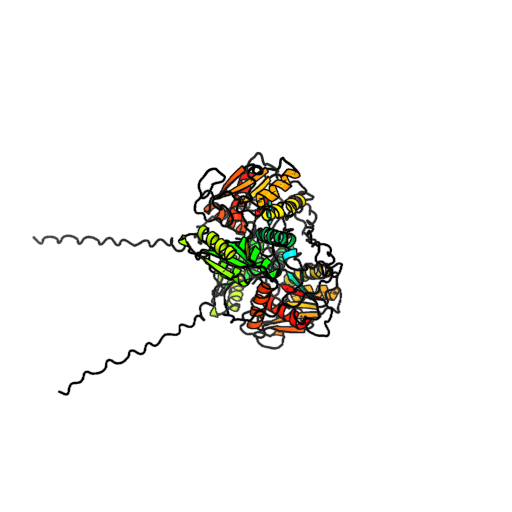GLY B 1 147 ? -3.326 -13.867 3.551 1 89.75 147 GLY B O 1
ATOM 3830 N N . ASN B 1 148 ? -1.542 -13.898 2.184 1 93.75 148 ASN B N 1
ATOM 3831 C CA . ASN B 1 148 ? -1.975 -12.766 1.37 1 93.75 148 ASN B CA 1
ATOM 3832 C C . ASN B 1 148 ? -3.281 -13.07 0.6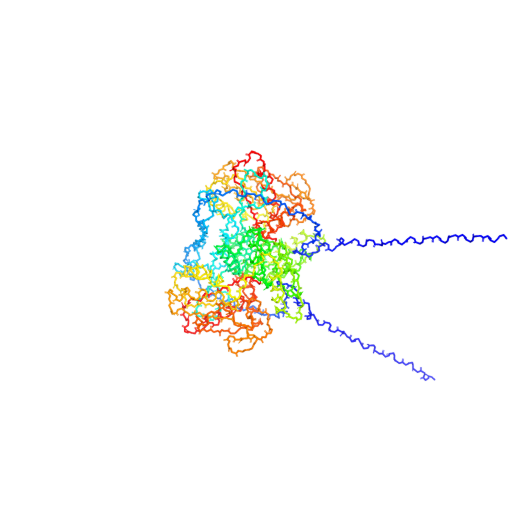41 1 93.75 148 ASN B C 1
ATOM 3834 O O . ASN B 1 148 ? -4.09 -12.172 0.407 1 93.75 148 ASN B O 1
ATOM 3838 N N . THR B 1 149 ? -3.506 -14.344 0.316 1 96.38 149 THR B N 1
ATOM 3839 C CA . THR B 1 149 ? -4.793 -14.688 -0.28 1 96.38 149 THR B CA 1
ATOM 3840 C C . THR B 1 149 ? -5.934 -14.398 0.695 1 96.38 149 THR B C 1
ATOM 3842 O O . THR B 1 149 ? -6.973 -13.867 0.303 1 96.38 149 THR B O 1
ATOM 3845 N N . GLY B 1 150 ? -5.719 -14.805 1.938 1 96.88 150 GLY B N 1
ATOM 3846 C CA . GLY B 1 150 ? -6.711 -14.508 2.957 1 96.88 150 GLY B CA 1
ATOM 3847 C C . GLY B 1 150 ? -7.027 -13.031 3.072 1 96.88 150 GLY B C 1
ATOM 3848 O O . GLY B 1 150 ? -8.195 -12.641 3.143 1 96.88 150 GLY B O 1
ATOM 3849 N N . ILE B 1 151 ? -6.023 -12.234 3.043 1 96.19 151 ILE B N 1
ATOM 3850 C CA . ILE B 1 151 ? -6.199 -10.789 3.143 1 96.19 151 ILE B CA 1
ATOM 3851 C C . ILE B 1 151 ? -6.945 -10.273 1.914 1 96.19 151 ILE B C 1
ATOM 3853 O O . ILE B 1 151 ? -7.887 -9.492 2.037 1 96.19 151 ILE B O 1
ATOM 3857 N N . GLY B 1 152 ? -6.551 -10.75 0.734 1 97.19 152 GLY B N 1
ATOM 3858 C CA . GLY B 1 152 ? -7.238 -10.383 -0.493 1 97.19 152 GLY B CA 1
ATOM 3859 C C . GLY B 1 152 ? -8.711 -10.734 -0.479 1 97.19 152 GLY B C 1
ATOM 3860 O O . GLY B 1 152 ? -9.555 -9.906 -0.825 1 97.19 152 GLY B O 1
ATOM 3861 N N . LEU B 1 153 ? -9.008 -11.891 0 1 98.44 153 LEU B N 1
ATOM 3862 C CA . LEU B 1 153 ? -10.398 -12.328 0.081 1 98.44 153 LEU B CA 1
ATOM 3863 C C . LEU B 1 153 ? -11.164 -11.508 1.115 1 98.44 153 LEU B C 1
ATOM 3865 O O . LEU B 1 153 ? -12.32 -11.148 0.894 1 98.44 153 LEU B O 1
ATOM 3869 N N . ALA B 1 154 ? -10.523 -11.219 2.199 1 97.81 154 ALA B N 1
ATOM 3870 C CA . ALA B 1 154 ? -11.18 -10.523 3.303 1 97.81 154 ALA B CA 1
ATOM 3871 C C . ALA B 1 154 ? -11.602 -9.117 2.893 1 97.81 154 ALA B C 1
ATOM 3873 O O . ALA B 1 154 ? -12.727 -8.688 3.162 1 97.81 154 ALA B O 1
ATOM 3874 N N . PHE B 1 155 ? -10.734 -8.297 2.242 1 95.75 155 PHE B N 1
ATOM 3875 C CA . PHE B 1 155 ? -11.117 -6.934 1.908 1 95.75 155 PHE B CA 1
ATOM 3876 C C . PHE B 1 155 ? -12.188 -6.922 0.823 1 95.75 155 PHE B C 1
ATOM 3878 O O . PHE B 1 155 ? -13.078 -6.07 0.835 1 95.75 155 PHE B O 1
ATOM 3885 N N . ILE B 1 156 ? -12.125 -7.957 -0.109 1 97.56 156 ILE B N 1
ATOM 3886 C CA . ILE B 1 156 ? -13.141 -8.023 -1.155 1 97.56 156 ILE B CA 1
ATOM 3887 C C . ILE B 1 156 ? -14.484 -8.43 -0.549 1 97.56 156 ILE B C 1
ATOM 3889 O O . ILE B 1 156 ? -15.523 -7.867 -0.891 1 97.56 156 ILE B O 1
ATOM 3893 N N . ALA B 1 157 ? -14.438 -9.438 0.318 1 97.88 157 ALA B N 1
ATOM 3894 C CA . ALA B 1 157 ? -15.656 -9.867 0.994 1 97.88 157 ALA B CA 1
ATOM 3895 C C . ALA B 1 157 ? -16.297 -8.711 1.762 1 97.88 157 ALA B C 1
ATOM 3897 O O . ALA B 1 157 ? -17.516 -8.5 1.689 1 97.88 157 ALA B O 1
ATOM 3898 N N . ALA B 1 158 ? -15.477 -7.98 2.475 1 96.12 158 ALA B N 1
ATOM 3899 C CA . ALA B 1 158 ? -15.961 -6.816 3.215 1 96.12 158 ALA B CA 1
ATOM 3900 C C . ALA B 1 158 ? -16.578 -5.789 2.275 1 96.12 158 ALA B C 1
ATOM 3902 O O . ALA B 1 158 ? -17.688 -5.293 2.527 1 96.12 158 ALA B O 1
ATOM 3903 N N . SER B 1 159 ? -15.945 -5.512 1.217 1 95.69 159 SER B N 1
ATOM 3904 C CA . SER B 1 159 ? -16.391 -4.504 0.258 1 95.69 159 SER B CA 1
ATOM 3905 C C . SER B 1 159 ? -17.703 -4.91 -0.405 1 95.69 159 SER B C 1
ATOM 3907 O O . SER B 1 159 ? -18.562 -4.062 -0.667 1 95.69 159 SER B O 1
ATOM 3909 N N . LYS B 1 160 ? -17.875 -6.238 -0.606 1 95.94 160 LYS B N 1
ATOM 3910 C CA . LYS B 1 160 ? -19.016 -6.707 -1.381 1 95.94 160 LYS B CA 1
ATOM 3911 C C . LYS B 1 160 ? -20.141 -7.203 -0.467 1 95.94 160 LYS B C 1
ATOM 3913 O O . LYS B 1 160 ? -21.219 -7.543 -0.936 1 95.94 160 LYS B O 1
ATOM 3918 N N . GLY B 1 161 ? -19.844 -7.312 0.771 1 95.06 161 GLY B N 1
ATOM 3919 C CA . GLY B 1 161 ? -20.875 -7.703 1.716 1 95.06 161 GLY B CA 1
ATOM 3920 C C . GLY B 1 161 ? -21 -9.203 1.874 1 95.06 161 GLY B C 1
ATOM 3921 O O . GLY B 1 161 ? -22.109 -9.734 2.004 1 95.06 161 GLY B O 1
ATOM 3922 N N . TYR B 1 162 ? -19.906 -9.953 1.761 1 97.81 162 TYR B N 1
ATOM 3923 C CA . TYR B 1 162 ? -19.891 -11.391 1.993 1 97.81 162 TYR B CA 1
ATOM 3924 C C . TYR B 1 162 ? -19.406 -11.711 3.4 1 97.81 162 TYR B C 1
ATOM 3926 O O . TYR B 1 162 ? -18.516 -11.039 3.926 1 97.81 162 TYR B O 1
ATOM 3934 N N . GLN B 1 163 ? -19.984 -12.703 3.957 1 97.94 163 GLN B N 1
ATOM 3935 C CA . GLN B 1 163 ? -19.328 -13.359 5.082 1 97.94 163 GLN B CA 1
ATOM 3936 C C . GLN B 1 163 ? -18.156 -14.227 4.609 1 97.94 163 GLN B C 1
ATOM 3938 O O . GLN B 1 163 ? -18.266 -14.891 3.578 1 97.94 163 GLN B O 1
ATOM 3943 N N . LEU B 1 164 ? -17.109 -14.234 5.359 1 98.69 164 LEU B N 1
ATOM 3944 C CA . LEU B 1 164 ? -15.922 -15 5.004 1 98.69 164 LEU B CA 1
ATOM 3945 C C . LEU B 1 164 ? -15.398 -15.789 6.199 1 98.69 164 LEU B C 1
ATOM 3947 O O . LEU B 1 164 ? -15.188 -15.227 7.273 1 98.69 164 LEU B O 1
ATOM 3951 N N . ILE B 1 165 ? -15.258 -17.047 5.992 1 98.75 165 ILE B N 1
ATOM 3952 C CA . ILE B 1 165 ? -14.633 -17.922 6.977 1 98.75 165 ILE B CA 1
ATOM 3953 C C . ILE B 1 165 ? -13.281 -18.406 6.457 1 98.75 165 ILE B C 1
ATOM 3955 O O . ILE B 1 165 ? -13.195 -18.984 5.379 1 98.75 165 ILE B O 1
ATOM 3959 N N . LEU B 1 166 ? -12.312 -18.156 7.223 1 98.69 166 LEU B N 1
ATOM 3960 C CA . LEU B 1 166 ? -10.977 -18.641 6.91 1 98.69 166 LEU B CA 1
ATOM 3961 C C . LEU B 1 166 ? -10.531 -19.703 7.918 1 98.69 166 LEU B C 1
ATOM 3963 O O . LEU B 1 166 ? -10.641 -19.5 9.125 1 98.69 166 LEU B O 1
ATOM 3967 N N . THR B 1 167 ? -10.047 -20.828 7.41 1 98.56 167 THR B N 1
ATOM 3968 C CA . THR B 1 167 ? -9.438 -21.828 8.273 1 98.56 167 THR B CA 1
ATOM 3969 C C . THR B 1 167 ? -7.914 -21.781 8.164 1 98.56 167 THR B C 1
ATOM 3971 O O . THR B 1 167 ? -7.371 -21.594 7.078 1 98.56 167 THR B O 1
ATOM 3974 N N . MET B 1 168 ? -7.285 -21.859 9.297 1 97.19 168 MET B N 1
ATOM 3975 C CA . MET B 1 168 ? -5.828 -21.781 9.328 1 97.19 168 MET B CA 1
ATOM 3976 C C . MET B 1 168 ? -5.277 -22.438 10.594 1 97.19 168 MET B C 1
ATOM 3978 O O . MET B 1 168 ? -5.988 -22.547 11.594 1 97.19 168 MET B O 1
ATOM 3982 N N . PRO B 1 169 ? -4.012 -22.844 10.523 1 95.25 169 PRO B N 1
ATOM 3983 C CA . PRO B 1 169 ? -3.41 -23.375 11.75 1 95.25 169 PRO B CA 1
ATOM 3984 C C . PRO B 1 169 ? -3.297 -22.328 12.859 1 95.25 169 PRO B C 1
ATOM 3986 O O . PRO B 1 169 ? -3.043 -21.156 12.578 1 95.25 169 PRO B O 1
ATOM 3989 N N . ALA B 1 170 ? -3.332 -22.75 14.078 1 95.44 170 ALA B N 1
ATOM 3990 C CA . ALA B 1 170 ? -3.268 -21.875 15.242 1 95.44 170 ALA B CA 1
ATOM 3991 C C . ALA B 1 170 ? -1.877 -21.266 15.391 1 95.44 170 ALA B C 1
ATOM 3993 O O . ALA B 1 170 ? -1.684 -20.328 16.172 1 95.44 170 ALA B O 1
ATOM 3994 N N . SER B 1 171 ? -0.936 -21.797 14.656 1 90.5 171 SER B N 1
ATOM 3995 C CA . SER B 1 171 ? 0.434 -21.312 14.719 1 90.5 171 SER B CA 1
ATOM 3996 C C . SER B 1 171 ? 0.577 -19.984 13.977 1 90.5 171 SER B C 1
ATOM 3998 O O . SER B 1 171 ? 1.586 -19.297 14.117 1 90.5 171 SER B O 1
ATOM 4000 N N . MET B 1 172 ? -0.438 -19.594 13.242 1 90.06 172 MET B N 1
ATOM 4001 C CA . MET B 1 172 ? -0.365 -18.328 12.508 1 90.06 172 MET B CA 1
ATOM 4002 C C . MET B 1 172 ? -0.274 -17.156 13.469 1 90.06 172 MET B C 1
ATOM 4004 O O . MET B 1 172 ? -0.876 -17.172 14.539 1 90.06 172 MET B O 1
ATOM 4008 N N . SER B 1 173 ? 0.428 -16.156 13.039 1 86.81 173 SER B N 1
ATOM 4009 C CA . SER B 1 173 ? 0.734 -15.039 13.922 1 86.81 173 SER B CA 1
ATOM 4010 C C . SER B 1 173 ? -0.532 -14.289 14.32 1 86.81 173 SER B C 1
ATOM 4012 O O . SER B 1 173 ? -1.508 -14.266 13.57 1 86.81 173 SER B O 1
ATOM 4014 N N . MET B 1 174 ? -0.453 -13.719 15.477 1 90.31 174 MET B N 1
ATOM 4015 C CA . MET B 1 174 ? -1.557 -12.906 15.977 1 90.31 174 MET B CA 1
ATOM 4016 C C . MET B 1 174 ? -1.79 -11.695 15.086 1 90.31 174 MET B C 1
ATOM 4018 O O . MET B 1 174 ? -2.934 -11.305 14.852 1 90.31 174 MET B O 1
ATOM 4022 N N . GLU B 1 175 ? -0.708 -11.156 14.57 1 85.94 175 GLU B N 1
ATOM 4023 C CA . GLU B 1 175 ? -0.803 -9.992 13.695 1 85.94 175 GLU B CA 1
ATOM 4024 C C . GLU B 1 175 ? -1.65 -10.297 12.461 1 85.94 175 GLU B C 1
ATOM 4026 O O . GLU B 1 175 ? -2.512 -9.508 12.086 1 85.94 175 GLU B O 1
ATOM 4031 N N . ARG B 1 176 ? -1.418 -11.461 11.961 1 89.81 176 ARG B N 1
ATOM 4032 C CA . ARG B 1 176 ? -2.186 -11.859 10.789 1 89.81 176 ARG B CA 1
ATOM 4033 C C . ARG B 1 176 ? -3.652 -12.086 11.141 1 89.81 176 ARG B C 1
ATOM 4035 O O . ARG B 1 176 ? -4.547 -11.672 10.398 1 89.81 176 ARG B O 1
ATOM 4042 N N . ARG B 1 177 ? -3.859 -12.672 12.203 1 95.06 177 ARG B N 1
ATOM 4043 C CA . ARG B 1 177 ? -5.223 -12.953 12.633 1 95.06 177 ARG B CA 1
ATOM 4044 C C . ARG B 1 177 ? -6 -11.656 12.875 1 95.06 177 ARG B C 1
ATOM 4046 O O . ARG B 1 177 ? -7.145 -11.523 12.43 1 95.06 177 ARG B O 1
ATOM 4053 N N . VAL B 1 178 ? -5.355 -10.758 13.516 1 93.5 178 VAL B N 1
ATOM 4054 C CA . VAL B 1 178 ? -5.992 -9.484 13.828 1 93.5 178 VAL B CA 1
ATOM 4055 C C . VAL B 1 178 ? -6.32 -8.734 12.539 1 93.5 178 VAL B C 1
ATOM 4057 O O . VAL B 1 178 ? -7.398 -8.148 12.406 1 93.5 178 VAL B O 1
ATOM 4060 N N . LEU B 1 179 ? -5.426 -8.828 11.633 1 93 179 LEU B N 1
ATOM 4061 C CA . LEU B 1 179 ? -5.629 -8.164 10.352 1 93 179 LEU B CA 1
ATOM 4062 C C . LEU B 1 179 ? -6.836 -8.75 9.625 1 93 179 LEU B C 1
ATOM 4064 O O . LEU B 1 179 ? -7.672 -8.008 9.109 1 93 179 LEU B O 1
ATOM 4068 N N . LEU B 1 180 ? -6.922 -10.008 9.586 1 97.19 180 LEU B N 1
ATOM 4069 C CA . LEU B 1 180 ? -8.031 -10.68 8.914 1 97.19 180 LEU B CA 1
ATOM 4070 C C . LEU B 1 180 ? -9.352 -10.367 9.609 1 97.19 180 LEU B C 1
ATOM 4072 O O . LEU B 1 180 ? -10.359 -10.102 8.953 1 97.19 180 LEU B O 1
ATOM 4076 N N . LYS B 1 181 ? -9.344 -10.289 10.867 1 97.12 181 LYS B N 1
ATOM 4077 C CA . LYS B 1 181 ? -10.547 -9.984 11.641 1 97.12 181 LYS B CA 1
ATOM 4078 C C . LYS B 1 181 ? -10.969 -8.531 11.453 1 97.12 181 LYS B C 1
ATOM 4080 O O . LYS B 1 181 ? -12.156 -8.219 11.5 1 97.12 181 LYS B O 1
ATOM 4085 N N . ALA B 1 182 ? -9.984 -7.742 11.258 1 95.69 182 ALA B N 1
ATOM 4086 C CA . ALA B 1 182 ? -10.281 -6.332 11.039 1 95.69 182 ALA B CA 1
ATOM 4087 C C . ALA B 1 182 ? -11.188 -6.145 9.82 1 95.69 182 ALA B C 1
ATOM 4089 O O . ALA B 1 182 ? -12 -5.223 9.781 1 95.69 182 ALA B O 1
ATOM 4090 N N . PHE B 1 183 ? -11.086 -7.016 8.883 1 96.94 183 PHE B N 1
ATOM 4091 C CA . PHE B 1 183 ? -11.922 -6.961 7.695 1 96.94 183 PHE B CA 1
ATOM 4092 C C . PHE B 1 183 ? -13.242 -7.691 7.926 1 96.94 183 PHE B C 1
ATOM 4094 O O . PHE B 1 183 ? -14.094 -7.742 7.035 1 96.94 183 PHE B O 1
ATOM 4101 N N . GLY B 1 184 ? -13.352 -8.336 9.055 1 97.12 184 GLY B N 1
ATOM 4102 C CA . GLY B 1 184 ? -14.602 -9 9.391 1 97.12 184 GLY B CA 1
ATOM 4103 C C . GLY B 1 184 ? -14.57 -10.5 9.141 1 97.12 184 GLY B C 1
ATOM 4104 O O . GLY B 1 184 ? -15.586 -11.18 9.273 1 97.12 184 GLY B O 1
ATOM 4105 N N . ALA B 1 185 ? -13.453 -11.016 8.766 1 98.38 185 ALA B N 1
ATOM 4106 C CA . ALA B 1 185 ? -13.359 -12.453 8.508 1 98.38 185 ALA B CA 1
ATOM 4107 C C . ALA B 1 185 ? -13.492 -13.25 9.797 1 98.38 185 ALA B C 1
ATOM 4109 O O . ALA B 1 185 ? -12.977 -12.852 10.844 1 98.38 185 ALA B O 1
ATOM 4110 N N . GLU B 1 186 ? -14.203 -14.312 9.719 1 98.44 186 GLU B N 1
ATOM 4111 C CA . GLU B 1 186 ? -14.219 -15.297 10.789 1 98.44 186 GLU B CA 1
ATOM 4112 C C . GLU B 1 186 ? -13.07 -16.297 10.648 1 98.44 186 GLU B C 1
ATOM 4114 O O . GLU B 1 186 ? -12.867 -16.875 9.57 1 98.44 186 GLU B O 1
ATOM 4119 N N . LEU B 1 187 ? -12.352 -16.5 11.727 1 98.5 187 LEU B N 1
ATOM 4120 C CA . LEU B 1 187 ? -11.203 -17.391 11.688 1 98.5 187 LEU B CA 1
ATOM 4121 C C . LEU B 1 187 ? -11.484 -18.672 12.477 1 98.5 187 LEU B C 1
ATOM 4123 O O . LEU B 1 187 ? -11.898 -18.609 13.633 1 98.5 187 LEU B O 1
ATOM 4127 N N . ILE B 1 188 ? -11.258 -19.719 11.852 1 98.38 188 ILE B N 1
ATOM 4128 C CA . ILE B 1 188 ? -11.297 -21.016 12.516 1 98.38 188 ILE B CA 1
ATOM 4129 C C . ILE B 1 188 ? -9.891 -21.609 12.57 1 98.38 188 ILE B C 1
ATOM 4131 O O . ILE B 1 188 ? -9.312 -21.953 11.539 1 98.38 188 ILE B O 1
ATOM 4135 N N . LEU B 1 189 ? -9.422 -21.766 13.797 1 97.88 189 LEU B N 1
ATOM 4136 C CA . LEU B 1 189 ? -8.062 -22.234 14.008 1 97.88 189 LEU B CA 1
ATOM 4137 C C . LEU B 1 189 ? -8.023 -23.75 14.156 1 97.88 189 LEU B C 1
ATOM 4139 O O . LEU B 1 189 ? -8.891 -24.328 14.812 1 97.88 189 LEU B O 1
ATOM 4143 N N . THR B 1 190 ? -7.082 -24.312 13.508 1 97.88 190 THR B N 1
ATOM 4144 C CA . THR B 1 190 ? -6.938 -25.766 13.555 1 97.88 190 THR B CA 1
ATOM 4145 C C . THR B 1 190 ? -5.656 -26.156 14.281 1 97.88 190 THR B C 1
ATOM 4147 O O . THR B 1 190 ? -4.848 -25.297 14.641 1 97.88 190 THR B O 1
ATOM 4150 N N . ASP B 1 191 ? -5.438 -27.391 14.469 1 95.56 191 ASP B N 1
ATOM 4151 C CA . ASP B 1 191 ? -4.266 -27.938 15.148 1 95.56 191 ASP B CA 1
ATOM 4152 C C . ASP B 1 191 ? -2.98 -27.531 14.422 1 95.56 191 ASP B C 1
ATOM 4154 O O . ASP B 1 191 ? -2.766 -27.922 13.273 1 95.56 191 ASP B O 1
ATOM 4158 N N . PRO B 1 192 ? -2.18 -26.797 15.141 1 92.31 192 PRO B N 1
ATOM 4159 C CA . PRO B 1 192 ? -0.955 -26.344 14.477 1 92.31 192 PRO B CA 1
ATOM 4160 C C . PRO B 1 192 ? -0.055 -27.5 14.055 1 92.31 192 PRO B C 1
ATOM 4162 O O . PRO B 1 192 ? 0.678 -27.391 13.07 1 92.31 192 PRO B O 1
ATOM 4165 N N . ALA B 1 193 ? -0.081 -28.594 14.688 1 92.25 193 ALA B N 1
ATOM 4166 C CA . ALA B 1 193 ? 0.772 -29.75 14.406 1 92.25 193 ALA B CA 1
ATOM 4167 C C . ALA B 1 193 ? 0.414 -30.391 13.07 1 92.25 193 ALA B C 1
ATOM 4169 O O . ALA B 1 193 ? 1.258 -31.016 12.43 1 92.25 193 ALA B O 1
ATOM 4170 N N . LYS B 1 194 ? -0.794 -30.234 12.695 1 91.94 194 LYS B N 1
ATOM 4171 C CA . LYS B 1 194 ? -1.262 -30.875 11.461 1 91.94 194 LYS B CA 1
ATOM 4172 C C . LYS B 1 194 ? -1.165 -29.906 10.281 1 91.94 194 LYS B C 1
ATOM 4174 O O . LYS B 1 194 ? -1.485 -30.266 9.148 1 91.94 194 LYS B O 1
ATOM 4179 N N . GLY B 1 195 ? -0.778 -28.703 10.453 1 88.56 195 GLY B N 1
ATOM 4180 C CA . GLY B 1 195 ? -0.49 -27.719 9.414 1 88.56 195 GLY B CA 1
ATOM 4181 C C . GLY B 1 195 ? -1.691 -27.406 8.547 1 88.56 195 GLY B C 1
ATOM 4182 O O . GLY B 1 195 ? -2.822 -27.359 9.031 1 88.56 195 GLY B O 1
ATOM 4183 N N . MET B 1 196 ? -1.395 -27.156 7.281 1 89.75 196 MET B N 1
ATOM 4184 C CA . MET B 1 196 ? -2.432 -26.703 6.359 1 89.75 196 MET B CA 1
ATOM 4185 C C . MET B 1 196 ? -3.363 -27.844 5.977 1 89.75 196 MET B C 1
ATOM 4187 O O . MET B 1 196 ? -4.496 -27.609 5.551 1 89.75 196 MET B O 1
ATOM 4191 N N . LYS B 1 197 ? -2.947 -29.047 6.062 1 91.06 197 LYS B N 1
ATOM 4192 C CA . LYS B 1 197 ? -3.803 -30.188 5.766 1 91.06 197 LYS B CA 1
ATOM 4193 C C . LYS B 1 197 ? -5.047 -30.188 6.648 1 91.06 197 LYS B C 1
ATOM 4195 O O . LYS B 1 197 ? -6.164 -30.391 6.156 1 91.06 197 LYS B O 1
ATOM 4200 N N . ALA B 1 198 ? -4.816 -29.906 7.898 1 95.31 198 ALA B N 1
ATOM 4201 C CA . ALA B 1 198 ? -5.938 -29.828 8.828 1 95.31 198 ALA B CA 1
ATOM 4202 C C . ALA B 1 198 ? -6.859 -28.656 8.484 1 95.31 198 ALA B C 1
ATOM 4204 O O . ALA B 1 198 ? -8.078 -28.75 8.625 1 95.31 198 ALA B O 1
ATOM 4205 N N . ALA B 1 199 ? -6.297 -27.578 8.102 1 96.5 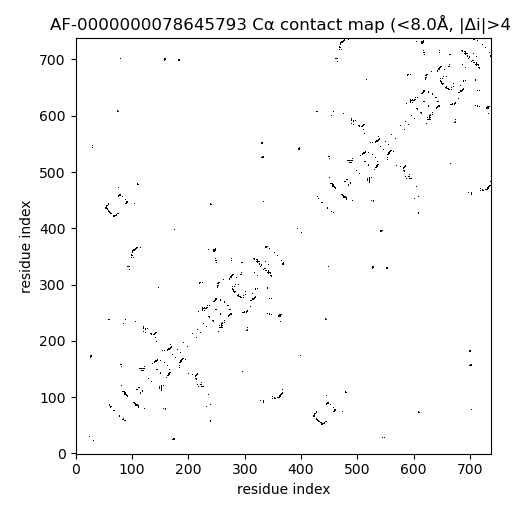199 ALA B N 1
ATOM 4206 C CA . ALA B 1 199 ? -7.074 -26.406 7.715 1 96.5 199 ALA B CA 1
ATOM 4207 C C . ALA B 1 199 ? -7.961 -26.703 6.508 1 96.5 199 ALA B C 1
ATOM 4209 O O . ALA B 1 199 ? -9.125 -26.297 6.469 1 96.5 199 ALA B O 1
ATOM 4210 N N . VAL B 1 200 ? -7.445 -27.469 5.559 1 96.31 200 VAL B N 1
ATOM 4211 C CA . VAL B 1 200 ? -8.195 -27.828 4.363 1 96.31 200 VAL B CA 1
ATOM 4212 C C . VAL B 1 200 ? -9.352 -28.75 4.746 1 96.31 200 VAL B C 1
ATOM 4214 O O . VAL B 1 200 ? -10.484 -28.547 4.305 1 96.31 200 VAL B O 1
ATOM 4217 N N . GLN B 1 201 ? -9.078 -29.688 5.547 1 97.56 201 GLN B N 1
ATOM 4218 C CA . GLN B 1 201 ? -10.102 -30.625 5.996 1 97.56 201 GLN B CA 1
ATOM 4219 C C . GLN B 1 201 ? -11.227 -29.891 6.727 1 97.56 201 GLN B C 1
ATOM 4221 O O . GLN B 1 201 ? -12.406 -30.172 6.508 1 97.56 201 GLN B O 1
ATOM 4226 N N . LYS B 1 202 ? -10.805 -28.969 7.543 1 98.25 202 LYS B N 1
ATOM 4227 C CA . LYS B 1 202 ? -11.797 -28.188 8.281 1 98.25 202 LYS B CA 1
ATOM 4228 C C . LYS B 1 202 ? -12.656 -27.359 7.34 1 98.25 202 LYS B C 1
ATOM 4230 O O . LYS B 1 202 ? -13.867 -27.25 7.527 1 98.25 202 LYS B O 1
ATOM 4235 N N . ALA B 1 203 ? -12.078 -26.75 6.383 1 98.44 203 ALA B N 1
ATOM 4236 C CA . ALA B 1 203 ? -12.82 -25.984 5.391 1 98.44 203 ALA B CA 1
ATOM 4237 C C . ALA B 1 203 ? -13.828 -26.859 4.656 1 98.44 203 ALA B C 1
ATOM 4239 O O . ALA B 1 203 ? -14.969 -26.453 4.43 1 98.44 203 ALA B O 1
ATOM 4240 N N . GLU B 1 204 ? -13.422 -28.078 4.332 1 98.25 204 GLU B N 1
ATOM 4241 C CA . GLU B 1 204 ? -14.305 -29.016 3.656 1 98.25 204 GLU B CA 1
ATOM 4242 C C . GLU B 1 204 ? -15.477 -29.406 4.551 1 98.25 204 GLU B C 1
ATOM 4244 O O . GLU B 1 204 ? -16.609 -29.531 4.078 1 98.25 204 GLU B O 1
ATOM 4249 N N . GLU B 1 205 ? -15.156 -29.547 5.746 1 98.5 205 GLU B N 1
ATOM 4250 C CA . GLU B 1 205 ? -16.203 -29.844 6.707 1 98.5 205 GLU B CA 1
ATOM 4251 C C . GLU B 1 205 ? -17.234 -28.719 6.789 1 98.5 205 GLU B C 1
ATOM 4253 O O . GLU B 1 205 ? -18.438 -28.969 6.77 1 98.5 205 GLU B O 1
ATOM 4258 N N . ILE B 1 206 ? -16.734 -27.516 6.871 1 98.31 206 ILE B N 1
ATOM 4259 C CA . ILE B 1 206 ? -17.594 -26.344 6.953 1 98.31 206 ILE B CA 1
ATOM 4260 C C . ILE B 1 206 ? -18.453 -26.234 5.688 1 98.31 206 ILE B C 1
ATOM 4262 O O . ILE B 1 206 ? -19.641 -25.969 5.762 1 98.31 206 ILE B O 1
ATOM 4266 N N . LEU B 1 207 ? -17.812 -26.469 4.609 1 98 207 LEU B N 1
ATOM 4267 C CA . LEU B 1 207 ? -18.5 -26.406 3.33 1 98 207 LEU B CA 1
ATOM 4268 C C . LEU B 1 207 ? -19.688 -27.375 3.311 1 98 207 LEU B C 1
ATOM 4270 O O . LEU B 1 207 ? -20.781 -27.016 2.844 1 98 207 LEU B O 1
ATOM 4274 N N . LYS B 1 208 ? -19.547 -28.531 3.812 1 97.56 208 LYS B N 1
ATOM 4275 C CA . LYS B 1 208 ? -20.562 -29.578 3.805 1 97.56 208 LYS B CA 1
ATOM 4276 C C . LYS B 1 208 ? -21.688 -29.266 4.793 1 97.56 208 LYS B C 1
ATOM 4278 O O . LYS B 1 208 ? -22.844 -29.562 4.535 1 97.56 208 LYS B O 1
ATOM 4283 N N . LYS B 1 209 ? -21.375 -28.547 5.801 1 97.81 209 LYS B N 1
ATOM 4284 C CA . LYS B 1 209 ? -22.328 -28.406 6.91 1 97.81 209 LYS B CA 1
ATOM 4285 C C . LYS B 1 209 ? -23.047 -27.062 6.848 1 97.81 209 LYS B C 1
ATOM 4287 O O . LYS B 1 209 ? -24.047 -26.844 7.543 1 97.81 209 LYS B O 1
ATOM 4292 N N . THR B 1 210 ? -22.562 -26.188 6.082 1 97.5 210 THR B N 1
ATOM 4293 C CA . THR B 1 210 ? -23.094 -24.828 6.094 1 97.5 210 THR B CA 1
ATOM 4294 C C . THR B 1 210 ? -23.828 -24.516 4.789 1 97.5 210 THR B C 1
ATOM 4296 O O . THR B 1 210 ? -23.203 -24.344 3.746 1 97.5 210 THR B O 1
ATOM 4299 N N . PRO B 1 211 ? -25.141 -24.469 4.875 1 96.75 211 PRO B N 1
ATOM 4300 C CA . PRO B 1 211 ? -25.906 -24.094 3.672 1 96.75 211 PRO B CA 1
ATOM 4301 C C . PRO B 1 211 ? -25.484 -22.734 3.113 1 96.75 211 PRO B C 1
ATOM 4303 O O . PRO B 1 211 ? -25.312 -21.781 3.873 1 96.75 211 PRO B O 1
ATOM 4306 N N . GLY B 1 212 ? -25.281 -22.703 1.822 1 97.06 212 GLY B N 1
ATOM 4307 C CA . GLY B 1 212 ? -24.938 -21.453 1.17 1 97.06 212 GLY B CA 1
ATOM 4308 C C . GLY B 1 212 ? -23.438 -21.172 1.161 1 97.06 212 GLY B C 1
ATOM 4309 O O . GLY B 1 212 ? -23 -20.156 0.622 1 97.06 212 GLY B O 1
ATOM 4310 N N . ALA B 1 213 ? -22.703 -22.109 1.703 1 98.5 213 ALA B N 1
ATOM 4311 C CA . ALA B 1 213 ? -21.25 -21.938 1.725 1 98.5 213 ALA B CA 1
ATOM 4312 C C . ALA B 1 213 ? -20.641 -22.25 0.36 1 98.5 213 ALA B C 1
ATOM 4314 O O . ALA B 1 213 ? -21.156 -23.094 -0.382 1 98.5 213 ALA B O 1
ATOM 4315 N N . TYR B 1 214 ? -19.609 -21.562 0.033 1 98.69 214 TYR B N 1
ATOM 4316 C CA . TYR B 1 214 ? -18.891 -21.734 -1.226 1 98.69 214 TYR B CA 1
ATOM 4317 C C . TYR B 1 214 ? -17.375 -21.641 -1.013 1 98.69 214 TYR B C 1
ATOM 4319 O O . TYR B 1 214 ? -16.891 -20.703 -0.375 1 98.69 214 TYR B O 1
ATOM 4327 N N . MET B 1 215 ? -16.656 -22.641 -1.501 1 98.69 215 MET B N 1
ATOM 4328 C CA . MET B 1 215 ? -15.195 -22.609 -1.396 1 98.69 215 MET B CA 1
ATOM 4329 C C . MET B 1 215 ? -14.562 -22.156 -2.705 1 98.69 215 MET B C 1
ATOM 4331 O O . MET B 1 215 ? -14.891 -22.688 -3.773 1 98.69 215 MET B O 1
ATOM 4335 N N . LEU B 1 216 ? -13.672 -21.234 -2.619 1 98.25 216 LEU B N 1
ATOM 4336 C CA . LEU B 1 216 ? -13.102 -20.594 -3.799 1 98.25 216 LEU B CA 1
ATOM 4337 C C . LEU B 1 216 ? -12.008 -21.469 -4.418 1 98.25 216 LEU B C 1
ATOM 4339 O O . LEU B 1 216 ? -11.844 -21.484 -5.641 1 98.25 216 LEU B O 1
ATOM 4343 N N . GLN B 1 217 ? -11.203 -22.203 -3.617 1 97.75 217 GLN B N 1
ATOM 4344 C CA . GLN B 1 217 ? -10.234 -23.188 -4.082 1 97.75 217 GLN B CA 1
ATOM 4345 C C . GLN B 1 217 ? -9.109 -22.516 -4.875 1 97.75 217 GLN B C 1
ATOM 4347 O O . GLN B 1 217 ? -8.914 -22.812 -6.059 1 97.75 217 GLN B O 1
ATOM 4352 N N . GLN B 1 218 ? -8.227 -21.797 -4.18 1 97.81 218 GLN B N 1
ATOM 4353 C CA . GLN B 1 218 ? -7.254 -20.906 -4.801 1 97.81 218 GLN B CA 1
ATOM 4354 C C . GLN B 1 218 ? -6.258 -21.688 -5.648 1 97.81 218 GLN B C 1
ATOM 4356 O O . GLN B 1 218 ? -5.637 -21.141 -6.559 1 97.81 218 GLN B O 1
ATOM 4361 N N . PHE B 1 219 ? -6.121 -23.031 -5.453 1 97.75 219 PHE B N 1
ATOM 4362 C CA . PHE B 1 219 ? -5.102 -23.812 -6.141 1 97.75 219 PHE B CA 1
ATOM 4363 C C . PHE B 1 219 ? -5.676 -24.469 -7.391 1 97.75 219 PHE B C 1
ATOM 4365 O O . PHE B 1 219 ? -4.926 -24.953 -8.242 1 97.75 219 PHE B O 1
ATOM 4372 N N . ASP B 1 220 ? -6.973 -24.453 -7.488 1 98 220 ASP B N 1
ATOM 4373 C CA . ASP B 1 220 ? -7.617 -25.219 -8.547 1 98 220 ASP B CA 1
ATOM 4374 C C . ASP B 1 220 ? -8.562 -24.328 -9.367 1 98 220 ASP B C 1
ATOM 4376 O O . ASP B 1 220 ? -9 -24.719 -10.445 1 98 220 ASP B O 1
ATOM 4380 N N . ASN B 1 221 ? -8.875 -23.156 -8.945 1 98.69 221 ASN B N 1
ATOM 4381 C CA . ASN B 1 221 ? -9.852 -22.25 -9.555 1 98.69 221 ASN B CA 1
ATOM 4382 C C . ASN B 1 221 ? -9.281 -21.562 -10.789 1 98.69 221 ASN B C 1
ATOM 4384 O O . ASN B 1 221 ? -8.344 -20.766 -10.688 1 98.69 221 ASN B O 1
ATOM 4388 N N . PRO B 1 222 ? -9.875 -21.797 -11.969 1 98.69 222 PRO B N 1
ATOM 4389 C CA . PRO B 1 222 ? -9.32 -21.219 -13.195 1 98.69 222 PRO B CA 1
ATOM 4390 C C . PRO B 1 222 ? -9.414 -19.703 -13.242 1 98.69 222 PRO B C 1
ATOM 4392 O O . PRO B 1 222 ? -8.719 -19.062 -14.023 1 98.69 222 PRO B O 1
ATOM 4395 N N . ALA B 1 223 ? -10.266 -19.109 -12.414 1 98.88 223 ALA B N 1
ATOM 4396 C CA . ALA B 1 223 ? -10.359 -17.641 -12.344 1 98.88 223 ALA B CA 1
ATOM 4397 C C . ALA B 1 223 ? -9.078 -17.047 -11.781 1 98.88 223 ALA B C 1
ATOM 4399 O O . ALA B 1 223 ? -8.828 -15.844 -11.938 1 98.88 223 ALA B O 1
ATOM 4400 N N . ASN B 1 224 ? -8.297 -17.922 -11.141 1 98.81 224 ASN B N 1
ATOM 4401 C CA . ASN B 1 224 ? -7.008 -17.5 -10.586 1 98.81 224 ASN B CA 1
ATOM 4402 C C . ASN B 1 224 ? -6 -17.188 -11.688 1 98.81 224 ASN B C 1
ATOM 4404 O O . ASN B 1 224 ? -5.617 -16.031 -11.859 1 98.81 224 ASN B O 1
ATOM 4408 N N . PRO B 1 225 ? -5.625 -18.062 -12.609 1 98.88 225 PRO B N 1
ATOM 4409 C CA . PRO B 1 225 ? -4.73 -17.688 -13.703 1 98.88 225 PRO B CA 1
ATOM 4410 C C . PRO B 1 225 ? -5.402 -16.75 -14.703 1 98.88 225 PRO B C 1
ATOM 4412 O O . PRO B 1 225 ? -4.723 -15.945 -15.359 1 98.88 225 PRO B O 1
ATOM 4415 N N . LYS B 1 226 ? -6.688 -16.75 -14.773 1 98.88 226 LYS B N 1
ATOM 4416 C CA . LYS B 1 226 ? -7.434 -15.953 -15.734 1 98.88 226 LYS B CA 1
ATOM 4417 C C . LYS B 1 226 ? -7.168 -14.461 -15.531 1 98.88 226 LYS B C 1
ATOM 4419 O O . LYS B 1 226 ? -6.938 -13.734 -16.5 1 98.88 226 LYS B O 1
ATOM 4424 N N . ILE B 1 227 ? -7.152 -14.031 -14.297 1 98.88 227 ILE B N 1
ATOM 4425 C CA . ILE B 1 227 ? -7.023 -12.609 -14.023 1 98.88 227 ILE B CA 1
ATOM 4426 C C . ILE B 1 227 ? -5.633 -12.125 -14.438 1 98.88 227 ILE B C 1
ATOM 4428 O O . ILE B 1 227 ? -5.465 -10.984 -14.867 1 98.88 227 ILE B O 1
ATOM 4432 N N . HIS B 1 228 ? -4.648 -12.953 -14.312 1 98.81 228 HIS B N 1
ATOM 4433 C CA . HIS B 1 228 ? -3.291 -12.586 -14.711 1 98.81 228 HIS B CA 1
ATOM 4434 C C . HIS B 1 228 ? -3.143 -12.57 -16.219 1 98.81 228 HIS B C 1
ATOM 4436 O O . HIS B 1 228 ? -2.385 -11.766 -16.766 1 98.81 228 HIS B O 1
ATOM 4442 N N . PHE B 1 229 ? -3.834 -13.445 -16.875 1 98.88 229 PHE B N 1
ATOM 4443 C CA . PHE B 1 229 ? -3.881 -13.414 -18.328 1 98.88 229 PHE B CA 1
ATOM 4444 C C . PHE B 1 229 ? -4.559 -12.141 -18.812 1 98.88 229 PHE B C 1
ATOM 4446 O O . PHE B 1 229 ? -4.133 -11.555 -19.812 1 98.88 229 PHE B O 1
ATOM 4453 N N . GLU B 1 230 ? -5.547 -11.664 -18.109 1 98.81 230 GLU B N 1
ATOM 4454 C CA . GLU B 1 230 ? -6.395 -10.578 -18.578 1 98.81 230 GLU B CA 1
ATOM 4455 C C . GLU B 1 230 ? -5.852 -9.219 -18.141 1 98.81 230 GLU B C 1
ATOM 4457 O O . GLU B 1 230 ? -6.199 -8.188 -18.719 1 98.81 230 GLU B O 1
ATOM 4462 N N . THR B 1 231 ? -5.031 -9.211 -17.078 1 98.62 231 THR B N 1
ATOM 4463 C CA . THR B 1 231 ? -4.629 -7.91 -16.547 1 98.62 231 THR B CA 1
ATOM 4464 C C . THR B 1 231 ? -3.113 -7.848 -16.375 1 98.62 231 THR B C 1
ATOM 4466 O O . THR B 1 231 ? -2.418 -7.191 -17.156 1 98.62 231 THR B O 1
ATOM 4469 N N . THR B 1 232 ? -2.512 -8.711 -15.555 1 98.62 232 THR B N 1
ATOM 4470 C CA . THR B 1 232 ? -1.095 -8.633 -15.211 1 98.62 232 THR B CA 1
ATOM 4471 C C . THR B 1 232 ? -0.231 -8.742 -16.469 1 98.62 232 THR B C 1
ATOM 4473 O O . THR B 1 232 ? 0.696 -7.957 -16.656 1 98.62 232 THR B O 1
ATOM 4476 N N . GLY B 1 233 ? -0.525 -9.758 -17.297 1 98.75 233 GLY B N 1
ATOM 4477 C CA . GLY B 1 233 ? 0.196 -9.938 -18.547 1 98.75 233 GLY B CA 1
ATOM 4478 C C . GLY B 1 233 ? 0.116 -8.734 -19.469 1 98.75 233 GLY B C 1
ATOM 4479 O O . GLY B 1 233 ? 1.143 -8.164 -19.844 1 98.75 233 GLY B O 1
ATOM 4480 N N . PRO B 1 234 ? -1.084 -8.305 -19.797 1 98.75 234 PRO B N 1
ATOM 4481 C CA . PRO B 1 234 ? -1.261 -7.113 -20.625 1 98.75 234 PRO B CA 1
ATOM 4482 C C . PRO B 1 234 ? -0.582 -5.879 -20.047 1 98.75 234 PRO B C 1
ATOM 4484 O O . PRO B 1 234 ? 0.003 -5.082 -20.781 1 98.75 234 PRO B O 1
ATOM 4487 N N . GLU B 1 235 ? -0.66 -5.715 -18.75 1 98.56 235 GLU B N 1
ATOM 4488 C CA . GLU B 1 235 ? -0.036 -4.555 -18.125 1 98.56 235 GLU B CA 1
ATOM 4489 C C . GLU B 1 235 ? 1.476 -4.559 -18.344 1 98.56 235 GLU B C 1
ATOM 4491 O O . GLU B 1 235 ? 2.064 -3.531 -18.688 1 98.56 235 GLU B O 1
ATOM 4496 N N . ILE B 1 236 ? 2.076 -5.707 -18.094 1 98.62 236 ILE B N 1
ATOM 4497 C CA . ILE B 1 236 ? 3.518 -5.828 -18.281 1 98.62 236 ILE B CA 1
ATOM 4498 C C . ILE B 1 236 ? 3.877 -5.559 -19.734 1 98.62 236 ILE B C 1
ATOM 4500 O O . ILE B 1 236 ? 4.824 -4.824 -20.031 1 98.62 236 ILE B O 1
ATOM 4504 N N . TRP B 1 237 ? 3.131 -6.133 -20.625 1 98.62 237 TRP B N 1
ATOM 4505 C CA . TRP B 1 237 ? 3.359 -5.949 -22.062 1 98.62 237 TRP B CA 1
ATOM 4506 C C . TRP B 1 237 ? 3.27 -4.477 -22.438 1 98.62 237 TRP B C 1
ATOM 4508 O O . TRP B 1 237 ? 4.152 -3.949 -23.125 1 98.62 237 TRP B O 1
ATOM 4518 N N . GLU B 1 238 ? 2.236 -3.807 -21.953 1 98.25 238 GLU B N 1
ATOM 4519 C CA . GLU B 1 238 ? 2.012 -2.4 -22.281 1 98.25 238 GLU B CA 1
ATOM 4520 C C . GLU B 1 238 ? 3.084 -1.513 -21.656 1 98.25 238 GLU B C 1
ATOM 4522 O O . GLU B 1 238 ? 3.643 -0.64 -22.328 1 98.25 238 GLU B O 1
ATOM 4527 N N . ASP B 1 239 ? 3.396 -1.767 -20.438 1 98.25 239 ASP B N 1
ATOM 4528 C CA . ASP B 1 239 ? 4.363 -0.941 -19.719 1 98.25 239 ASP B CA 1
ATOM 4529 C C . ASP B 1 239 ? 5.754 -1.066 -20.328 1 98.25 239 ASP B C 1
ATOM 4531 O O . ASP B 1 239 ? 6.551 -0.126 -20.266 1 98.25 239 ASP B O 1
ATOM 4535 N N . THR B 1 240 ? 6.004 -2.246 -20.953 1 98.12 240 THR B N 1
ATOM 4536 C CA . THR B 1 240 ? 7.316 -2.484 -21.547 1 98.12 240 THR B CA 1
ATOM 4537 C C . THR B 1 240 ? 7.289 -2.242 -23.047 1 98.12 240 THR B C 1
ATOM 4539 O O . THR B 1 240 ? 8.281 -2.477 -23.734 1 98.12 240 THR B O 1
ATOM 4542 N N . ASN B 1 241 ? 6.145 -1.842 -23.531 1 97.56 241 ASN B N 1
ATOM 4543 C CA . ASN B 1 241 ? 5.953 -1.655 -24.969 1 97.56 241 ASN B CA 1
ATOM 4544 C C . ASN B 1 241 ? 6.418 -2.875 -25.766 1 97.56 241 ASN B C 1
ATOM 4546 O O . ASN B 1 241 ? 7.09 -2.738 -26.781 1 97.56 241 ASN B O 1
ATOM 4550 N N . GLY B 1 242 ? 6.188 -3.992 -25.141 1 97.81 242 GLY B N 1
ATOM 4551 C CA . GLY B 1 242 ? 6.48 -5.254 -25.797 1 97.81 242 GLY B CA 1
ATOM 4552 C C . GLY B 1 242 ? 7.949 -5.629 -25.75 1 97.81 242 GLY B C 1
ATOM 4553 O O . GLY B 1 242 ? 8.383 -6.574 -26.406 1 97.81 242 GLY B O 1
ATOM 4554 N N . LYS B 1 243 ? 8.703 -4.98 -24.953 1 97.88 243 LYS B N 1
ATOM 4555 C CA . LYS B 1 243 ? 10.148 -5.184 -24.953 1 97.88 243 LYS B CA 1
ATOM 4556 C C . LYS B 1 243 ? 10.57 -6.199 -23.891 1 97.88 243 LYS B C 1
ATOM 4558 O O . LYS B 1 243 ? 11.742 -6.574 -23.812 1 97.88 243 LYS B O 1
ATOM 4563 N N . VAL B 1 244 ? 9.617 -6.664 -23.125 1 98.69 244 VAL B N 1
ATOM 4564 C CA . VAL B 1 244 ? 9.93 -7.676 -22.125 1 98.69 244 VAL B CA 1
ATOM 4565 C C . VAL B 1 244 ? 10.453 -8.938 -22.812 1 98.69 244 VAL B C 1
ATOM 4567 O O . VAL B 1 244 ? 9.875 -9.398 -23.797 1 98.69 244 VAL B O 1
ATOM 4570 N N . ASP B 1 245 ? 11.609 -9.469 -22.25 1 98.81 245 ASP B N 1
ATOM 4571 C CA . ASP B 1 245 ? 12.219 -10.672 -22.812 1 98.81 245 ASP B CA 1
ATOM 4572 C C . ASP B 1 245 ? 12.031 -11.867 -21.875 1 98.81 245 ASP B C 1
ATOM 4574 O O . ASP B 1 245 ? 11.953 -13.008 -22.344 1 98.81 245 ASP B O 1
ATOM 4578 N N . ILE B 1 246 ? 12.047 -11.586 -20.656 1 98.94 246 ILE B N 1
ATOM 4579 C CA . ILE B 1 246 ? 12.016 -12.633 -19.625 1 98.94 246 ILE B CA 1
ATOM 4580 C C . ILE B 1 246 ? 11.07 -12.219 -18.5 1 98.94 246 ILE B C 1
ATOM 4582 O O . ILE B 1 246 ? 11.07 -11.062 -18.078 1 98.94 246 ILE B O 1
ATOM 4586 N N . PHE B 1 247 ? 10.234 -13.125 -18.141 1 98.88 247 PHE B N 1
ATOM 4587 C CA . PHE B 1 247 ? 9.359 -12.938 -16.984 1 98.88 247 PHE B CA 1
ATOM 4588 C C . PHE B 1 247 ? 9.703 -13.93 -15.883 1 98.88 247 PHE B C 1
ATOM 4590 O O . PHE B 1 247 ? 9.781 -15.133 -16.125 1 98.88 247 PHE B O 1
ATOM 4597 N N . VAL B 1 248 ? 9.906 -13.391 -14.586 1 98.75 248 VAL B N 1
ATOM 4598 C CA . VAL B 1 248 ? 10.266 -14.203 -13.422 1 98.75 248 VAL B CA 1
ATOM 4599 C C . VAL B 1 248 ? 9.211 -14.039 -12.336 1 98.75 248 VAL B C 1
ATOM 4601 O O . VAL B 1 248 ? 8.82 -12.922 -12 1 98.75 248 VAL B O 1
ATOM 4604 N N . ALA B 1 249 ? 8.75 -15.148 -11.789 1 97.88 249 ALA B N 1
ATOM 4605 C CA . ALA B 1 249 ? 7.777 -15.07 -10.703 1 97.88 249 ALA B CA 1
ATOM 4606 C C . ALA B 1 249 ? 7.883 -16.281 -9.781 1 97.88 249 ALA B C 1
ATOM 4608 O O . ALA B 1 249 ? 8.156 -17.391 -10.242 1 97.88 249 ALA B O 1
ATOM 4609 N N . GLY B 1 250 ? 7.648 -16.016 -8.492 1 97.25 250 GLY B N 1
ATOM 4610 C CA . GLY B 1 250 ? 7.5 -17.141 -7.57 1 97.25 250 GLY B CA 1
ATOM 4611 C C . GLY B 1 250 ? 6.25 -17.953 -7.824 1 97.25 250 GLY B C 1
ATOM 4612 O O . GLY B 1 250 ? 5.223 -17.422 -8.242 1 97.25 250 GLY B O 1
ATOM 4613 N N . ILE B 1 251 ? 6.359 -19.281 -7.473 1 97.56 251 ILE B N 1
ATOM 4614 C CA . ILE B 1 251 ? 5.238 -20.188 -7.738 1 97.56 251 ILE B CA 1
ATOM 4615 C C . ILE B 1 251 ? 4.586 -20.594 -6.422 1 97.56 251 ILE B C 1
ATOM 4617 O O . ILE B 1 251 ? 5.172 -21.344 -5.637 1 97.56 251 ILE B O 1
ATOM 4621 N N . GLY B 1 252 ? 3.414 -20 -6.25 1 95.12 252 GLY B N 1
ATOM 4622 C CA . GLY B 1 252 ? 2.525 -20.453 -5.191 1 95.12 252 GLY B CA 1
ATOM 4623 C C . GLY B 1 252 ? 1.354 -21.266 -5.699 1 95.12 252 GLY B C 1
ATOM 4624 O O . GLY B 1 252 ? 1.49 -22.469 -5.961 1 95.12 252 GLY B O 1
ATOM 4625 N N . THR B 1 253 ? 0.304 -20.562 -6.016 1 96.62 253 THR B N 1
ATOM 4626 C CA . THR B 1 253 ? -0.865 -21.203 -6.598 1 96.62 253 THR B CA 1
ATOM 4627 C C . THR B 1 253 ? -0.633 -21.516 -8.07 1 96.62 253 THR B C 1
ATOM 4629 O O . THR B 1 253 ? -1.382 -22.297 -8.672 1 96.62 253 THR B O 1
ATOM 4632 N N . GLY B 1 254 ? 0.341 -20.938 -8.609 1 97.56 254 GLY B N 1
ATOM 4633 C CA . GLY B 1 254 ? 0.647 -21.141 -10.016 1 97.56 254 GLY B CA 1
ATOM 4634 C C . GLY B 1 254 ? -0.102 -20.188 -10.93 1 97.56 254 GLY B C 1
ATOM 4635 O O . GLY B 1 254 ? 0.143 -20.156 -12.133 1 97.56 254 GLY B O 1
ATOM 4636 N N . GLY B 1 255 ? -0.937 -19.344 -10.367 1 98.06 255 GLY B N 1
ATOM 4637 C CA . GLY B 1 255 ? -1.787 -18.469 -11.164 1 98.06 255 GLY B CA 1
ATOM 4638 C C . GLY B 1 255 ? -1.014 -17.391 -11.898 1 98.06 255 GLY B C 1
ATOM 4639 O O . GLY B 1 255 ? -1.23 -17.156 -13.094 1 98.06 255 GLY B O 1
ATOM 4640 N N . THR B 1 256 ? -0.093 -16.719 -11.211 1 98.19 256 THR B N 1
ATOM 4641 C CA . THR B 1 256 ? 0.631 -15.586 -11.773 1 98.19 256 THR B CA 1
ATOM 4642 C C . THR B 1 256 ? 1.499 -16.031 -12.945 1 98.19 256 THR B C 1
ATOM 4644 O O . THR B 1 256 ? 1.368 -15.5 -14.055 1 98.19 256 THR B O 1
ATOM 4647 N N . VAL B 1 257 ? 2.289 -17.062 -12.773 1 98.19 257 VAL B N 1
ATOM 4648 C CA . VAL B 1 257 ? 3.225 -17.484 -13.82 1 98.19 257 VAL B CA 1
ATOM 4649 C C . VAL B 1 257 ? 2.455 -18.031 -15.016 1 98.19 257 VAL B C 1
ATOM 4651 O O . VAL B 1 257 ? 2.838 -17.812 -16.156 1 98.19 257 VAL B O 1
ATOM 4654 N N . THR B 1 258 ? 1.385 -18.734 -14.711 1 98.75 258 THR B N 1
ATOM 4655 C CA . THR B 1 258 ? 0.587 -19.328 -15.773 1 98.75 258 THR B CA 1
ATOM 4656 C C . THR B 1 258 ? -0.113 -18.25 -16.594 1 98.75 258 THR B C 1
ATOM 4658 O O . THR B 1 258 ? 0.016 -18.219 -17.828 1 98.75 258 THR B O 1
ATOM 4661 N N . GLY B 1 259 ? -0.853 -17.391 -15.93 1 98.88 259 GLY B N 1
ATOM 4662 C CA . GLY B 1 259 ? -1.619 -16.359 -16.625 1 98.88 259 GLY B CA 1
ATOM 4663 C C . GLY B 1 259 ? -0.75 -15.391 -17.406 1 98.88 259 GLY B C 1
ATOM 4664 O O . GLY B 1 259 ? -1 -15.117 -18.578 1 98.88 259 GLY B O 1
ATOM 4665 N N . VAL B 1 260 ? 0.252 -14.852 -16.75 1 98.88 260 VAL B N 1
ATOM 4666 C CA . VAL B 1 260 ? 1.154 -13.898 -17.375 1 98.88 260 VAL B CA 1
ATOM 4667 C C . VAL B 1 260 ? 1.928 -14.586 -18.5 1 98.88 260 VAL B C 1
ATOM 4669 O O . VAL B 1 260 ? 2.051 -14.039 -19.594 1 98.88 260 VAL B O 1
ATOM 4672 N N . GLY B 1 261 ? 2.439 -15.789 -18.219 1 98.81 261 GLY B N 1
ATOM 4673 C CA . GLY B 1 261 ? 3.18 -16.531 -19.219 1 98.81 261 GLY B CA 1
ATOM 4674 C C . GLY B 1 261 ? 2.381 -16.797 -20.484 1 98.81 261 GLY B C 1
ATOM 4675 O O . GLY B 1 261 ? 2.877 -16.578 -21.594 1 98.81 261 GLY B O 1
ATOM 4676 N N . ARG B 1 262 ? 1.172 -17.25 -20.312 1 98.88 262 ARG B N 1
ATOM 4677 C CA . ARG B 1 262 ? 0.312 -17.5 -21.469 1 98.88 262 ARG B CA 1
ATOM 4678 C C . ARG B 1 262 ? 0.099 -16.234 -22.297 1 98.88 262 ARG B C 1
ATOM 4680 O O . ARG B 1 262 ? 0.18 -16.266 -23.516 1 98.88 262 ARG B O 1
ATOM 4687 N N . TYR B 1 263 ? -0.179 -15.102 -21.609 1 98.94 263 TYR B N 1
ATOM 4688 C CA . TYR B 1 263 ? -0.412 -13.859 -22.344 1 98.94 263 TYR B CA 1
ATOM 4689 C C . TYR B 1 263 ? 0.841 -13.422 -23.094 1 98.94 263 TYR B C 1
ATOM 4691 O O . TYR B 1 263 ? 0.786 -13.141 -24.297 1 98.94 263 TYR B O 1
ATOM 4699 N N . LEU B 1 264 ? 1.971 -13.375 -22.391 1 98.88 264 LEU B N 1
ATOM 4700 C CA . LEU B 1 264 ? 3.201 -12.852 -22.969 1 98.88 264 LEU B CA 1
ATOM 4701 C C . LEU B 1 264 ? 3.66 -13.727 -24.141 1 98.88 264 LEU B C 1
ATOM 4703 O O . LEU B 1 264 ? 4.062 -13.211 -25.188 1 98.88 264 LEU B O 1
ATOM 4707 N N . LYS B 1 265 ? 3.576 -15.031 -23.984 1 98.75 265 LYS B N 1
ATOM 4708 C CA . LYS B 1 265 ? 4.016 -15.922 -25.047 1 98.75 265 LYS B CA 1
ATOM 4709 C C . LYS B 1 265 ? 3.059 -15.875 -26.234 1 98.75 265 LYS B C 1
ATOM 4711 O O . LYS B 1 265 ? 3.449 -16.172 -27.359 1 98.75 265 LYS B O 1
ATOM 4716 N N . ASN B 1 266 ? 1.819 -15.594 -25.984 1 98.69 266 ASN B N 1
ATOM 4717 C CA . ASN B 1 266 ? 0.888 -15.344 -27.078 1 98.69 266 ASN B CA 1
ATOM 4718 C C . ASN B 1 266 ? 1.303 -14.133 -27.906 1 98.69 266 ASN B C 1
ATOM 4720 O O . ASN B 1 266 ? 1.057 -14.078 -29.109 1 98.69 266 ASN B O 1
ATOM 4724 N N . LYS B 1 267 ? 1.872 -13.164 -27.297 1 98.69 267 LYS B N 1
ATOM 4725 C CA . LYS B 1 267 ? 2.338 -11.961 -27.984 1 98.69 267 LYS B CA 1
ATOM 4726 C C . LYS B 1 267 ? 3.688 -12.195 -28.656 1 98.69 267 LYS B C 1
ATOM 4728 O O . LYS B 1 267 ? 3.924 -11.719 -29.766 1 98.69 267 LYS B O 1
ATOM 4733 N N . ASN B 1 268 ? 4.547 -12.891 -28.031 1 98.62 268 ASN B N 1
ATOM 4734 C CA . ASN B 1 268 ? 5.887 -13.234 -28.484 1 98.62 268 ASN B CA 1
ATOM 4735 C C . ASN B 1 268 ? 6.352 -14.562 -27.906 1 98.62 268 ASN B C 1
ATOM 4737 O O . ASN B 1 268 ? 6.777 -14.633 -26.75 1 98.62 268 ASN B O 1
ATOM 4741 N N . PRO B 1 269 ? 6.332 -15.617 -28.656 1 98.25 269 PRO B N 1
ATOM 4742 C CA . PRO B 1 269 ? 6.633 -16.953 -28.156 1 98.25 269 PRO B CA 1
ATOM 4743 C C . PRO B 1 269 ? 8.078 -17.109 -27.688 1 98.25 269 PRO B C 1
ATOM 4745 O O . PRO B 1 269 ? 8.43 -18.094 -27.047 1 98.25 269 PRO B O 1
ATOM 4748 N N . ASN B 1 270 ? 8.945 -16.156 -27.984 1 98.31 270 ASN B N 1
ATOM 4749 C CA . ASN B 1 270 ? 10.352 -16.234 -27.609 1 98.31 270 ASN B CA 1
ATOM 4750 C C . ASN B 1 270 ? 10.57 -15.75 -26.172 1 98.31 270 ASN B C 1
ATOM 4752 O O . ASN B 1 270 ? 11.656 -15.922 -25.609 1 98.31 270 ASN B O 1
ATOM 4756 N N . ILE B 1 271 ? 9.586 -15.148 -25.594 1 98.81 271 ILE B N 1
ATOM 4757 C CA . ILE B 1 271 ? 9.711 -14.688 -24.219 1 98.81 271 ILE B CA 1
ATOM 4758 C C . ILE B 1 271 ? 9.922 -15.883 -23.281 1 98.81 271 ILE B C 1
ATOM 4760 O O . ILE B 1 271 ? 9.25 -16.906 -23.422 1 98.81 271 ILE B O 1
ATOM 4764 N N . LYS B 1 272 ? 10.867 -15.773 -22.422 1 98.88 272 LYS B N 1
ATOM 4765 C CA . LYS B 1 272 ? 11.141 -16.828 -21.438 1 98.88 272 LYS B CA 1
ATOM 4766 C C . LYS B 1 272 ? 10.359 -16.594 -20.156 1 98.88 272 LYS B C 1
ATOM 4768 O O . LYS B 1 272 ? 10.281 -15.461 -19.656 1 98.88 272 LYS B O 1
ATOM 4773 N N . VAL B 1 273 ? 9.766 -17.609 -19.672 1 98.88 273 VAL B N 1
ATOM 4774 C CA . VAL B 1 273 ? 9.039 -17.594 -18.406 1 98.88 273 VAL B CA 1
ATOM 4775 C C . VAL B 1 273 ? 9.766 -18.469 -17.375 1 98.88 273 VAL B C 1
ATOM 4777 O O . VAL B 1 273 ? 9.953 -19.672 -17.609 1 98.88 273 VAL B O 1
ATOM 4780 N N . ILE B 1 274 ? 10.156 -17.891 -16.297 1 98.88 274 ILE B N 1
ATOM 4781 C CA . ILE B 1 274 ? 10.953 -18.578 -15.289 1 98.88 274 ILE B CA 1
ATOM 4782 C C . ILE B 1 274 ? 10.211 -18.578 -13.953 1 98.88 274 ILE B C 1
ATOM 4784 O O . ILE B 1 274 ? 9.797 -17.531 -13.461 1 98.88 274 ILE B O 1
ATOM 4788 N N . GLY B 1 275 ? 9.992 -19.766 -13.391 1 98.44 275 GLY B N 1
ATOM 4789 C CA . GLY B 1 275 ? 9.414 -19.922 -12.07 1 98.44 275 GLY B CA 1
ATOM 4790 C C . GLY B 1 275 ? 10.453 -20.016 -10.969 1 98.44 275 GLY B C 1
ATOM 4791 O O . GLY B 1 275 ? 11.594 -20.422 -11.211 1 98.44 275 GLY B O 1
ATOM 4792 N N . VAL B 1 276 ? 10.039 -19.641 -9.75 1 98.5 276 VAL B N 1
ATOM 4793 C CA . VAL B 1 276 ? 10.93 -19.672 -8.594 1 98.5 276 VAL B CA 1
ATOM 4794 C C . VAL B 1 276 ? 10.289 -20.5 -7.473 1 98.5 276 VAL B C 1
ATOM 4796 O O . VAL B 1 276 ? 9.102 -20.328 -7.18 1 98.5 276 VAL B O 1
ATOM 4799 N N . GLU B 1 277 ? 10.984 -21.406 -6.887 1 98.31 277 GLU B N 1
ATOM 4800 C CA . GLU B 1 277 ? 10.547 -22.156 -5.703 1 98.31 277 GLU B CA 1
ATOM 4801 C C . GLU B 1 277 ? 11.656 -22.234 -4.664 1 98.31 277 GLU B C 1
ATOM 4803 O O . GLU B 1 277 ? 12.828 -22.031 -4.98 1 98.31 277 GLU B O 1
ATOM 4808 N N . PRO B 1 278 ? 11.297 -22.469 -3.414 1 98.31 278 PRO B N 1
ATOM 4809 C CA . PRO B 1 278 ? 12.328 -22.625 -2.383 1 98.31 278 PRO B CA 1
ATOM 4810 C C . PRO B 1 278 ? 13.195 -23.859 -2.596 1 98.31 278 PRO B C 1
ATOM 4812 O O . PRO B 1 278 ? 12.688 -24.922 -2.941 1 98.31 278 PRO B O 1
ATOM 4815 N N . SER B 1 279 ? 14.492 -23.703 -2.35 1 98.5 279 SER B N 1
ATOM 4816 C CA . SER B 1 279 ? 15.406 -24.828 -2.469 1 98.5 279 SER B CA 1
ATOM 4817 C C . SER B 1 279 ? 15.062 -25.922 -1.459 1 98.5 279 SER B C 1
ATOM 4819 O O . SER B 1 279 ? 15.281 -27.109 -1.719 1 98.5 279 SER B O 1
ATOM 4821 N N . GLU B 1 280 ? 14.398 -25.547 -0.397 1 97.81 280 GLU B N 1
ATOM 4822 C CA . GLU B 1 280 ? 14.086 -26.469 0.681 1 97.81 280 GLU B CA 1
ATOM 4823 C C . GLU B 1 280 ? 12.805 -27.25 0.379 1 97.81 280 GLU B C 1
ATOM 4825 O O . GLU B 1 280 ? 12.5 -28.234 1.054 1 97.81 280 GLU B O 1
ATOM 4830 N N . SER B 1 281 ? 12.094 -26.812 -0.56 1 96.56 281 SER B N 1
ATOM 4831 C CA . SER B 1 281 ? 10.844 -27.438 -0.994 1 96.56 281 SER B CA 1
ATOM 4832 C C . SER B 1 281 ? 10.703 -27.391 -2.512 1 96.56 281 SER B C 1
ATOM 4834 O O . SER B 1 281 ? 9.82 -26.719 -3.039 1 96.56 281 SER B O 1
ATOM 4836 N N . ASN B 1 282 ? 11.461 -28.188 -3.188 1 97 282 ASN B N 1
ATOM 4837 C CA . ASN B 1 282 ? 11.68 -28.016 -4.621 1 97 282 ASN B CA 1
ATOM 4838 C C . ASN B 1 282 ? 11.016 -29.141 -5.418 1 97 282 ASN B C 1
ATOM 4840 O O . ASN B 1 282 ? 11.672 -29.781 -6.242 1 97 282 ASN B O 1
ATOM 4844 N N . ILE B 1 283 ? 9.734 -29.281 -5.383 1 96.25 283 ILE B N 1
ATOM 4845 C CA . ILE B 1 283 ? 8.984 -30.359 -6.012 1 96.25 283 ILE B CA 1
ATOM 4846 C C . ILE B 1 283 ? 8.984 -30.172 -7.527 1 96.25 283 ILE B C 1
ATOM 4848 O O . ILE B 1 283 ? 9.023 -31.156 -8.281 1 96.25 283 ILE B O 1
ATOM 4852 N N . LEU B 1 284 ? 8.93 -28.969 -7.984 1 96.94 284 LEU B N 1
ATOM 4853 C CA . LEU B 1 284 ? 8.852 -28.688 -9.414 1 96.94 284 LEU B CA 1
ATOM 4854 C C . LEU B 1 284 ? 10.172 -28.984 -10.102 1 96.94 284 LEU B C 1
ATOM 4856 O O . LEU B 1 284 ? 10.211 -29.172 -11.32 1 96.94 284 LEU B O 1
ATOM 4860 N N . SER B 1 285 ? 11.172 -29.016 -9.328 1 95.88 285 SER B N 1
ATOM 4861 C CA . SER B 1 285 ? 12.5 -29.344 -9.828 1 95.88 285 SER B CA 1
ATOM 4862 C C . SER B 1 285 ? 12.836 -30.812 -9.602 1 95.88 285 SER B C 1
ATOM 4864 O O . SER B 1 285 ? 13.984 -31.234 -9.789 1 95.88 285 SER B O 1
ATOM 4866 N N . GLY B 1 286 ? 11.859 -31.562 -9.156 1 95.38 286 GLY B N 1
ATOM 4867 C CA . GLY B 1 286 ? 12.047 -33 -8.992 1 95.38 286 GLY B CA 1
ATOM 4868 C C . GLY B 1 286 ? 12.414 -33.406 -7.57 1 95.38 286 GLY B C 1
ATOM 4869 O O . GLY B 1 286 ? 12.648 -34.562 -7.289 1 95.38 286 GLY B O 1
ATOM 4870 N N . GLY B 1 287 ? 12.406 -32.438 -6.672 1 96.38 287 GLY B N 1
ATOM 487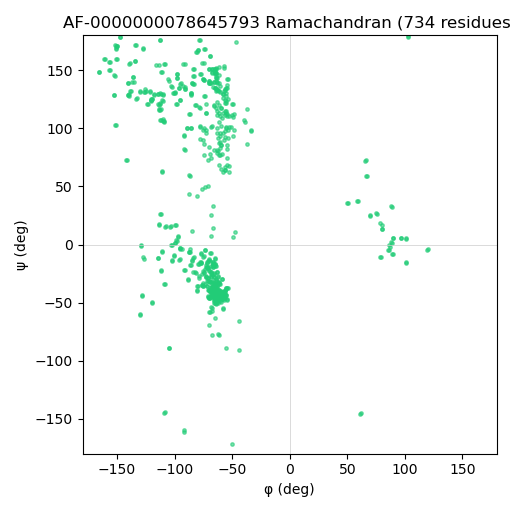1 C CA . GLY B 1 287 ? 12.711 -32.719 -5.277 1 96.38 287 GLY B CA 1
ATOM 4872 C C . GLY B 1 287 ? 11.484 -33.031 -4.449 1 96.38 287 GLY B C 1
ATOM 4873 O O . GLY B 1 287 ? 10.523 -33.625 -4.965 1 96.38 287 GLY B O 1
ATOM 4874 N N . LYS B 1 288 ? 11.641 -32.906 -3.111 1 96.19 288 LYS B N 1
ATOM 4875 C CA . LYS B 1 288 ? 10.586 -33.219 -2.15 1 96.19 288 LYS B CA 1
ATOM 4876 C C . LYS B 1 288 ? 10.109 -31.969 -1.412 1 96.19 288 LYS B C 1
ATOM 4878 O O . LYS B 1 288 ? 10.852 -30.984 -1.301 1 96.19 288 LYS B O 1
ATOM 4883 N N . PRO B 1 289 ? 8.898 -32.062 -0.975 1 95.06 289 PRO B N 1
ATOM 4884 C CA . PRO B 1 289 ? 8.445 -30.953 -0.133 1 95.06 289 PRO B CA 1
ATOM 4885 C C . PRO B 1 289 ? 9.219 -30.859 1.179 1 95.06 289 PRO B C 1
ATOM 4887 O O . PRO B 1 289 ? 9.695 -31.859 1.696 1 95.06 289 PRO B O 1
ATOM 4890 N N . GLY B 1 290 ? 9.383 -29.672 1.675 1 93.44 290 GLY B N 1
ATOM 4891 C CA . GLY B 1 290 ? 10.055 -29.422 2.938 1 93.44 290 GLY B CA 1
ATOM 4892 C C . GLY B 1 290 ? 9.734 -28.062 3.535 1 93.44 290 GLY B C 1
ATOM 4893 O O . GLY B 1 290 ? 9.227 -27.188 2.842 1 93.44 290 GLY B O 1
ATOM 4894 N N . PRO B 1 291 ? 9.961 -27.938 4.828 1 92.62 291 PRO B N 1
ATOM 4895 C CA . PRO B 1 291 ? 9.734 -26.641 5.461 1 92.62 291 PRO B CA 1
ATOM 4896 C C . PRO B 1 291 ? 10.664 -25.562 4.922 1 92.62 291 PRO B C 1
ATOM 4898 O O . PRO B 1 291 ? 11.812 -25.844 4.582 1 92.62 291 PRO B O 1
ATOM 4901 N N . HIS B 1 292 ? 10.195 -24.453 4.758 1 94.69 292 HIS B N 1
ATOM 4902 C CA . HIS B 1 292 ? 10.961 -23.281 4.336 1 94.69 292 HIS B CA 1
ATOM 4903 C C . HIS B 1 292 ? 10.336 -22 4.859 1 94.69 292 HIS B C 1
ATOM 4905 O O . HIS B 1 292 ? 9.227 -22.016 5.402 1 94.69 292 HIS B O 1
ATOM 4911 N N . LYS B 1 293 ? 11.031 -20.812 4.695 1 93.19 293 LYS B N 1
ATOM 4912 C CA . LYS B 1 293 ? 10.602 -19.547 5.293 1 93.19 293 LYS B CA 1
ATOM 4913 C C . LYS B 1 293 ? 9.945 -18.641 4.25 1 93.19 293 LYS B C 1
ATOM 4915 O O . LYS B 1 293 ? 9.516 -17.531 4.57 1 93.19 293 LYS B O 1
ATOM 4920 N N . ILE B 1 294 ? 9.844 -19.047 3.045 1 94.75 294 ILE B N 1
ATOM 4921 C CA . ILE B 1 294 ? 9.367 -18.172 1.978 1 94.75 294 ILE B CA 1
ATOM 4922 C C . ILE B 1 294 ? 7.855 -18.328 1.827 1 94.75 294 ILE B C 1
ATOM 4924 O O . ILE B 1 294 ? 7.379 -19.141 1.023 1 94.75 294 ILE B O 1
ATOM 4928 N N . GLN B 1 295 ? 7.172 -17.484 2.482 1 87.19 295 GLN B N 1
ATOM 4929 C CA . GLN B 1 295 ? 5.715 -17.547 2.496 1 87.19 295 GLN B CA 1
ATOM 4930 C C . GLN B 1 295 ? 5.133 -17.156 1.14 1 87.19 295 GLN B C 1
ATOM 4932 O O . GLN B 1 295 ? 5.629 -16.234 0.491 1 87.19 295 GLN B O 1
ATOM 4937 N N . GLY B 1 296 ? 4.137 -17.828 0.678 1 89.62 296 GLY B N 1
ATOM 4938 C CA . GLY B 1 296 ? 3.41 -17.484 -0.534 1 89.62 296 GLY B CA 1
ATOM 4939 C C . GLY B 1 296 ? 3.811 -18.328 -1.729 1 89.62 296 GLY B C 1
ATOM 4940 O O . GLY B 1 296 ? 3.113 -18.344 -2.746 1 89.62 296 GLY B O 1
ATOM 4941 N N . ILE B 1 297 ? 4.949 -19.016 -1.604 1 94.44 297 ILE B N 1
ATOM 4942 C CA . ILE B 1 297 ? 5.355 -19.891 -2.697 1 94.44 297 ILE B CA 1
ATOM 4943 C C . ILE B 1 297 ? 5.797 -21.234 -2.139 1 94.44 297 ILE B C 1
ATOM 4945 O O . ILE B 1 297 ? 5.828 -21.438 -0.921 1 94.44 297 ILE B O 1
ATOM 4949 N N . GLY B 1 298 ? 6.031 -22.188 -3.008 1 93.06 298 GLY B N 1
ATOM 4950 C CA . GLY B 1 298 ? 6.484 -23.5 -2.574 1 93.06 298 GLY B CA 1
ATOM 4951 C C . GLY B 1 298 ? 5.438 -24.266 -1.781 1 93.06 298 GLY B C 1
ATOM 4952 O O . GLY B 1 298 ? 5.695 -24.688 -0.654 1 93.06 298 GLY B O 1
ATOM 4953 N N . ALA B 1 299 ? 4.305 -24.531 -2.299 1 87.06 299 ALA B N 1
ATOM 4954 C CA . ALA B 1 299 ? 3.146 -25.078 -1.605 1 87.06 299 ALA B CA 1
ATOM 4955 C C . ALA B 1 299 ? 3.385 -26.547 -1.229 1 87.06 299 ALA B C 1
ATOM 4957 O O . ALA B 1 299 ? 2.652 -27.109 -0.413 1 87.06 299 ALA B O 1
ATOM 4958 N N . GLY B 1 300 ? 4.363 -27.141 -1.78 1 91.25 300 GLY B N 1
ATOM 4959 C CA . GLY B 1 300 ? 4.664 -28.531 -1.456 1 91.25 300 GLY B CA 1
ATOM 4960 C C . GLY B 1 300 ? 3.936 -29.531 -2.346 1 91.25 300 GLY B C 1
ATOM 4961 O O . GLY B 1 300 ? 3.963 -30.734 -2.09 1 91.25 300 GLY B O 1
ATOM 4962 N N . PHE B 1 301 ? 3.262 -29.141 -3.295 1 94 301 PHE B N 1
ATOM 4963 C CA . PHE B 1 301 ? 2.6 -29.922 -4.332 1 94 301 PHE B CA 1
ATOM 4964 C C . PHE B 1 301 ? 2.504 -29.125 -5.629 1 94 301 PHE B C 1
ATOM 4966 O O . PHE B 1 301 ? 2.82 -27.938 -5.664 1 94 301 PHE B O 1
ATOM 4973 N N . VAL B 1 302 ? 2.154 -29.781 -6.672 1 96.88 302 VAL B N 1
ATOM 4974 C CA . VAL B 1 302 ? 1.944 -29.109 -7.949 1 96.88 302 VAL B CA 1
ATOM 4975 C C . VAL B 1 302 ? 0.505 -28.609 -8.039 1 96.88 302 VAL B C 1
ATOM 4977 O O . VAL B 1 302 ? -0.429 -29.406 -8.172 1 96.88 302 VAL B O 1
ATOM 4980 N N . PRO B 1 303 ? 0.321 -27.312 -8.031 1 97.12 303 PRO B N 1
ATOM 4981 C CA . PRO B 1 303 ? -1.05 -26.797 -8.109 1 97.12 303 PRO B CA 1
ATOM 4982 C C . PRO B 1 303 ? -1.711 -27.078 -9.453 1 97.12 303 PRO B C 1
ATOM 4984 O O . PRO B 1 303 ? -1.046 -27.047 -10.492 1 97.12 303 PRO B O 1
ATOM 4987 N N . LYS B 1 304 ? -3.016 -27.281 -9.469 1 97.94 304 LYS B N 1
ATOM 4988 C CA . LYS B 1 304 ? -3.748 -27.547 -10.703 1 97.94 304 LYS B CA 1
ATOM 4989 C C . LYS B 1 304 ? -3.762 -26.328 -11.617 1 97.94 304 LYS B C 1
ATOM 4991 O O . LYS B 1 304 ? -3.844 -26.453 -12.836 1 97.94 304 LYS B O 1
ATOM 4996 N N . ASN B 1 305 ? -3.621 -25.125 -11.039 1 98.44 305 ASN B N 1
ATOM 4997 C CA . ASN B 1 305 ? -3.602 -23.891 -11.805 1 98.44 305 ASN B CA 1
ATOM 4998 C C . ASN B 1 305 ? -2.303 -23.734 -12.586 1 98.44 305 ASN B C 1
ATOM 5000 O O . ASN B 1 305 ? -2.209 -22.891 -13.484 1 98.44 305 ASN B O 1
ATOM 5004 N N . LEU B 1 306 ? -1.29 -24.469 -12.219 1 98.62 306 LEU B N 1
ATOM 5005 C CA . LEU B 1 306 ? 0.036 -24.281 -12.797 1 98.62 306 LEU B CA 1
ATOM 5006 C C . LEU B 1 306 ? 0.15 -25 -14.141 1 98.62 306 LEU B C 1
ATOM 5008 O O . LEU B 1 306 ? -0.036 -26.219 -14.227 1 98.62 306 LEU B O 1
ATOM 5012 N N . ASP B 1 307 ? 0.426 -24.25 -15.18 1 98.44 307 ASP B N 1
ATOM 5013 C CA . ASP B 1 307 ? 0.767 -24.797 -16.484 1 98.44 307 ASP B CA 1
ATOM 5014 C C . ASP B 1 307 ? 2.271 -25.016 -16.609 1 98.44 307 ASP B C 1
ATOM 5016 O O . ASP B 1 307 ? 3.014 -24.094 -16.953 1 98.44 307 ASP B O 1
ATOM 5020 N N . LEU B 1 308 ? 2.662 -26.219 -16.438 1 97.81 308 LEU B N 1
ATOM 5021 C CA . LEU B 1 308 ? 4.086 -26.547 -16.438 1 97.81 308 LEU B CA 1
ATOM 5022 C C . LEU B 1 308 ? 4.699 -26.312 -17.812 1 97.81 308 LEU B C 1
ATOM 5024 O O . LEU B 1 308 ? 5.887 -25.984 -17.906 1 97.81 308 LEU B O 1
ATOM 5028 N N . ASP B 1 309 ? 3.941 -26.359 -18.812 1 97.62 309 ASP B N 1
ATOM 5029 C CA . ASP B 1 309 ? 4.441 -26.25 -20.188 1 97.62 309 ASP B CA 1
ATOM 5030 C C . ASP B 1 309 ? 4.84 -24.812 -20.5 1 97.62 309 ASP B C 1
ATOM 5032 O O . ASP B 1 309 ? 5.578 -24.562 -21.469 1 97.62 309 ASP B O 1
ATOM 5036 N N . ILE B 1 310 ? 4.324 -23.891 -19.75 1 98.06 310 ILE B N 1
ATOM 5037 C CA . ILE B 1 310 ? 4.59 -22.484 -20.016 1 98.06 310 ILE B CA 1
ATOM 5038 C C . ILE B 1 310 ? 5.969 -22.109 -19.484 1 98.06 310 ILE B C 1
ATOM 5040 O O . ILE B 1 310 ? 6.531 -21.078 -19.875 1 98.06 310 ILE B O 1
ATOM 5044 N N . LEU B 1 311 ? 6.535 -22.938 -18.609 1 98.44 311 LEU B N 1
ATOM 5045 C CA . LEU B 1 311 ? 7.793 -22.625 -17.938 1 98.44 311 LEU B CA 1
ATOM 5046 C C . LEU B 1 311 ? 8.984 -23.047 -18.797 1 98.44 311 LEU B C 1
ATOM 5048 O O . LEU B 1 311 ? 9.055 -24.188 -19.25 1 98.44 311 LEU B O 1
ATOM 5052 N N . ASP B 1 312 ? 9.867 -22.109 -18.969 1 98.75 312 ASP B N 1
ATOM 5053 C CA . ASP B 1 312 ? 11.117 -22.438 -19.656 1 98.75 312 ASP B CA 1
ATOM 5054 C C . ASP B 1 312 ? 12.172 -22.938 -18.656 1 98.75 312 ASP B C 1
ATOM 5056 O O . ASP B 1 312 ? 13.07 -23.688 -19.031 1 98.75 312 ASP B O 1
ATOM 5060 N N . GLU B 1 313 ? 12.094 -22.469 -17.453 1 98.44 313 GLU B N 1
ATOM 5061 C CA . GLU B 1 313 ? 13.062 -22.797 -16.406 1 98.44 313 GLU B CA 1
ATOM 5062 C C . GLU B 1 313 ? 12.453 -22.609 -15.016 1 98.44 313 GLU B C 1
ATOM 5064 O O . GLU B 1 313 ? 11.516 -21.828 -14.836 1 98.44 313 GLU B O 1
ATOM 5069 N N . ILE B 1 314 ? 12.922 -23.391 -14.039 1 98.62 314 ILE B N 1
ATOM 5070 C CA . ILE B 1 314 ? 12.609 -23.203 -12.625 1 98.62 314 ILE B CA 1
ATOM 5071 C C . ILE B 1 314 ? 13.906 -22.984 -11.844 1 98.62 314 ILE B C 1
ATOM 5073 O O . ILE B 1 314 ? 14.844 -23.766 -11.945 1 98.62 314 ILE B O 1
ATOM 5077 N N . LEU B 1 315 ? 13.977 -21.906 -11.125 1 98.69 315 LEU B N 1
ATOM 5078 C CA . LEU B 1 315 ? 15.125 -21.594 -10.281 1 98.69 315 LEU B CA 1
ATOM 5079 C C . LEU B 1 315 ? 14.805 -21.828 -8.812 1 98.69 315 LEU B C 1
ATOM 5081 O O . LEU B 1 315 ? 13.688 -21.547 -8.367 1 98.69 315 LEU B O 1
ATOM 5085 N N . GLU B 1 316 ? 15.758 -22.344 -8.109 1 98.69 316 GLU B N 1
ATOM 5086 C CA . GLU B 1 316 ? 15.656 -22.547 -6.672 1 98.69 316 GLU B CA 1
ATOM 5087 C C . GLU B 1 316 ? 16.375 -21.453 -5.898 1 98.69 316 GLU B C 1
ATOM 5089 O O . GLU B 1 316 ? 17.516 -21.094 -6.223 1 98.69 316 GLU B O 1
ATOM 5094 N N . ILE B 1 317 ? 15.688 -20.875 -4.93 1 98.69 317 ILE B N 1
ATOM 5095 C CA . ILE B 1 317 ? 16.266 -19.859 -4.051 1 98.69 317 ILE B CA 1
ATOM 5096 C C . ILE B 1 317 ? 16.094 -20.281 -2.596 1 98.69 317 ILE B C 1
ATOM 5098 O O . ILE B 1 317 ? 15.016 -20.719 -2.189 1 98.69 317 ILE B O 1
ATOM 5102 N N . SER B 1 318 ? 17.109 -20.219 -1.79 1 98.69 318 SER B N 1
ATOM 5103 C CA . SER B 1 318 ? 17.031 -20.594 -0.385 1 98.69 318 SER B CA 1
ATOM 5104 C C . SER B 1 318 ? 16.297 -19.531 0.432 1 98.69 318 SER B C 1
ATOM 5106 O O . SER B 1 318 ? 16.281 -18.359 0.06 1 98.69 318 SER B O 1
ATOM 5108 N N . SER B 1 319 ? 15.766 -19.984 1.55 1 98.25 319 SER B N 1
ATOM 5109 C CA . SER B 1 319 ? 15.094 -19.078 2.473 1 98.25 319 SER B CA 1
ATOM 5110 C C . SER B 1 319 ? 16.031 -17.953 2.918 1 98.25 319 SER B C 1
ATOM 5112 O O . SER B 1 319 ? 15.648 -16.781 2.895 1 98.25 319 SER B O 1
ATOM 5114 N N . ASP B 1 320 ? 17.219 -18.281 3.256 1 98.56 320 ASP B N 1
ATOM 5115 C CA . ASP B 1 320 ? 18.172 -17.297 3.764 1 98.56 320 ASP B CA 1
ATOM 5116 C C . ASP B 1 320 ? 18.531 -16.281 2.689 1 98.56 320 ASP B C 1
ATOM 5118 O O . ASP B 1 320 ? 18.578 -15.078 2.961 1 98.56 320 ASP B O 1
ATOM 5122 N N . ASP B 1 321 ? 18.734 -16.766 1.483 1 98.69 321 ASP B N 1
ATOM 5123 C CA . ASP B 1 321 ? 19.047 -15.867 0.383 1 98.69 321 ASP B CA 1
ATOM 5124 C C . ASP B 1 321 ? 17.875 -14.938 0.081 1 98.69 321 ASP B C 1
ATOM 5126 O O . ASP B 1 321 ? 18.078 -13.758 -0.214 1 98.69 321 ASP B O 1
ATOM 5130 N N . ALA B 1 322 ? 16.703 -15.5 0.133 1 98.44 322 ALA B N 1
ATOM 5131 C CA . ALA B 1 322 ? 15.5 -14.719 -0.126 1 98.44 322 ALA B CA 1
ATOM 5132 C C . ALA B 1 322 ? 15.344 -13.602 0.898 1 98.44 322 ALA B C 1
ATOM 5134 O O . ALA B 1 322 ? 15.047 -12.461 0.538 1 98.44 322 ALA B O 1
ATOM 5135 N N . VAL B 1 323 ? 15.555 -13.906 2.15 1 97.94 323 VAL B N 1
ATOM 5136 C CA . VAL B 1 323 ? 15.461 -12.93 3.232 1 97.94 323 VAL B CA 1
ATOM 5137 C C . VAL B 1 323 ? 16.484 -11.82 3.027 1 97.94 323 VAL B C 1
ATOM 5139 O O . VAL B 1 323 ? 16.172 -10.641 3.129 1 97.94 323 VAL B O 1
ATOM 5142 N N . GLN B 1 324 ? 17.703 -12.234 2.705 1 98.31 324 GLN B N 1
ATOM 5143 C CA . GLN B 1 324 ? 18.766 -11.273 2.51 1 98.31 324 GLN B CA 1
ATOM 5144 C C . GLN B 1 324 ? 18.469 -10.336 1.345 1 98.31 324 GLN B C 1
ATOM 5146 O O . GLN B 1 324 ? 18.703 -9.125 1.433 1 98.31 324 GLN B O 1
ATOM 5151 N N . MET B 1 325 ? 17.938 -10.867 0.309 1 98.38 325 MET B N 1
ATOM 5152 C CA . MET B 1 325 ? 17.625 -10.023 -0.845 1 98.38 325 MET B CA 1
ATOM 5153 C C . MET B 1 325 ? 16.469 -9.086 -0.546 1 98.38 325 MET B C 1
ATOM 5155 O O . MET B 1 325 ? 16.469 -7.934 -0.979 1 98.38 325 MET B O 1
ATOM 5159 N N . ALA B 1 326 ? 15.461 -9.594 0.176 1 97.81 326 ALA B N 1
ATOM 5160 C CA . ALA B 1 326 ? 14.383 -8.703 0.588 1 97.81 326 ALA B CA 1
ATOM 5161 C C . ALA B 1 326 ? 14.914 -7.516 1.381 1 97.81 326 ALA B C 1
ATOM 5163 O O . ALA B 1 326 ? 14.484 -6.379 1.177 1 97.81 326 ALA B O 1
ATOM 5164 N N . LYS B 1 327 ? 15.883 -7.75 2.227 1 97.56 327 LYS B N 1
ATOM 5165 C CA . LYS B 1 327 ? 16.516 -6.684 3.004 1 97.56 327 LYS B CA 1
ATOM 5166 C C . LYS B 1 327 ? 17.25 -5.707 2.098 1 97.56 327 LYS B C 1
ATOM 5168 O O . LYS B 1 327 ? 17.156 -4.492 2.268 1 97.56 327 LYS B O 1
ATOM 5173 N N . GLN B 1 328 ? 17.938 -6.238 1.141 1 97.94 328 GLN B N 1
ATOM 5174 C CA . GLN B 1 328 ? 18.703 -5.398 0.23 1 97.94 328 GLN B CA 1
ATOM 5175 C C . GLN B 1 328 ? 17.797 -4.527 -0.624 1 97.94 328 GLN B C 1
ATOM 5177 O O . GLN B 1 328 ? 18.125 -3.385 -0.94 1 97.94 328 GLN B O 1
ATOM 5182 N N . LEU B 1 329 ? 16.656 -5.066 -0.982 1 97.81 329 LEU B N 1
ATOM 5183 C CA . LEU B 1 329 ? 15.688 -4.277 -1.746 1 97.81 329 LEU B CA 1
ATOM 5184 C C . LEU B 1 329 ? 15.219 -3.07 -0.943 1 97.81 329 LEU B C 1
ATOM 5186 O O . LEU B 1 329 ? 15.039 -1.983 -1.496 1 97.81 329 LEU B O 1
ATOM 5190 N N . ALA B 1 330 ? 14.992 -3.234 0.334 1 97.19 330 ALA B N 1
ATOM 5191 C CA . ALA B 1 330 ? 14.586 -2.119 1.187 1 97.19 330 ALA B CA 1
ATOM 5192 C C . ALA B 1 330 ? 15.711 -1.102 1.328 1 97.19 330 ALA B C 1
ATOM 5194 O O . ALA B 1 330 ? 15.492 0.102 1.176 1 97.19 330 ALA B O 1
ATOM 5195 N N . LEU B 1 331 ? 16.891 -1.571 1.482 1 96.81 331 LEU B N 1
ATOM 5196 C CA . LEU B 1 331 ? 18.047 -0.738 1.812 1 96.81 331 LEU B CA 1
ATOM 5197 C C . LEU B 1 331 ? 18.531 0.025 0.585 1 96.81 331 LEU B C 1
ATOM 5199 O O . LEU B 1 331 ? 18.984 1.17 0.696 1 96.81 331 LEU B O 1
ATOM 5203 N N . GLN B 1 332 ? 18.406 -0.639 -0.572 1 96.56 332 GLN B N 1
ATOM 5204 C CA . GLN B 1 332 ? 19.094 -0.084 -1.729 1 96.56 332 GLN B CA 1
ATOM 5205 C C . GLN B 1 332 ? 18.109 0.445 -2.764 1 96.56 332 GLN B C 1
ATOM 5207 O O . GLN B 1 332 ? 18.469 1.241 -3.631 1 96.56 332 GLN B O 1
ATOM 5212 N N . GLU B 1 333 ? 16.875 -0.042 -2.732 1 96.81 333 GLU B N 1
ATOM 5213 C CA . GLU B 1 333 ? 15.891 0.355 -3.734 1 96.81 333 GLU B CA 1
ATOM 5214 C C . GLU B 1 333 ? 14.75 1.141 -3.1 1 96.81 333 GLU B C 1
ATOM 5216 O O . GLU B 1 333 ? 13.93 1.734 -3.807 1 96.81 333 GLU B O 1
ATOM 5221 N N . GLY B 1 334 ? 14.656 1.167 -1.714 1 96.06 334 GLY B N 1
ATOM 5222 C CA . GLY B 1 334 ? 13.508 1.744 -1.042 1 96.06 334 GLY B CA 1
ATOM 5223 C C . GLY B 1 334 ? 12.242 0.923 -1.216 1 96.06 334 GLY B C 1
ATOM 5224 O O . GLY B 1 334 ? 11.133 1.465 -1.19 1 96.06 334 GLY B O 1
ATOM 5225 N N . LEU B 1 335 ? 12.438 -0.369 -1.466 1 96.12 335 LEU B N 1
ATOM 5226 C CA . LEU B 1 335 ? 11.297 -1.261 -1.666 1 96.12 335 LEU B CA 1
ATOM 5227 C C . LEU B 1 335 ? 11.148 -2.217 -0.488 1 96.12 335 LEU B C 1
ATOM 5229 O O . LEU B 1 335 ? 11.93 -3.156 -0.339 1 96.12 335 LEU B O 1
ATOM 5233 N N . LEU B 1 336 ? 10.156 -1.973 0.343 1 93.94 336 LEU B N 1
ATOM 5234 C CA . LEU B 1 336 ? 9.844 -2.881 1.441 1 93.94 336 LEU B CA 1
ATOM 5235 C C . LEU B 1 336 ? 8.914 -3.998 0.974 1 93.94 336 LEU B C 1
ATOM 5237 O O . LEU B 1 336 ? 7.699 -3.803 0.878 1 93.94 336 LEU B O 1
ATOM 5241 N N . VAL B 1 337 ? 9.477 -5.188 0.704 1 95.25 337 VAL B N 1
ATOM 5242 C CA . VAL B 1 337 ? 8.727 -6.285 0.101 1 95.25 337 VAL B CA 1
ATOM 5243 C C . VAL B 1 337 ? 8.883 -7.547 0.951 1 95.25 337 VAL B C 1
ATOM 5245 O O . VAL B 1 337 ? 9.656 -7.562 1.91 1 95.25 337 VAL B O 1
ATOM 5248 N N . GLY B 1 338 ? 8.086 -8.547 0.666 1 94.75 338 GLY B N 1
ATOM 5249 C CA . GLY B 1 338 ? 8.141 -9.812 1.377 1 94.75 338 GLY B CA 1
ATOM 5250 C C . GLY B 1 338 ? 9.289 -10.703 0.924 1 94.75 338 GLY B C 1
ATOM 5251 O O . GLY B 1 338 ? 9.953 -10.406 -0.072 1 94.75 338 GLY B O 1
ATOM 5252 N N . ILE B 1 339 ? 9.422 -11.844 1.614 1 96.62 339 ILE B N 1
ATOM 5253 C CA . ILE B 1 339 ? 10.523 -12.781 1.386 1 96.62 339 ILE B CA 1
ATOM 5254 C C . ILE B 1 339 ? 10.367 -13.43 0.012 1 96.62 339 ILE B C 1
ATOM 5256 O O . ILE B 1 339 ? 11.359 -13.664 -0.68 1 96.62 339 ILE B O 1
ATOM 5260 N N . SER B 1 340 ? 9.125 -13.695 -0.383 1 96.81 340 SER B N 1
ATOM 5261 C CA . SER B 1 340 ? 8.914 -14.289 -1.701 1 96.81 340 SER B CA 1
ATOM 5262 C C . SER B 1 340 ? 9.344 -13.328 -2.809 1 96.81 340 SER B C 1
ATOM 5264 O O . SER B 1 340 ? 9.828 -13.758 -3.855 1 96.81 340 SER B O 1
ATOM 5266 N N . SER B 1 341 ? 9.148 -12.047 -2.586 1 97.81 341 SER B N 1
ATOM 5267 C CA . SER B 1 341 ? 9.641 -11.039 -3.52 1 97.81 341 SER B CA 1
ATOM 5268 C C . SER B 1 341 ? 11.164 -11.016 -3.555 1 97.81 341 SER B C 1
ATOM 5270 O O . SER B 1 341 ? 11.766 -10.812 -4.613 1 97.81 341 SER B O 1
ATOM 5272 N N . GLY B 1 342 ? 11.773 -11.211 -2.352 1 98.31 342 GLY B N 1
ATOM 5273 C CA . GLY B 1 342 ? 13.219 -11.367 -2.32 1 98.31 342 GLY B CA 1
ATOM 5274 C C . GLY B 1 342 ? 13.711 -12.523 -3.168 1 98.31 342 GLY B C 1
ATOM 5275 O O . GLY B 1 342 ? 14.695 -12.391 -3.893 1 98.31 342 GLY B O 1
ATOM 5276 N N . ALA B 1 343 ? 12.992 -13.625 -3.09 1 98.62 343 ALA B N 1
ATOM 5277 C CA . ALA B 1 343 ? 13.344 -14.797 -3.881 1 98.62 343 ALA B CA 1
ATOM 5278 C C . ALA B 1 343 ? 13.219 -14.516 -5.375 1 98.62 343 ALA B C 1
ATOM 5280 O O . ALA B 1 343 ? 14.125 -14.812 -6.148 1 98.62 343 ALA B O 1
ATOM 5281 N N . ALA B 1 344 ? 12.141 -13.914 -5.758 1 98.44 344 ALA B N 1
ATOM 5282 C CA . ALA B 1 344 ? 11.898 -13.602 -7.168 1 98.44 344 ALA B CA 1
ATOM 5283 C C . ALA B 1 344 ? 12.938 -12.617 -7.695 1 98.44 344 ALA B C 1
ATOM 5285 O O . ALA B 1 344 ? 13.469 -12.797 -8.797 1 98.44 344 ALA B O 1
ATOM 5286 N N . ALA B 1 345 ? 13.227 -11.609 -6.91 1 98.62 345 ALA B N 1
ATOM 5287 C CA . ALA B 1 345 ? 14.211 -10.609 -7.32 1 98.62 345 ALA B CA 1
ATOM 5288 C C . ALA B 1 345 ? 15.594 -11.234 -7.477 1 98.62 345 ALA B C 1
ATOM 5290 O O . ALA B 1 345 ? 16.312 -10.945 -8.438 1 98.62 345 ALA B O 1
ATOM 5291 N N . LEU B 1 346 ? 15.945 -12.07 -6.516 1 98.75 346 LEU B N 1
ATOM 5292 C CA . LEU B 1 346 ? 17.25 -12.711 -6.602 1 98.75 346 LEU B CA 1
ATOM 5293 C C . LEU B 1 346 ? 17.328 -13.602 -7.836 1 98.75 346 LEU B C 1
ATOM 5295 O O . LEU B 1 346 ? 18.359 -13.633 -8.523 1 98.75 346 LEU B O 1
ATOM 5299 N N . ALA B 1 347 ? 16.297 -14.32 -8.094 1 98.81 347 ALA B N 1
ATOM 5300 C CA . ALA B 1 347 ? 16.25 -15.125 -9.312 1 98.81 347 ALA B CA 1
ATOM 5301 C C . ALA B 1 347 ? 16.406 -14.258 -10.555 1 98.81 347 ALA B C 1
ATOM 5303 O O . ALA B 1 347 ? 17.156 -14.594 -11.469 1 98.81 347 ALA B O 1
ATOM 5304 N N . ALA B 1 348 ? 15.719 -13.133 -10.617 1 98.88 348 ALA B N 1
ATOM 5305 C CA . ALA B 1 348 ? 15.82 -12.195 -11.734 1 98.88 348 ALA B CA 1
ATOM 5306 C C . ALA B 1 348 ? 17.25 -11.688 -11.898 1 98.88 348 ALA B C 1
ATOM 5308 O O . ALA B 1 348 ? 17.75 -11.57 -13.023 1 98.88 348 ALA B O 1
ATOM 5309 N N . ILE B 1 349 ? 17.891 -11.414 -10.781 1 98.88 349 ILE B N 1
ATOM 5310 C CA . ILE B 1 349 ? 19.266 -10.922 -10.789 1 98.88 349 ILE B CA 1
ATOM 5311 C C . ILE B 1 349 ? 20.203 -11.992 -11.352 1 98.88 349 ILE B C 1
ATOM 5313 O O . ILE B 1 349 ? 21.062 -11.695 -12.188 1 98.88 349 ILE B O 1
ATOM 5317 N N . LYS B 1 350 ? 20.016 -13.242 -10.883 1 98.81 350 LYS B N 1
ATOM 5318 C CA . LYS B 1 350 ? 20.812 -14.336 -11.406 1 98.81 350 LYS B CA 1
ATOM 5319 C C . LYS B 1 350 ? 20.656 -14.461 -12.922 1 98.81 350 LYS B C 1
ATOM 5321 O O . LYS B 1 350 ? 21.656 -14.617 -13.641 1 98.81 350 LYS B O 1
ATOM 5326 N N . VAL B 1 351 ? 19.469 -14.359 -13.375 1 98.81 351 VAL B N 1
ATOM 5327 C CA . VAL B 1 351 ? 19.172 -14.453 -14.805 1 98.81 351 VAL B CA 1
ATOM 5328 C C . VAL B 1 351 ? 19.781 -13.266 -15.539 1 98.81 351 VAL B C 1
ATOM 5330 O O . VAL B 1 351 ? 20.344 -13.43 -16.625 1 98.81 351 VAL B O 1
ATOM 5333 N N . ALA B 1 352 ? 19.719 -12.086 -14.969 1 98.81 352 ALA B N 1
ATOM 5334 C CA . ALA B 1 352 ? 20.172 -10.852 -15.594 1 98.81 352 ALA B CA 1
ATOM 5335 C C . ALA B 1 352 ? 21.703 -10.812 -15.672 1 98.81 352 ALA B C 1
ATOM 5337 O O . ALA B 1 352 ? 22.266 -9.984 -16.391 1 98.81 352 ALA B O 1
ATOM 5338 N N . LYS B 1 353 ? 22.328 -11.664 -14.938 1 98.81 353 LYS B N 1
ATOM 5339 C CA . LYS B 1 353 ? 23.797 -11.711 -14.945 1 98.81 353 LYS B CA 1
ATOM 5340 C C . LYS B 1 353 ? 24.297 -12.617 -16.062 1 98.81 353 LYS B C 1
ATOM 5342 O O . LYS B 1 353 ? 25.484 -12.586 -16.391 1 98.81 353 LYS B O 1
ATOM 5347 N N . ARG B 1 354 ? 23.422 -13.469 -16.594 1 98.69 354 ARG B N 1
ATOM 5348 C CA . ARG B 1 354 ? 23.844 -14.383 -17.656 1 98.69 354 ARG B CA 1
ATOM 5349 C C . ARG B 1 354 ? 24.234 -13.625 -18.906 1 98.69 354 ARG B C 1
ATOM 5351 O O . ARG B 1 354 ? 23.469 -12.797 -19.406 1 98.69 354 ARG B O 1
ATOM 5358 N N . PRO B 1 355 ? 25.344 -13.984 -19.5 1 98.5 355 PRO B N 1
ATOM 5359 C CA . PRO B 1 355 ? 25.828 -13.242 -20.672 1 98.5 355 PRO B CA 1
ATOM 5360 C C . PRO B 1 355 ? 24.844 -13.266 -21.828 1 98.5 355 PRO B C 1
ATOM 5362 O O . PRO B 1 355 ? 24.734 -12.273 -22.562 1 98.5 355 PRO B O 1
ATOM 5365 N N . GLU B 1 356 ? 24.141 -14.289 -22.016 1 98.44 356 GLU B N 1
ATOM 5366 C CA . GLU B 1 356 ? 23.219 -14.43 -23.141 1 98.44 356 GLU B CA 1
ATOM 5367 C C . GLU B 1 356 ? 22.031 -13.469 -23 1 98.44 356 GLU B C 1
ATOM 5369 O O . GLU B 1 356 ? 21.281 -13.258 -23.969 1 98.44 356 GLU B O 1
ATOM 5374 N N . ASN B 1 357 ? 21.938 -12.789 -21.844 1 98.69 357 ASN B N 1
ATOM 5375 C CA . ASN B 1 357 ? 20.797 -11.906 -21.609 1 98.69 357 ASN B CA 1
ATOM 5376 C C . ASN B 1 357 ? 21.203 -10.438 -21.672 1 98.69 357 ASN B C 1
ATOM 5378 O O . ASN B 1 357 ? 20.438 -9.562 -21.25 1 98.69 357 ASN B O 1
ATOM 5382 N N . ALA B 1 358 ? 22.375 -10.188 -22.219 1 98.56 358 ALA B N 1
ATOM 5383 C CA . ALA B 1 358 ? 22.859 -8.82 -22.344 1 98.56 358 ALA B CA 1
ATOM 5384 C C . ALA B 1 358 ? 21.859 -7.941 -23.094 1 98.56 358 ALA B C 1
ATOM 5386 O O . ALA B 1 358 ? 21.406 -8.305 -24.172 1 98.56 358 ALA B O 1
ATOM 5387 N N . GLY B 1 359 ? 21.438 -6.836 -22.453 1 97.94 359 GLY B N 1
ATOM 5388 C CA . GLY B 1 359 ? 20.578 -5.848 -23.094 1 97.94 359 GLY B CA 1
ATOM 5389 C C . GLY B 1 359 ? 19.109 -6.188 -22.984 1 97.94 359 GLY B C 1
ATOM 5390 O O . GLY B 1 359 ? 18.25 -5.395 -23.391 1 97.94 359 GLY B O 1
ATOM 5391 N N . LYS B 1 360 ? 18.812 -7.344 -22.438 1 98.5 360 LYS B N 1
ATOM 5392 C CA . LYS B 1 360 ? 17.422 -7.77 -22.344 1 98.5 360 LYS B CA 1
ATOM 5393 C C . LYS B 1 360 ? 16.719 -7.094 -21.172 1 98.5 360 LYS B C 1
ATOM 5395 O O . LYS B 1 360 ? 17.359 -6.41 -20.359 1 98.5 360 LYS B O 1
ATOM 5400 N N . LEU B 1 361 ? 15.398 -7.215 -21.172 1 98.69 361 LEU B N 1
ATOM 5401 C CA . LEU B 1 361 ? 14.562 -6.707 -20.078 1 98.69 361 LEU B CA 1
ATOM 5402 C C . LEU B 1 361 ? 13.898 -7.852 -19.328 1 98.69 361 LEU B C 1
ATOM 5404 O O . LEU B 1 361 ? 13.141 -8.633 -19.922 1 98.69 361 LEU B O 1
ATOM 5408 N N . VAL B 1 362 ? 14.258 -7.961 -18.078 1 98.75 362 VAL B N 1
ATOM 5409 C CA . VAL B 1 362 ? 13.672 -8.953 -17.172 1 98.75 362 VAL B CA 1
ATOM 5410 C C . VAL B 1 362 ? 12.586 -8.305 -16.328 1 98.75 362 VAL B C 1
ATOM 5412 O O . VAL B 1 362 ? 12.836 -7.32 -15.633 1 98.75 362 VAL B O 1
ATOM 5415 N N . ALA B 1 363 ? 11.336 -8.828 -16.422 1 98.31 363 ALA B N 1
ATOM 5416 C CA . ALA B 1 363 ? 10.242 -8.406 -15.555 1 98.31 363 ALA B CA 1
ATOM 5417 C C . ALA B 1 363 ? 10.086 -9.359 -14.375 1 98.31 363 ALA B C 1
ATOM 5419 O O . ALA B 1 363 ? 10.125 -10.578 -14.547 1 98.31 363 ALA B O 1
ATOM 5420 N N . VAL B 1 364 ? 9.93 -8.758 -13.188 1 96.56 364 VAL B N 1
ATOM 5421 C CA . VAL B 1 364 ? 9.742 -9.547 -11.969 1 96.56 364 VAL B CA 1
ATOM 5422 C C . VAL B 1 364 ? 8.633 -8.93 -11.125 1 96.56 364 VAL B C 1
ATOM 5424 O O . VAL B 1 364 ? 8.422 -7.715 -11.148 1 96.56 364 VAL B O 1
ATOM 5427 N N . TYR B 1 365 ? 7.84 -9.68 -10.469 1 89 365 TYR B N 1
ATOM 5428 C CA . TYR B 1 365 ? 6.828 -9.078 -9.602 1 89 365 TYR B CA 1
ATOM 5429 C C . TYR B 1 365 ? 7.301 -9.047 -8.156 1 89 365 TYR B C 1
ATOM 5431 O O . TYR B 1 365 ? 8.031 -9.938 -7.711 1 89 365 TYR B O 1
ATOM 5439 N N . VAL B 1 366 ? 6.91 -8.055 -7.48 1 86.75 366 VAL B N 1
ATOM 5440 C CA . VAL B 1 366 ? 7.207 -7.938 -6.055 1 86.75 366 VAL B CA 1
ATOM 5441 C C . VAL B 1 366 ? 5.961 -7.484 -5.301 1 86.75 366 VAL B C 1
ATOM 5443 O O . VAL B 1 366 ? 5.137 -6.742 -5.84 1 86.75 366 VAL B O 1
ATOM 5446 N N . HIS B 1 367 ? 5.797 -8.07 -4.168 1 84.31 367 HIS B N 1
ATOM 5447 C CA . HIS B 1 367 ? 4.676 -7.676 -3.318 1 84.31 367 HIS B CA 1
ATOM 5448 C C . HIS B 1 367 ? 5.035 -7.801 -1.841 1 84.31 367 HIS B C 1
ATOM 5450 O O . HIS B 1 367 ? 6.172 -8.125 -1.499 1 84.31 367 HIS B O 1
ATOM 5456 N N . ILE B 1 368 ? 4.109 -7.438 -0.985 1 78.06 368 ILE B N 1
ATOM 5457 C CA . ILE B 1 368 ? 4.359 -7.348 0.449 1 78.06 368 ILE B CA 1
ATOM 5458 C C . ILE B 1 368 ? 4.453 -8.75 1.048 1 78.06 368 ILE B C 1
ATOM 5460 O O . ILE B 1 368 ? 4.105 -9.734 0.393 1 78.06 368 ILE B O 1
ATOM 5464 N N . PRO B 1 369 ? 4.906 -8.859 2.254 1 67.69 369 PRO B N 1
ATOM 5465 C CA . PRO B 1 369 ? 4.98 -10.148 2.941 1 67.69 369 PRO B CA 1
ATOM 5466 C C . PRO B 1 369 ? 3.604 -10.75 3.225 1 67.69 369 PRO B C 1
ATOM 5468 O O . PRO B 1 369 ? 2.623 -10.008 3.354 1 67.69 369 PRO B O 1
#

Nearest PDB structures (foldseek):
  4aec-assembly1_B  TM=9.954E-01  e=6.462E-53  Arabidopsis thaliana
  7n2t-assembly1_A-2  TM=9.956E-01  e=3.329E-51  Citrullus lanatus
  2isq-assembly1_A  TM=9.938E-01  e=2.527E-48  Arabidopsis thaliana
  3vbe-assembly1_A  TM=9.903E-01  e=1.302E-46  Glycine max
  3vc3-assembly3_E  TM=9.697E-01  e=3.965E-47  Glycine max

pLDDT: mean 82.69, std 28.72, range [18.94, 98.94]